Protein AF-A0A9X0TVA1-F1 (afdb_monomer)

Structure (mmCIF, N/CA/C/O backbone):
data_AF-A0A9X0TVA1-F1
#
_entry.id   AF-A0A9X0TVA1-F1
#
loop_
_atom_site.group_PDB
_atom_site.id
_atom_site.type_symbol
_atom_site.label_atom_id
_atom_site.label_alt_id
_atom_site.label_comp_id
_atom_site.label_asym_id
_atom_site.label_entity_id
_atom_site.label_seq_id
_atom_site.pdbx_PDB_ins_code
_atom_site.Cartn_x
_atom_site.Cartn_y
_atom_site.Cartn_z
_atom_site.occupancy
_atom_site.B_iso_or_equiv
_atom_site.auth_seq_id
_atom_site.auth_comp_id
_atom_site.auth_asym_id
_atom_site.auth_atom_id
_atom_site.pdbx_PDB_model_num
ATOM 1 N N . MET A 1 1 ? -39.070 -14.612 -12.371 1.00 33.59 1 MET A N 1
ATOM 2 C CA . MET A 1 1 ? -39.082 -14.011 -13.726 1.00 33.59 1 MET A CA 1
ATOM 3 C C . MET A 1 1 ? -37.822 -13.170 -13.908 1.00 33.59 1 MET A C 1
ATOM 5 O O . MET A 1 1 ? -37.887 -11.948 -13.901 1.00 33.59 1 MET A O 1
ATOM 9 N N . SER A 1 2 ? -36.665 -13.828 -14.014 1.00 36.25 2 SER A N 1
ATOM 10 C CA . SER A 1 2 ? -35.345 -13.178 -14.027 1.00 36.25 2 SER A CA 1
ATOM 11 C C . SER A 1 2 ? -34.535 -13.648 -15.232 1.00 36.25 2 SER A C 1
ATOM 13 O O . SER A 1 2 ? -33.510 -14.292 -15.083 1.00 36.25 2 SER A O 1
ATOM 15 N N . GLU A 1 3 ? -35.009 -13.329 -16.431 1.00 35.97 3 GLU A N 1
ATOM 16 C CA . GLU A 1 3 ? -34.339 -13.646 -17.698 1.00 35.97 3 GLU A CA 1
ATOM 17 C C . GLU A 1 3 ? -34.552 -12.476 -18.662 1.00 35.97 3 GLU A C 1
ATOM 19 O O . GLU A 1 3 ? -35.368 -12.556 -19.568 1.00 35.97 3 GLU A O 1
ATOM 24 N N . ASN A 1 4 ? -33.920 -11.319 -18.408 1.00 34.81 4 ASN A N 1
ATOM 25 C CA . ASN A 1 4 ? -33.790 -10.257 -19.428 1.00 34.81 4 ASN A CA 1
ATOM 26 C C . ASN A 1 4 ? -32.816 -9.112 -19.072 1.00 34.81 4 ASN A C 1
ATOM 28 O O . ASN A 1 4 ? -32.999 -7.973 -19.497 1.00 34.81 4 ASN A O 1
ATOM 32 N N . ARG A 1 5 ? -31.749 -9.373 -18.304 1.00 34.91 5 ARG A N 1
ATOM 33 C CA . ARG A 1 5 ? -30.694 -8.362 -18.046 1.00 34.91 5 ARG A CA 1
ATOM 34 C C . ARG A 1 5 ? -29.384 -8.591 -18.811 1.00 34.91 5 ARG A C 1
ATOM 36 O O . ARG A 1 5 ? -28.432 -7.851 -18.606 1.00 34.91 5 ARG A O 1
ATOM 43 N N . THR A 1 6 ? -29.329 -9.554 -19.730 1.00 47.19 6 THR A N 1
ATOM 44 C CA . THR A 1 6 ? -28.067 -10.111 -20.259 1.00 47.19 6 THR A CA 1
ATOM 45 C C . THR A 1 6 ? -27.696 -9.740 -21.702 1.00 47.19 6 THR A C 1
ATOM 47 O O . THR A 1 6 ? -26.892 -10.435 -22.310 1.00 47.19 6 THR A O 1
ATOM 50 N N . ARG A 1 7 ? -28.183 -8.634 -22.292 1.00 42.34 7 ARG A N 1
ATOM 51 C CA . ARG A 1 7 ? -27.748 -8.283 -23.672 1.00 42.34 7 ARG A CA 1
ATOM 52 C C . ARG A 1 7 ? -27.542 -6.809 -24.025 1.00 42.34 7 ARG A C 1
ATOM 54 O O . ARG A 1 7 ? -27.076 -6.533 -25.126 1.00 42.34 7 ARG A O 1
ATOM 61 N N . LYS A 1 8 ? -27.866 -5.854 -23.144 1.00 43.09 8 LYS A N 1
ATOM 62 C CA . LYS A 1 8 ? -28.015 -4.438 -23.548 1.00 43.09 8 LYS A CA 1
ATOM 63 C C . LYS A 1 8 ? -26.850 -3.486 -23.255 1.00 43.09 8 LYS A C 1
ATOM 65 O O . LYS A 1 8 ? -26.879 -2.374 -23.765 1.00 43.09 8 LYS A O 1
ATOM 70 N N . GLU A 1 9 ? -25.800 -3.903 -22.553 1.00 46.78 9 GLU A N 1
ATOM 71 C CA . GLU A 1 9 ? -24.628 -3.043 -22.301 1.00 46.78 9 GLU A CA 1
ATOM 72 C C . GLU A 1 9 ? -23.335 -3.663 -22.842 1.00 46.78 9 GLU A C 1
ATOM 74 O O . GLU A 1 9 ? -22.378 -3.932 -22.120 1.00 46.78 9 GLU A O 1
ATOM 79 N N . GLN A 1 10 ? -23.278 -3.896 -24.154 1.00 58.75 10 GLN A N 1
ATOM 80 C CA . GLN A 1 10 ? -21.977 -4.080 -24.796 1.00 58.75 10 GLN A CA 1
ATOM 81 C C . GLN A 1 10 ? -21.189 -2.770 -24.684 1.00 58.75 10 GLN A C 1
ATOM 83 O O . GLN A 1 10 ? -21.661 -1.721 -25.129 1.00 58.75 10 GLN A O 1
ATOM 88 N N . SER A 1 11 ? -19.990 -2.852 -24.095 1.00 72.38 11 SER A N 1
ATOM 89 C CA . SER A 1 11 ? -19.059 -1.731 -23.910 1.00 72.38 11 SER A CA 1
ATOM 90 C C . SER A 1 11 ? -18.991 -0.859 -25.166 1.00 72.38 11 SER A C 1
ATOM 92 O O . SER A 1 11 ? -18.710 -1.356 -26.262 1.00 72.38 11 SER A O 1
ATOM 94 N N . ARG A 1 12 ? -19.234 0.450 -25.017 1.00 81.69 12 ARG A N 1
ATOM 95 C CA . ARG A 1 12 ? -19.178 1.436 -26.107 1.00 81.69 12 ARG A CA 1
ATOM 96 C C . ARG A 1 12 ? -17.872 1.325 -26.897 1.00 81.69 12 ARG A C 1
ATOM 98 O O . ARG A 1 12 ? -17.878 1.399 -28.125 1.00 81.69 12 ARG A O 1
ATOM 105 N N . MET A 1 13 ? -16.771 1.041 -26.203 1.00 83.44 13 MET A N 1
ATOM 106 C CA . MET A 1 13 ? -15.473 0.775 -26.820 1.00 83.44 13 MET A CA 1
ATOM 107 C C . MET A 1 13 ? -15.415 -0.464 -27.694 1.00 83.44 13 MET A C 1
ATOM 109 O O . MET A 1 13 ? -14.770 -0.446 -28.741 1.00 83.44 13 MET A O 1
ATOM 113 N N . TRP A 1 14 ? -16.061 -1.547 -27.274 1.00 83.00 14 TRP A N 1
ATOM 114 C CA . TRP A 1 14 ? -16.112 -2.763 -28.075 1.00 83.00 14 TRP A CA 1
ATOM 115 C C . TRP A 1 14 ? -16.826 -2.490 -29.404 1.00 83.00 14 TRP A C 1
ATOM 117 O O . TRP A 1 14 ? -16.298 -2.809 -30.469 1.00 83.00 14 TRP A O 1
ATOM 127 N N . ARG A 1 15 ? -17.958 -1.776 -29.349 1.00 84.50 15 ARG A N 1
ATOM 128 C CA . ARG A 1 15 ? -18.719 -1.352 -30.534 1.00 84.50 15 ARG A CA 1
ATOM 129 C C . ARG A 1 15 ? -17.906 -0.432 -31.443 1.00 84.50 15 ARG A C 1
ATOM 131 O O . ARG A 1 15 ? -17.949 -0.581 -32.660 1.00 84.50 15 ARG A O 1
ATOM 138 N N . TRP A 1 16 ? -17.137 0.487 -30.863 1.00 88.56 16 TRP A N 1
ATOM 139 C CA . TRP A 1 16 ? -16.267 1.390 -31.615 1.00 88.56 16 TRP A CA 1
ATOM 140 C C . TRP A 1 16 ? -15.113 0.647 -32.309 1.00 88.56 16 TRP A C 1
ATOM 142 O O . TRP A 1 16 ? -14.872 0.861 -33.494 1.00 88.56 16 TRP A O 1
ATOM 152 N N . ARG A 1 17 ? -14.457 -0.307 -31.633 1.00 89.19 17 ARG A N 1
ATOM 153 C CA . ARG A 1 17 ? -13.417 -1.168 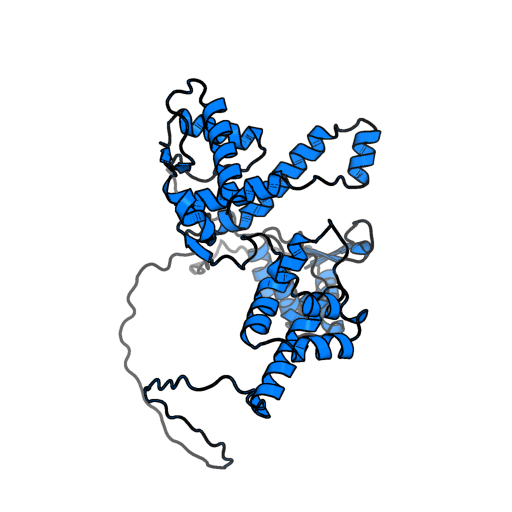-32.236 1.00 89.19 17 ARG A CA 1
ATOM 154 C C . ARG A 1 17 ? -13.962 -2.018 -33.381 1.00 89.19 17 ARG A C 1
ATOM 156 O O . ARG A 1 17 ? -13.294 -2.167 -34.405 1.00 89.19 17 ARG A O 1
ATOM 163 N N . TRP A 1 18 ? -15.164 -2.566 -33.208 1.00 87.88 18 TRP A N 1
ATOM 164 C CA . TRP A 1 18 ? -15.849 -3.317 -34.256 1.00 87.88 18 TRP A CA 1
ATOM 165 C C . TRP A 1 18 ? -16.167 -2.421 -35.461 1.00 87.88 18 TRP A C 1
ATOM 167 O O . TRP A 1 18 ? -15.878 -2.791 -36.597 1.00 87.88 18 TRP A O 1
ATOM 177 N N . ALA A 1 19 ? -16.671 -1.210 -35.213 1.00 87.44 19 ALA A N 1
ATOM 178 C CA . ALA A 1 19 ? -16.965 -0.222 -36.247 1.00 87.44 19 ALA A CA 1
ATOM 179 C C . ALA A 1 19 ? -15.710 0.191 -37.037 1.00 87.44 19 ALA A C 1
ATOM 181 O O . ALA A 1 19 ? -15.733 0.192 -38.264 1.00 87.44 19 ALA A O 1
ATOM 182 N N . ILE A 1 20 ? -14.583 0.439 -36.359 1.00 91.50 20 ILE A N 1
ATOM 183 C CA . ILE A 1 20 ? -13.297 0.707 -37.022 1.00 91.50 20 ILE A CA 1
ATOM 184 C C . ILE A 1 20 ? -12.900 -0.462 -37.922 1.00 91.50 20 ILE A C 1
ATOM 186 O O . ILE A 1 20 ? -12.459 -0.237 -39.047 1.00 91.50 20 ILE A O 1
ATOM 190 N N . GLY A 1 21 ? -13.058 -1.702 -37.449 1.00 86.62 21 GLY A N 1
ATOM 191 C CA . GLY A 1 21 ? -12.737 -2.906 -38.218 1.00 86.62 21 GLY A CA 1
ATOM 192 C C . GLY A 1 21 ? -13.496 -3.011 -39.543 1.00 86.62 21 GLY A C 1
ATOM 193 O O . GLY A 1 21 ? -12.925 -3.490 -40.517 1.00 86.62 21 GLY A O 1
ATOM 194 N N . ASN A 1 22 ? -14.727 -2.498 -39.586 1.00 85.25 22 ASN A N 1
ATOM 195 C CA . ASN A 1 22 ? -15.606 -2.509 -40.758 1.00 85.25 22 ASN A CA 1
ATOM 196 C C . ASN A 1 22 ? -15.627 -1.173 -41.524 1.00 85.25 22 ASN A C 1
ATOM 198 O O . ASN A 1 22 ? -16.433 -0.991 -42.431 1.00 85.25 22 ASN A O 1
ATOM 202 N N . SER A 1 23 ? -14.765 -0.223 -41.158 1.00 86.81 23 SER A N 1
ATOM 203 C CA . SER A 1 23 ? -14.698 1.089 -41.804 1.00 86.81 23 SER A CA 1
ATOM 204 C C . SER A 1 23 ? -13.876 1.076 -43.097 1.00 86.81 23 SER A C 1
ATOM 206 O O . SER A 1 23 ? -12.971 0.256 -43.288 1.00 86.81 23 SER A O 1
ATOM 208 N N . ASP A 1 24 ? -14.115 2.082 -43.935 1.00 86.94 24 ASP A N 1
ATOM 209 C CA . ASP A 1 24 ? -13.351 2.419 -45.144 1.00 86.94 24 ASP A CA 1
ATOM 210 C C . ASP A 1 24 ? -11.979 3.066 -44.842 1.00 86.94 24 ASP A C 1
ATOM 212 O O . ASP A 1 24 ? -11.290 3.569 -45.733 1.00 86.94 24 ASP A O 1
ATOM 216 N N . LEU A 1 25 ? -11.572 3.113 -43.569 1.00 91.19 25 LEU A N 1
ATOM 217 C CA . LEU A 1 25 ? -10.299 3.693 -43.167 1.00 91.19 25 LEU A CA 1
ATOM 218 C C . LEU A 1 25 ? -9.119 2.893 -43.745 1.00 91.19 25 LEU A C 1
ATOM 220 O O . LEU A 1 25 ? -9.166 1.660 -43.772 1.00 91.19 25 LEU A O 1
ATOM 224 N N . PRO A 1 26 ? -8.011 3.559 -44.127 1.00 93.38 26 PRO A N 1
ATOM 225 C CA . PRO A 1 26 ? -6.782 2.867 -44.495 1.00 93.38 26 PRO A CA 1
ATOM 226 C C . PRO A 1 26 ? -6.359 1.865 -43.417 1.00 93.38 26 PRO A C 1
ATOM 228 O O . PRO A 1 26 ? -6.521 2.128 -42.222 1.00 93.38 26 PRO A O 1
ATOM 231 N N . ALA A 1 27 ? -5.767 0.739 -43.824 1.00 92.44 27 ALA A N 1
ATOM 232 C CA . ALA A 1 27 ? -5.383 -0.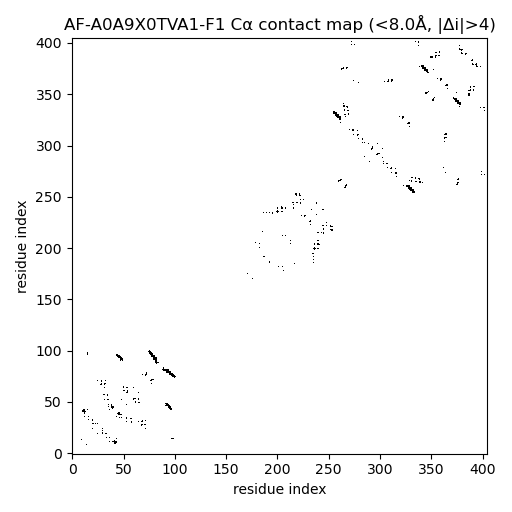337 -42.906 1.00 92.44 27 ALA A CA 1
ATOM 233 C C . ALA A 1 27 ? -4.530 0.172 -41.731 1.00 92.44 27 ALA A C 1
ATOM 235 O O . ALA A 1 27 ? -4.800 -0.156 -40.578 1.00 92.44 27 ALA A O 1
ATOM 236 N N . THR A 1 28 ? -3.571 1.054 -42.014 1.00 92.38 28 THR A N 1
ATOM 237 C CA . THR A 1 28 ? -2.724 1.687 -40.997 1.00 92.38 28 THR A CA 1
ATOM 238 C C . THR A 1 28 ? -3.508 2.622 -40.075 1.00 92.38 28 THR A C 1
ATOM 240 O O . THR A 1 28 ? -3.230 2.664 -38.883 1.00 92.38 28 THR A O 1
ATOM 243 N N . THR A 1 29 ? -4.535 3.324 -40.565 1.00 93.88 29 THR A N 1
ATOM 244 C CA . THR A 1 29 ? -5.408 4.136 -39.702 1.00 93.88 29 THR A CA 1
ATOM 245 C C . THR A 1 29 ? -6.203 3.255 -38.739 1.00 93.88 29 THR A C 1
ATOM 247 O O . THR A 1 29 ? -6.275 3.564 -37.552 1.00 93.88 29 THR A O 1
ATOM 250 N N . ARG A 1 30 ? -6.758 2.131 -39.215 1.00 95.44 30 ARG A N 1
ATOM 251 C CA . ARG A 1 30 ? -7.488 1.180 -38.356 1.00 95.44 30 ARG A CA 1
ATOM 252 C C . ARG A 1 30 ? -6.594 0.578 -37.275 1.00 95.44 30 ARG A C 1
ATOM 254 O O . ARG A 1 30 ? -7.024 0.452 -36.131 1.00 95.44 30 ARG A O 1
ATOM 261 N N . ASP A 1 31 ? -5.363 0.231 -37.635 1.00 94.94 31 ASP A N 1
ATOM 262 C CA . ASP A 1 31 ? -4.355 -0.287 -36.709 1.00 94.94 31 ASP A CA 1
ATOM 263 C C . ASP A 1 31 ? -3.989 0.744 -35.628 1.00 94.94 31 ASP A C 1
ATOM 265 O O . ASP A 1 31 ? -4.097 0.463 -34.435 1.00 94.94 31 ASP A O 1
ATOM 269 N N . VAL A 1 32 ? -3.699 1.990 -36.023 1.00 95.12 32 VAL A N 1
ATOM 270 C CA . VAL A 1 32 ? -3.409 3.085 -35.080 1.00 95.12 32 VAL A CA 1
ATOM 271 C C . VAL A 1 32 ? -4.574 3.336 -34.120 1.00 95.12 32 VAL A C 1
ATOM 273 O O . VAL A 1 32 ? -4.349 3.517 -32.924 1.00 95.12 32 VAL A O 1
ATOM 276 N N . LEU A 1 33 ? -5.821 3.305 -34.600 1.00 94.88 33 LEU A N 1
ATOM 277 C CA . LEU A 1 33 ? -6.995 3.452 -33.735 1.00 94.88 33 LEU A CA 1
ATOM 278 C C . LEU A 1 33 ? -7.195 2.249 -32.802 1.00 94.88 33 LEU A C 1
ATOM 280 O O . LEU A 1 33 ? -7.629 2.432 -31.664 1.00 94.88 33 LEU A O 1
ATOM 284 N N . ARG A 1 34 ? -6.839 1.032 -33.233 1.00 93.75 34 ARG A N 1
ATOM 285 C CA . ARG A 1 34 ? -6.857 -0.166 -32.381 1.00 93.75 34 ARG A CA 1
ATOM 286 C C . ARG A 1 34 ? -5.831 -0.055 -31.256 1.00 93.75 34 ARG A C 1
ATOM 288 O O . ARG A 1 34 ? -6.194 -0.289 -30.108 1.00 93.75 34 ARG A O 1
ATOM 295 N N . VAL A 1 35 ? -4.613 0.388 -31.550 1.00 94.19 35 VAL A N 1
ATOM 296 C CA . VAL A 1 35 ? -3.590 0.659 -30.526 1.00 94.19 35 VAL A CA 1
ATOM 297 C C . VAL A 1 35 ? -4.049 1.772 -29.579 1.00 94.19 35 VAL A C 1
ATOM 299 O O . VAL A 1 35 ? -3.990 1.618 -28.362 1.00 94.19 35 VAL A O 1
ATOM 302 N N . LEU A 1 36 ? -4.590 2.873 -30.113 1.00 92.69 36 LEU A N 1
ATOM 303 C CA . LEU A 1 36 ? -5.112 3.985 -29.311 1.00 92.69 36 LEU A CA 1
ATOM 304 C C . LEU A 1 36 ? -6.223 3.533 -28.350 1.00 92.69 36 LEU A C 1
ATOM 306 O O . LEU A 1 36 ? -6.300 3.992 -27.211 1.00 92.69 36 LEU A O 1
ATOM 310 N N . SER A 1 37 ? -7.055 2.591 -28.794 1.00 91.38 37 SER A N 1
ATOM 311 C CA . SER A 1 37 ? -8.166 2.049 -28.019 1.00 91.38 37 SER A CA 1
ATOM 312 C C . SER A 1 37 ? -7.739 1.314 -26.743 1.00 91.38 37 SER A C 1
ATOM 314 O O . SER A 1 37 ? -8.575 1.114 -25.866 1.00 91.38 37 SER A O 1
ATOM 316 N N . GLU A 1 38 ? -6.484 0.870 -26.626 1.00 88.81 38 GLU A N 1
ATOM 317 C CA . GLU A 1 38 ? -5.955 0.236 -25.406 1.00 88.81 38 GLU A CA 1
ATOM 318 C C . GLU A 1 38 ? -5.819 1.232 -24.250 1.00 88.81 38 GLU A C 1
ATOM 320 O O . GLU A 1 38 ? -5.882 0.847 -23.087 1.00 88.81 38 GLU A O 1
ATOM 325 N N . PHE A 1 39 ? -5.679 2.517 -24.575 1.00 87.25 39 PHE A N 1
ATOM 326 C CA . PHE A 1 39 ? -5.539 3.610 -23.616 1.00 87.25 39 PHE A CA 1
ATOM 327 C C . PHE A 1 39 ? -6.878 4.277 -23.270 1.00 87.25 39 PHE A C 1
ATOM 329 O O . PHE A 1 39 ? -6.899 5.290 -22.573 1.00 87.25 39 PHE A O 1
ATOM 336 N N . MET A 1 40 ? -7.991 3.771 -23.804 1.00 87.88 40 MET A N 1
ATOM 337 C CA . MET A 1 40 ? -9.333 4.313 -23.591 1.00 87.88 40 MET A CA 1
ATOM 338 C C . MET A 1 40 ? -10.070 3.548 -22.486 1.00 87.88 40 MET A C 1
ATOM 340 O O . MET A 1 40 ? -9.942 2.330 -22.357 1.00 87.88 40 MET A O 1
ATOM 344 N N . ASN A 1 41 ? -10.900 4.253 -21.711 1.00 81.81 41 ASN A N 1
ATOM 345 C CA . ASN A 1 41 ? -11.836 3.611 -20.782 1.00 81.81 41 ASN A CA 1
ATOM 346 C C . ASN A 1 41 ? -13.019 2.964 -21.536 1.00 81.81 41 ASN A C 1
ATOM 348 O O . ASN A 1 41 ? -13.140 3.124 -22.744 1.00 81.81 41 ASN A O 1
ATOM 352 N N . ARG A 1 42 ? -13.939 2.278 -20.838 1.00 78.62 42 ARG A N 1
ATOM 353 C CA . ARG A 1 42 ? -15.104 1.596 -21.456 1.00 78.62 42 ARG A CA 1
ATOM 354 C C . ARG A 1 42 ? -15.997 2.501 -22.326 1.00 78.62 42 ARG A C 1
ATOM 356 O O . ARG A 1 42 ? -16.629 2.000 -23.254 1.00 78.62 42 ARG A O 1
ATOM 363 N N . GLU A 1 43 ? -15.989 3.809 -22.072 1.00 76.50 43 GLU A N 1
ATOM 364 C CA . GLU A 1 43 ? -16.764 4.820 -22.803 1.00 76.50 43 GLU A CA 1
ATOM 365 C C . GLU A 1 43 ? -16.030 5.426 -24.009 1.00 76.50 43 GLU A C 1
ATOM 367 O O . GLU A 1 43 ? -16.618 6.187 -24.778 1.00 76.50 43 GLU A O 1
ATOM 372 N N . GLY A 1 44 ? -14.751 5.101 -24.207 1.00 75.00 44 GLY A N 1
ATOM 373 C CA . GLY A 1 44 ? -13.947 5.685 -25.280 1.00 75.00 44 GLY A CA 1
ATOM 374 C C . GLY A 1 44 ? -13.483 7.106 -25.020 1.00 75.00 44 GLY A C 1
ATOM 375 O O . GLY A 1 44 ? -13.229 7.859 -25.959 1.00 75.00 44 GLY A O 1
ATOM 376 N N . ASP A 1 45 ? -13.359 7.465 -23.746 1.00 74.31 45 ASP A N 1
ATOM 377 C CA . ASP A 1 45 ? -12.804 8.735 -23.290 1.00 74.31 45 ASP A CA 1
ATOM 378 C C . ASP A 1 45 ? -11.615 8.491 -22.332 1.00 74.31 45 ASP A C 1
ATOM 380 O O . ASP A 1 45 ? -11.164 7.357 -22.131 1.00 74.31 45 ASP A O 1
ATOM 384 N N . ARG A 1 46 ? -11.086 9.571 -21.744 1.00 71.00 46 ARG A N 1
ATOM 385 C CA . ARG A 1 46 ? -9.929 9.601 -20.834 1.00 71.00 46 ARG A CA 1
ATOM 386 C C . ARG A 1 46 ? -8.662 8.992 -21.447 1.00 71.00 46 ARG A C 1
ATOM 388 O O . ARG A 1 46 ? -7.876 8.359 -20.752 1.00 71.00 46 ARG A O 1
ATOM 395 N N . CYS A 1 47 ? -8.453 9.222 -22.739 1.00 83.31 47 CYS A N 1
ATOM 396 C CA . CYS A 1 47 ? -7.300 8.727 -23.480 1.00 83.31 47 CYS A CA 1
ATOM 397 C C . CYS A 1 47 ? -6.264 9.840 -23.672 1.00 83.31 47 CYS A C 1
ATOM 399 O O . CYS A 1 47 ? -6.506 10.802 -24.403 1.00 83.31 47 CYS A O 1
ATOM 401 N N . PHE A 1 48 ? -5.107 9.703 -23.019 1.00 85.75 48 PHE A N 1
ATOM 402 C CA . PHE A 1 48 ? -4.027 10.699 -23.046 1.00 85.75 48 PHE A CA 1
ATOM 403 C C . PHE A 1 48 ? -2.635 10.133 -23.404 1.00 85.75 48 PHE A C 1
ATOM 405 O O . PHE A 1 48 ? -1.645 10.603 -22.833 1.00 85.75 48 PHE A O 1
ATOM 412 N N . PRO A 1 49 ? -2.487 9.139 -24.302 1.00 87.12 49 PRO A N 1
ATOM 413 C CA . PRO A 1 49 ? -1.168 8.615 -24.619 1.00 87.12 49 PRO A CA 1
ATOM 414 C C . PRO A 1 49 ? -0.317 9.679 -25.335 1.00 87.12 49 PRO A C 1
ATOM 416 O O . PRO A 1 49 ? -0.784 10.319 -26.289 1.00 87.12 49 PRO A O 1
ATOM 419 N N . PRO A 1 50 ? 0.944 9.890 -24.921 1.00 87.31 50 PRO A N 1
ATOM 420 C CA . PRO A 1 50 ? 1.898 10.618 -25.738 1.00 87.31 50 PRO A CA 1
ATOM 421 C C . PRO A 1 50 ? 2.145 9.856 -27.050 1.00 87.31 50 PRO A C 1
ATOM 423 O O . PRO A 1 50 ? 2.022 8.637 -27.132 1.00 87.31 50 PRO A O 1
ATOM 426 N N . ILE A 1 51 ? 2.556 10.577 -28.098 1.00 89.56 51 ILE A N 1
ATOM 427 C CA . ILE A 1 51 ? 2.856 9.962 -29.406 1.00 89.56 51 ILE A CA 1
ATOM 428 C C . ILE A 1 51 ? 3.959 8.891 -29.291 1.00 89.56 51 ILE A C 1
ATOM 430 O O . ILE A 1 51 ? 3.979 7.966 -30.092 1.00 89.56 51 ILE A O 1
ATOM 434 N N . GLY A 1 52 ? 4.858 9.003 -28.304 1.00 88.00 52 GLY A N 1
ATOM 435 C CA . GLY A 1 52 ? 5.892 7.999 -28.027 1.00 88.00 52 GLY A CA 1
ATOM 436 C C . GLY A 1 52 ? 5.320 6.611 -27.729 1.00 88.00 52 GLY A C 1
ATOM 437 O O . GLY A 1 52 ? 5.739 5.651 -28.364 1.00 88.00 52 GLY A O 1
ATOM 438 N N . ASP A 1 53 ? 4.308 6.526 -26.868 1.00 89.19 53 ASP A N 1
ATOM 439 C CA . ASP A 1 53 ? 3.695 5.252 -26.468 1.00 89.19 53 ASP A CA 1
ATOM 440 C C . ASP A 1 53 ? 2.966 4.582 -27.642 1.00 89.19 53 ASP A C 1
ATOM 442 O O . ASP A 1 53 ? 2.986 3.361 -27.800 1.00 89.19 53 ASP A O 1
ATOM 446 N N . LEU A 1 54 ? 2.349 5.388 -28.516 1.00 90.94 54 LEU A N 1
ATOM 447 C CA . LEU A 1 54 ? 1.719 4.887 -29.740 1.00 90.94 54 LEU A CA 1
ATOM 448 C C . LEU A 1 54 ? 2.758 4.358 -30.733 1.00 90.94 54 LEU A C 1
ATOM 450 O O . LEU A 1 54 ? 2.517 3.343 -31.381 1.00 90.94 54 LEU A O 1
ATOM 454 N N . VAL A 1 55 ? 3.909 5.024 -30.853 1.00 93.69 55 VAL A N 1
ATOM 455 C CA . VAL A 1 55 ? 5.038 4.576 -31.685 1.00 93.69 55 VAL A CA 1
ATOM 456 C C . VAL A 1 55 ? 5.586 3.245 -31.179 1.00 93.69 55 VAL A C 1
ATOM 458 O O . VAL A 1 55 ? 5.753 2.323 -31.971 1.00 93.69 55 VAL A O 1
ATOM 461 N N . GLU A 1 56 ? 5.806 3.126 -29.870 1.00 92.06 56 GLU A N 1
ATOM 462 C CA . GLU A 1 56 ? 6.326 1.907 -29.245 1.00 92.06 56 GLU A CA 1
ATOM 463 C C . GLU A 1 56 ? 5.398 0.709 -29.471 1.00 92.06 56 GLU A C 1
ATOM 465 O O . GLU A 1 56 ? 5.851 -0.351 -29.894 1.00 92.06 56 GLU A O 1
ATOM 470 N N . LYS A 1 57 ? 4.087 0.885 -29.267 1.00 90.69 57 LYS A N 1
ATOM 471 C CA . LYS A 1 57 ? 3.115 -0.207 -29.422 1.00 90.69 57 LYS A CA 1
ATOM 472 C C . LYS A 1 57 ? 2.799 -0.574 -30.866 1.00 90.69 57 LYS A C 1
ATOM 474 O O . LYS A 1 57 ? 2.586 -1.744 -31.159 1.00 90.69 57 LYS A O 1
ATOM 479 N N . SER A 1 58 ? 2.721 0.407 -31.760 1.00 89.69 58 SER A N 1
ATOM 480 C CA . SER A 1 58 ? 2.383 0.154 -33.170 1.00 89.69 58 SER A CA 1
ATOM 481 C C . SER A 1 58 ? 3.591 -0.240 -34.024 1.00 89.69 58 SER A C 1
ATOM 483 O O . SER A 1 58 ? 3.421 -0.683 -35.160 1.00 89.69 58 SER A O 1
ATOM 485 N N . GLY A 1 59 ? 4.814 0.000 -33.536 1.00 90.75 59 GLY A N 1
ATOM 486 C CA . GLY A 1 59 ? 6.039 -0.118 -34.329 1.00 90.75 59 GLY A CA 1
ATOM 487 C C . GLY A 1 59 ? 6.133 0.890 -35.484 1.00 90.75 59 GLY A C 1
ATOM 488 O O . GLY A 1 59 ? 6.955 0.720 -36.383 1.00 90.75 59 GLY A O 1
ATOM 489 N N . ARG A 1 60 ? 5.282 1.927 -35.510 1.00 92.38 60 ARG A N 1
ATOM 490 C CA . ARG A 1 60 ? 5.257 2.964 -36.557 1.00 92.38 60 ARG A CA 1
ATOM 491 C C . ARG A 1 60 ? 6.029 4.194 -36.127 1.00 92.38 60 ARG A C 1
ATOM 493 O O . ARG A 1 60 ? 6.105 4.509 -34.949 1.00 92.38 60 ARG A O 1
ATOM 500 N N . ASP A 1 61 ? 6.549 4.955 -37.082 1.00 94.38 61 ASP A N 1
ATOM 501 C CA . ASP A 1 61 ? 7.243 6.199 -36.775 1.00 94.38 61 ASP A CA 1
ATOM 502 C C . ASP A 1 61 ? 6.276 7.340 -36.383 1.00 94.38 61 ASP A C 1
ATOM 504 O O . ASP A 1 61 ? 5.071 7.332 -36.659 1.00 94.38 61 ASP A O 1
ATOM 508 N N . ARG A 1 62 ? 6.830 8.388 -35.759 1.00 93.50 62 ARG A N 1
ATOM 509 C CA . ARG A 1 62 ? 6.060 9.541 -35.258 1.00 93.50 62 ARG A CA 1
ATOM 510 C C . ARG A 1 62 ? 5.296 10.292 -36.353 1.00 93.50 62 ARG A C 1
ATOM 512 O O . ARG A 1 62 ? 4.274 10.904 -36.044 1.00 93.50 62 ARG A O 1
ATOM 519 N N . LYS A 1 63 ? 5.800 10.343 -37.591 1.00 93.19 63 LYS A N 1
ATOM 520 C CA . LYS A 1 63 ? 5.137 11.035 -38.707 1.00 93.19 63 LYS A CA 1
ATOM 521 C C . LYS A 1 63 ? 3.911 10.237 -39.137 1.00 93.19 63 LYS A C 1
ATOM 523 O O . LYS A 1 63 ? 2.830 10.817 -39.203 1.00 93.19 63 LYS A O 1
ATOM 528 N N . THR A 1 64 ? 4.061 8.925 -39.308 1.00 92.06 64 THR A N 1
ATOM 529 C CA . THR A 1 64 ? 2.968 8.003 -39.649 1.00 92.06 64 THR A CA 1
ATOM 530 C C . THR A 1 64 ? 1.831 8.076 -38.628 1.00 92.06 64 THR A C 1
ATOM 532 O O . THR A 1 64 ? 0.687 8.319 -39.008 1.00 92.06 64 THR A O 1
ATOM 535 N N . ILE A 1 65 ? 2.132 8.005 -37.324 1.00 94.19 65 ILE A N 1
ATOM 536 C CA . ILE A 1 65 ? 1.106 8.131 -36.272 1.00 94.19 65 ILE A CA 1
ATOM 537 C C . ILE A 1 65 ? 0.328 9.446 -36.381 1.00 94.19 65 ILE A C 1
ATOM 539 O O . ILE A 1 65 ? -0.900 9.447 -36.331 1.00 94.19 65 ILE A O 1
ATOM 543 N N . ARG A 1 66 ? 1.014 10.581 -36.561 1.00 93.50 66 ARG A N 1
ATOM 544 C CA . ARG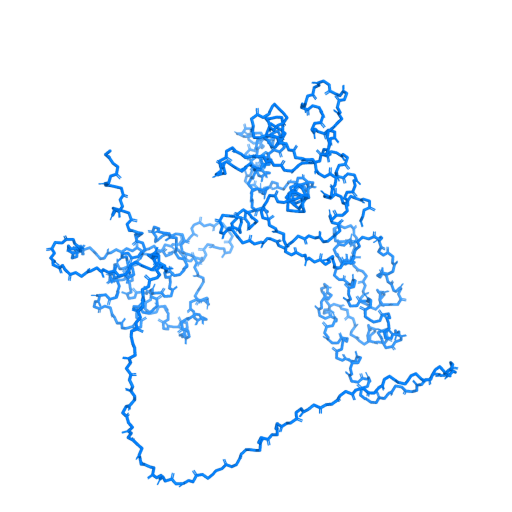 A 1 66 ? 0.342 11.889 -36.649 1.00 93.50 66 ARG A CA 1
ATOM 545 C C . ARG A 1 66 ? -0.541 12.017 -37.888 1.00 93.50 66 ARG A C 1
ATOM 547 O O . ARG A 1 66 ? -1.623 12.585 -37.776 1.00 93.50 66 ARG A O 1
ATOM 554 N N . ILE A 1 67 ? -0.091 11.501 -39.035 1.00 95.00 67 ILE A N 1
ATOM 555 C CA . ILE A 1 67 ? -0.868 11.503 -40.283 1.00 95.00 67 ILE A CA 1
ATOM 556 C C . ILE A 1 67 ? -2.162 10.709 -40.091 1.00 95.00 67 ILE A C 1
ATOM 558 O O . ILE A 1 67 ? -3.240 11.214 -40.390 1.00 95.00 67 ILE A O 1
ATOM 562 N N . HIS A 1 68 ? -2.072 9.500 -39.535 1.00 95.56 68 HIS A N 1
ATOM 563 C CA . HIS A 1 68 ? -3.240 8.633 -39.388 1.00 95.56 68 HIS A CA 1
ATOM 564 C C . HIS A 1 68 ? -4.200 9.078 -38.277 1.00 95.56 68 HIS A C 1
ATOM 566 O O . HIS A 1 68 ? -5.408 8.925 -38.441 1.00 95.56 68 HIS A O 1
ATOM 572 N N . LEU A 1 69 ? -3.711 9.696 -37.195 1.00 94.19 69 LEU A N 1
ATOM 573 C CA . LEU A 1 69 ? -4.585 10.327 -36.197 1.00 94.19 69 LEU A CA 1
ATOM 574 C C . LEU A 1 69 ? -5.355 11.518 -36.784 1.00 94.19 69 LEU A C 1
ATOM 576 O O . LEU A 1 69 ? -6.545 11.648 -36.519 1.00 94.19 69 LEU A O 1
ATOM 580 N N . ARG A 1 70 ? -4.704 12.351 -37.610 1.00 93.50 70 ARG A N 1
ATOM 581 C CA . ARG A 1 70 ? -5.376 13.453 -38.313 1.00 93.50 70 ARG A CA 1
ATOM 582 C C . ARG A 1 70 ? -6.413 12.925 -39.309 1.00 93.50 70 ARG A C 1
ATOM 584 O O . ARG A 1 70 ? -7.538 13.397 -39.297 1.00 93.50 70 ARG A O 1
ATOM 591 N N . ALA A 1 71 ? -6.074 11.908 -40.100 1.00 90.62 71 ALA A N 1
ATOM 592 C CA . ALA A 1 71 ? -7.014 11.302 -41.045 1.00 90.62 71 ALA A CA 1
ATOM 593 C C . ALA A 1 71 ? -8.240 10.678 -40.347 1.00 90.62 71 ALA A C 1
ATOM 595 O O . ALA A 1 71 ? -9.349 10.724 -40.874 1.00 90.62 71 ALA A O 1
ATOM 596 N N . ALA A 1 72 ? -8.055 10.092 -39.159 1.00 92.44 72 ALA A N 1
ATOM 597 C CA . ALA A 1 72 ? -9.162 9.586 -38.349 1.00 92.44 72 ALA A CA 1
ATOM 598 C C . ALA A 1 72 ? -10.048 10.712 -37.792 1.00 92.44 72 ALA A C 1
ATOM 600 O O . ALA A 1 72 ? -11.264 10.544 -37.716 1.00 92.44 72 ALA A O 1
ATOM 601 N N . GLU A 1 73 ? -9.450 11.844 -37.416 1.00 93.88 73 GLU A N 1
ATOM 602 C CA . GLU A 1 73 ? -10.173 13.030 -36.954 1.00 93.88 73 GLU A CA 1
ATOM 603 C C . GLU A 1 73 ? -10.965 13.705 -38.079 1.00 93.88 73 GLU A C 1
ATOM 605 O O . GLU A 1 73 ? -12.155 13.955 -37.916 1.00 93.88 73 GLU A O 1
ATOM 610 N N . GLU A 1 74 ? -10.352 13.907 -39.247 1.00 90.50 74 GLU A N 1
ATOM 611 C CA . GLU A 1 74 ? -11.007 14.465 -40.441 1.00 90.50 74 GLU A CA 1
ATOM 612 C C . GLU A 1 74 ? -12.203 13.619 -40.892 1.00 90.50 74 GLU A C 1
ATOM 614 O O . GLU A 1 74 ? -13.221 14.153 -41.322 1.00 90.50 74 GLU A O 1
ATOM 619 N N . LYS A 1 75 ? -12.108 12.292 -40.746 1.00 88.31 75 LYS A N 1
ATOM 620 C CA . LYS A 1 75 ? -13.207 11.364 -41.035 1.00 88.31 75 LYS A CA 1
ATOM 621 C C . LYS A 1 75 ? -14.201 11.198 -39.876 1.00 88.31 75 LYS A C 1
ATOM 623 O O . LYS A 1 75 ? -15.101 10.378 -39.992 1.00 88.31 75 LYS A O 1
ATOM 628 N N . GLY A 1 76 ? -14.049 11.911 -38.758 1.00 89.62 76 GLY A N 1
ATOM 629 C CA . GLY A 1 76 ? -15.004 11.908 -37.639 1.00 89.62 76 GLY A CA 1
ATOM 630 C C . GLY A 1 76 ? -14.945 10.689 -36.706 1.00 89.62 76 GLY A C 1
ATOM 631 O O . GLY A 1 76 ? -15.770 10.555 -35.804 1.00 89.62 76 GLY A O 1
ATOM 632 N N . TRP A 1 77 ? -13.959 9.805 -36.864 1.00 90.00 77 TRP A N 1
ATOM 633 C CA . TRP A 1 77 ? -13.769 8.640 -35.985 1.00 90.00 77 TRP A CA 1
ATOM 634 C C . TRP A 1 77 ? -13.140 9.002 -34.638 1.00 90.00 77 TRP A C 1
ATOM 636 O O . TRP A 1 77 ? -13.211 8.241 -33.669 1.00 90.00 77 TRP A O 1
ATOM 646 N N . LEU A 1 78 ? -12.505 10.167 -34.574 1.00 91.81 78 LEU A N 1
ATOM 647 C CA . LEU A 1 78 ? -11.751 10.632 -33.425 1.00 91.81 78 LEU A CA 1
ATOM 648 C C . LEU A 1 78 ? -11.950 12.135 -33.249 1.00 91.81 78 LEU A C 1
ATOM 650 O O . LEU A 1 78 ? -12.033 12.867 -34.225 1.00 91.81 78 LEU A O 1
ATOM 654 N N . ARG A 1 79 ? -11.977 12.610 -32.007 1.00 90.25 79 ARG A N 1
ATOM 655 C CA . ARG A 1 79 ? -11.830 14.035 -31.697 1.00 90.25 79 ARG A CA 1
ATOM 656 C C . ARG A 1 79 ? -10.565 14.239 -30.879 1.00 90.25 79 ARG A C 1
ATOM 658 O O . ARG A 1 79 ? -10.370 13.537 -29.883 1.00 90.25 79 ARG A O 1
ATOM 665 N N . VAL A 1 80 ? -9.728 15.191 -31.283 1.00 88.25 80 VAL A N 1
ATOM 666 C CA . VAL A 1 80 ? -8.522 15.573 -30.551 1.00 88.25 80 VAL A CA 1
ATOM 667 C C . VAL A 1 80 ? -8.778 16.883 -29.814 1.00 88.25 80 VAL A C 1
ATOM 669 O O . VAL A 1 80 ? -9.001 17.931 -30.409 1.00 88.25 80 VAL A O 1
ATOM 672 N N . GLU A 1 81 ? -8.725 16.835 -28.490 1.00 83.50 81 GLU A N 1
ATOM 673 C CA . GLU A 1 81 ? -8.878 18.001 -27.621 1.00 83.50 81 GLU A CA 1
ATOM 674 C C . GLU A 1 81 ? -7.525 18.346 -26.986 1.00 83.50 81 GLU A C 1
ATOM 676 O O . GLU A 1 81 ? -6.693 17.472 -26.725 1.00 83.50 81 GLU A O 1
ATOM 681 N N . ASN A 1 82 ? -7.284 19.626 -26.706 1.00 77.19 82 ASN A N 1
ATOM 682 C CA . ASN A 1 82 ? -6.152 20.009 -25.867 1.00 77.19 82 ASN A CA 1
ATOM 683 C C . ASN A 1 82 ? -6.525 19.731 -24.408 1.00 77.19 82 ASN A C 1
ATOM 685 O O . ASN A 1 82 ? -7.561 20.199 -23.932 1.00 77.19 82 ASN A O 1
ATOM 689 N N . ALA A 1 83 ? -5.700 18.971 -23.685 1.00 62.28 83 ALA A N 1
ATOM 690 C CA . ALA A 1 83 ? -5.923 18.750 -22.264 1.00 62.28 83 ALA A CA 1
ATOM 691 C C . ALA A 1 83 ? -5.656 20.070 -21.521 1.00 62.28 83 ALA A C 1
ATOM 693 O O . ALA A 1 83 ? -4.509 20.476 -21.348 1.00 62.28 83 ALA A O 1
ATOM 694 N N . GLY A 1 84 ? -6.718 20.770 -21.112 1.00 53.59 84 GLY A N 1
ATOM 695 C CA . GLY A 1 84 ? -6.668 22.061 -20.412 1.00 53.59 84 GLY A CA 1
ATOM 696 C C . GLY A 1 84 ? -6.139 21.978 -18.974 1.00 53.59 84 GLY A C 1
ATOM 697 O O . GLY A 1 84 ? -6.787 22.451 -18.046 1.00 53.59 84 GLY A O 1
ATOM 698 N N . MET A 1 85 ? -4.983 21.346 -18.761 1.00 53.88 85 MET A N 1
ATOM 699 C CA . MET A 1 85 ? -4.357 21.151 -17.449 1.00 53.88 85 MET A CA 1
ATOM 700 C C . MET A 1 85 ? -3.130 22.066 -17.279 1.00 53.88 85 MET A C 1
ATOM 702 O O . MET A 1 85 ? -2.374 22.298 -18.221 1.00 53.88 85 MET A O 1
ATOM 706 N N . LYS A 1 86 ? -2.925 22.593 -16.060 1.00 48.88 86 LYS A N 1
ATOM 707 C CA . LYS A 1 86 ? -1.831 23.527 -15.712 1.00 48.88 86 LYS A CA 1
ATOM 708 C C . LYS A 1 86 ? -0.432 22.876 -15.812 1.00 48.88 86 LYS A C 1
ATOM 710 O O . LYS A 1 86 ? -0.274 21.678 -15.580 1.00 48.88 86 LYS A O 1
ATOM 715 N N . GLY A 1 87 ? 0.601 23.688 -16.077 1.00 58.75 87 GLY A N 1
ATOM 716 C CA . GLY A 1 87 ? 2.015 23.269 -16.183 1.00 58.75 87 GLY A CA 1
ATOM 717 C C . GLY A 1 87 ? 2.398 22.736 -17.573 1.00 58.75 87 GLY A C 1
ATOM 718 O O . GLY A 1 87 ? 1.613 22.868 -18.502 1.00 58.75 87 GLY A O 1
ATOM 719 N N . GLN A 1 88 ? 3.570 22.097 -17.746 1.00 49.47 88 GLN A N 1
ATOM 720 C CA . GLN A 1 88 ? 4.046 21.570 -19.054 1.00 49.47 88 GLN A CA 1
ATOM 721 C C . GLN A 1 88 ? 3.079 20.578 -19.750 1.00 49.47 88 GLN A C 1
ATOM 723 O O . GLN A 1 88 ? 3.266 20.241 -20.919 1.00 49.47 88 GLN A O 1
ATOM 728 N N . LYS A 1 89 ? 2.027 20.134 -19.049 1.00 50.34 89 LYS A N 1
ATOM 729 C CA . LYS A 1 89 ? 0.975 19.234 -19.533 1.00 50.34 89 LYS A CA 1
ATOM 730 C C . LYS A 1 89 ? -0.087 19.907 -20.415 1.00 50.34 89 LYS A C 1
ATOM 732 O O . LYS A 1 89 ? -0.858 19.186 -21.036 1.00 50.34 89 LYS A O 1
ATOM 737 N N . TRP A 1 90 ? -0.077 21.238 -20.572 1.00 51.22 90 TRP A N 1
ATOM 738 C CA . TRP A 1 90 ? -0.961 21.949 -21.519 1.00 51.22 90 TRP A CA 1
ATOM 739 C C . TRP A 1 90 ? -0.795 21.483 -22.978 1.00 51.22 90 TRP A C 1
ATOM 741 O O . TRP A 1 90 ? -1.686 21.663 -23.802 1.00 51.22 90 TRP A O 1
ATOM 751 N N . ARG A 1 91 ? 0.355 20.872 -23.307 1.00 57.19 91 ARG A N 1
ATOM 752 C CA . ARG A 1 91 ? 0.678 20.341 -24.644 1.00 57.19 91 ARG A CA 1
ATOM 753 C C . ARG A 1 91 ? 0.149 18.923 -24.882 1.00 57.19 91 ARG A C 1
ATOM 755 O O . ARG A 1 91 ? 0.340 18.391 -25.977 1.00 57.19 91 ARG A O 1
ATOM 762 N N . GLN A 1 92 ? -0.435 18.278 -23.871 1.00 69.69 92 GLN A N 1
ATOM 763 C CA . GLN A 1 92 ? -0.905 16.901 -23.982 1.00 69.69 92 GLN A CA 1
ATOM 764 C C . GLN A 1 92 ? -2.252 16.864 -24.707 1.00 69.69 92 GLN A C 1
ATOM 766 O O . GLN A 1 92 ? -3.176 17.616 -24.397 1.00 69.69 92 GLN A O 1
ATOM 771 N N . LYS A 1 93 ? -2.350 15.982 -25.699 1.00 82.94 93 LYS A N 1
ATOM 772 C CA . LYS A 1 93 ? -3.575 15.770 -26.468 1.00 82.94 93 LYS A CA 1
ATOM 773 C C . LYS A 1 93 ? -4.459 14.754 -25.757 1.00 82.94 93 LYS A C 1
ATOM 775 O O . LYS A 1 93 ? -3.968 13.730 -25.282 1.00 82.94 93 LYS A O 1
ATOM 780 N N . LYS A 1 94 ? -5.751 15.051 -25.704 1.00 87.00 94 LYS A N 1
ATOM 781 C CA . LYS A 1 94 ? -6.814 14.149 -25.282 1.00 87.00 94 LYS A CA 1
ATOM 782 C C . LYS A 1 94 ? -7.495 13.601 -26.528 1.00 87.00 94 LYS A C 1
ATOM 784 O O . LYS A 1 94 ? -7.850 14.367 -27.418 1.00 87.00 94 LYS A O 1
ATOM 789 N N . TYR A 1 95 ? -7.693 12.294 -26.575 1.00 89.62 95 TYR A N 1
ATOM 790 C CA . TYR A 1 95 ? -8.370 11.626 -27.677 1.00 89.62 95 TYR A CA 1
ATOM 791 C C . TYR A 1 95 ? -9.723 11.099 -27.210 1.00 89.62 95 TYR A C 1
ATOM 793 O O . TYR A 1 95 ? -9.818 10.461 -26.163 1.00 89.62 95 TYR A O 1
ATOM 801 N N . VAL A 1 96 ? -10.769 11.363 -27.987 1.00 89.06 96 VAL A N 1
ATOM 802 C CA . VAL A 1 96 ? -12.130 10.915 -27.680 1.00 89.06 96 VAL A CA 1
ATOM 803 C C . VAL A 1 96 ? -12.680 10.142 -28.868 1.00 89.06 96 VAL A C 1
ATOM 805 O O . VAL A 1 96 ? -12.728 10.665 -29.983 1.00 89.06 96 VAL A O 1
ATOM 808 N N . ALA A 1 97 ? -13.109 8.903 -28.630 1.00 90.12 97 ALA A N 1
ATOM 809 C CA . ALA A 1 97 ? -13.747 8.068 -29.637 1.00 90.12 97 ALA A CA 1
ATOM 810 C C . ALA A 1 97 ? -15.073 8.692 -30.101 1.00 90.12 97 ALA A C 1
ATOM 812 O O . ALA A 1 97 ? -15.937 9.081 -29.296 1.00 90.12 97 ALA A O 1
ATOM 813 N N . ARG A 1 98 ? -15.237 8.782 -31.420 1.00 90.06 98 ARG A N 1
ATOM 814 C CA . ARG A 1 98 ? -16.439 9.291 -32.084 1.00 90.06 98 ARG A CA 1
ATOM 815 C C . ARG A 1 98 ? -16.827 8.385 -33.246 1.00 90.06 98 ARG A C 1
ATOM 817 O O . ARG A 1 98 ? -16.057 7.522 -33.664 1.00 90.06 98 ARG A O 1
ATOM 824 N N . TRP A 1 99 ? -18.051 8.571 -33.713 1.00 88.75 99 TRP A N 1
ATOM 825 C CA . TRP A 1 99 ? -18.497 8.040 -34.989 1.00 88.75 99 TRP A CA 1
ATOM 826 C C . TRP A 1 99 ? -18.660 9.207 -35.960 1.00 88.75 99 TRP A C 1
ATOM 828 O O . TRP A 1 99 ? -19.040 10.289 -35.504 1.00 88.75 99 TRP A O 1
ATOM 838 N N . PRO A 1 100 ? -18.394 8.991 -37.257 1.00 88.31 100 PRO A N 1
ATOM 839 C CA . PRO A 1 100 ? -18.676 9.985 -38.283 1.00 88.31 100 PRO A CA 1
ATOM 840 C C . PRO A 1 100 ? -20.151 10.406 -38.262 1.00 88.31 100 PRO A C 1
ATOM 842 O O . PRO A 1 100 ? -21.030 9.595 -37.953 1.00 88.31 100 PRO A O 1
ATOM 845 N N . ASP A 1 101 ? -20.432 11.657 -38.620 1.00 75.50 101 ASP A N 1
ATOM 846 C CA . ASP A 1 101 ? -21.807 12.138 -38.746 1.00 75.50 101 ASP A CA 1
ATOM 847 C C . ASP A 1 101 ? -22.553 11.322 -39.817 1.00 75.50 101 ASP A C 1
ATOM 849 O O . ASP A 1 101 ? -22.032 11.065 -40.901 1.00 75.50 101 ASP A O 1
ATOM 853 N N . GLY A 1 102 ? -23.761 10.854 -39.491 1.00 64.31 102 GLY A N 1
ATOM 854 C CA . GLY A 1 102 ? -24.532 9.955 -40.358 1.00 64.31 102 GLY A CA 1
ATOM 855 C C . GLY A 1 102 ? -24.137 8.473 -40.279 1.00 64.31 102 GLY A C 1
ATOM 856 O O . GLY A 1 102 ? -24.713 7.660 -40.999 1.00 64.31 102 GLY A O 1
ATOM 857 N N . TYR A 1 103 ? -23.209 8.084 -39.396 1.00 72.31 103 TYR A N 1
ATOM 858 C CA . TYR A 1 103 ? -22.900 6.674 -39.153 1.00 72.31 103 TYR A CA 1
ATOM 859 C C . TYR A 1 103 ? -24.094 5.957 -38.503 1.00 72.31 103 TYR A C 1
ATOM 861 O O . TYR A 1 103 ? -24.321 6.036 -37.293 1.00 72.31 103 TYR A O 1
ATOM 869 N N . SER A 1 104 ? -24.857 5.219 -39.308 1.00 58.41 104 SER A N 1
ATOM 870 C CA . SER A 1 104 ? -25.841 4.264 -38.814 1.00 58.41 104 SER A CA 1
ATOM 871 C C . SER A 1 104 ? -25.112 3.019 -38.328 1.00 58.41 104 SER A C 1
ATOM 873 O O . SER A 1 104 ? -24.386 2.379 -39.090 1.00 58.41 104 SER A O 1
ATOM 875 N N . HIS A 1 105 ? -25.319 2.641 -37.067 1.00 57.81 105 HIS A N 1
ATOM 876 C CA . HIS A 1 105 ? -24.950 1.301 -36.633 1.00 57.81 105 HIS A CA 1
ATOM 877 C C . HIS A 1 105 ? -25.673 0.309 -37.553 1.00 57.81 105 HIS A C 1
ATOM 879 O O . HIS A 1 105 ? -26.904 0.360 -37.581 1.00 57.81 105 HIS A O 1
ATOM 885 N N . PRO A 1 106 ? -24.978 -0.580 -38.288 1.00 51.69 106 PRO A N 1
ATOM 886 C CA . PRO A 1 106 ? -25.680 -1.711 -38.872 1.00 51.69 106 PRO A CA 1
ATOM 887 C C . PRO A 1 106 ? -26.399 -2.408 -37.715 1.00 51.69 106 PRO A C 1
ATOM 889 O O . PRO A 1 106 ? -25.799 -2.593 -36.648 1.00 51.69 106 PRO A O 1
ATOM 892 N N . GLU A 1 107 ? -27.697 -2.672 -37.873 1.00 47.47 107 GLU A N 1
ATOM 893 C CA . GLU A 1 107 ? -28.532 -3.338 -36.875 1.00 47.47 107 GLU A CA 1
ATOM 894 C C . GLU A 1 107 ? -27.931 -4.707 -36.546 1.00 47.47 107 GLU A C 1
ATOM 896 O O . GLU A 1 107 ? -28.268 -5.732 -37.128 1.00 47.47 107 GLU A O 1
ATOM 901 N N . LEU A 1 108 ? -27.030 -4.739 -35.567 1.00 46.22 108 LEU A N 1
ATOM 902 C CA . LEU A 1 108 ? -26.356 -5.943 -35.081 1.00 46.22 108 LEU A CA 1
ATOM 903 C C . LEU A 1 108 ? -27.301 -6.881 -34.303 1.00 46.22 108 LEU A C 1
ATOM 905 O O . LEU A 1 108 ? -26.841 -7.727 -33.540 1.00 46.22 108 LEU A O 1
ATOM 909 N N . LEU A 1 109 ? -28.620 -6.728 -34.457 1.00 44.66 109 LEU A N 1
ATOM 910 C CA . LEU A 1 109 ? -29.629 -7.512 -33.747 1.00 44.66 109 LEU A CA 1
ATOM 911 C C . LEU A 1 109 ? -30.781 -8.029 -34.620 1.00 44.66 109 LEU A C 1
ATOM 913 O O . LEU A 1 109 ? -31.638 -8.723 -34.081 1.00 44.66 109 LEU A O 1
ATOM 917 N N . GLN A 1 110 ? -30.807 -7.781 -35.934 1.00 39.69 110 GLN A N 1
ATOM 918 C CA . GLN A 1 110 ? -31.972 -8.150 -36.747 1.00 39.69 110 GLN A CA 1
ATOM 919 C C . GLN A 1 110 ? -31.613 -8.837 -38.070 1.00 39.69 110 GLN A C 1
ATOM 921 O O . GLN A 1 110 ? -32.164 -8.488 -39.100 1.00 39.69 110 GLN A O 1
ATOM 926 N N . GLN A 1 111 ? -30.724 -9.836 -38.060 1.00 31.31 111 GLN A N 1
ATOM 927 C CA . GLN A 1 111 ? -30.743 -10.903 -39.073 1.00 31.31 111 GLN A CA 1
ATOM 928 C C . GLN A 1 111 ? -29.859 -12.089 -38.653 1.00 31.31 111 GLN A C 1
ATOM 930 O O . GLN A 1 111 ? -28.641 -11.990 -38.610 1.00 31.31 111 GLN A O 1
ATOM 935 N N . GLY A 1 112 ? -30.522 -13.200 -38.320 1.00 32.53 112 GLY A N 1
ATOM 936 C CA . GLY A 1 112 ? -30.065 -14.574 -38.552 1.00 32.53 112 GLY A CA 1
ATOM 937 C C . GLY A 1 112 ? -28.736 -15.040 -37.947 1.00 32.53 112 GLY A C 1
ATOM 938 O O . GLY A 1 112 ? -27.683 -14.879 -38.545 1.00 32.53 112 GLY A O 1
ATOM 939 N N . GLY A 1 113 ? -28.824 -15.788 -36.842 1.00 32.38 113 GLY A N 1
ATOM 940 C CA . GLY A 1 113 ? -28.097 -17.060 -36.715 1.00 32.38 113 GLY A CA 1
ATOM 941 C C . GLY A 1 113 ? -26.568 -17.027 -36.769 1.00 32.38 113 GLY A C 1
ATOM 942 O O . GLY A 1 113 ? -25.970 -17.760 -37.544 1.00 32.38 113 GLY A O 1
ATOM 943 N N . GLY A 1 114 ? -25.928 -16.247 -35.903 1.00 29.78 114 GLY A N 1
ATOM 944 C CA . GLY A 1 114 ? -24.510 -16.409 -35.591 1.00 29.78 114 GLY A CA 1
ATOM 945 C C . GLY A 1 114 ? -24.260 -15.989 -34.153 1.00 29.78 114 GLY A C 1
ATOM 946 O O . GLY A 1 114 ? -24.241 -14.798 -33.847 1.00 29.78 114 GLY A O 1
ATOM 947 N N . VAL A 1 115 ? -24.128 -16.956 -33.244 1.00 34.97 115 VAL A N 1
ATOM 948 C CA . VAL A 1 115 ? -23.672 -16.683 -31.877 1.00 34.97 115 VAL A CA 1
ATOM 949 C C . VAL A 1 115 ? -22.238 -16.166 -31.988 1.00 34.97 115 VAL A C 1
ATOM 951 O O . VAL A 1 115 ? -21.319 -16.916 -32.297 1.00 34.97 115 VAL A O 1
ATOM 954 N N . MET A 1 116 ? -22.056 -14.860 -31.799 1.00 41.09 116 MET A N 1
ATOM 955 C CA . MET A 1 116 ? -20.731 -14.262 -31.665 1.00 41.09 116 MET A CA 1
ATOM 956 C C . MET A 1 116 ? -20.133 -14.744 -30.339 1.00 41.09 116 MET A C 1
ATOM 958 O O . MET A 1 116 ? -20.768 -14.503 -29.310 1.00 41.09 116 MET A O 1
ATOM 962 N N . PRO A 1 117 ? -18.943 -15.374 -30.318 1.00 34.03 117 PRO A N 1
ATOM 963 C CA . PRO A 1 117 ? -18.301 -15.719 -29.063 1.00 34.03 117 PRO A CA 1
ATOM 964 C C . PRO A 1 117 ? -17.965 -14.421 -28.333 1.00 34.03 117 PRO A C 1
ATOM 966 O O . PRO A 1 117 ? -17.160 -13.607 -28.800 1.00 34.03 117 PRO A O 1
ATOM 969 N N . SER A 1 118 ? -18.612 -14.205 -27.192 1.00 40.00 118 SER A N 1
ATOM 970 C CA . SER A 1 118 ? -18.131 -13.234 -26.226 1.00 40.00 118 SER A CA 1
ATOM 971 C C . SER A 1 118 ? -16.767 -13.731 -25.739 1.00 40.00 118 SER A C 1
ATOM 973 O O . SER A 1 118 ? -16.658 -14.894 -25.355 1.00 40.00 118 SER A O 1
ATOM 975 N N . PRO A 1 119 ? -15.723 -12.889 -25.658 1.00 39.56 119 PRO A N 1
ATOM 976 C CA . PRO A 1 119 ? -14.458 -13.264 -25.015 1.00 39.56 119 PRO A CA 1
ATOM 977 C C . PRO A 1 119 ? -14.594 -13.585 -23.511 1.00 39.56 119 PRO A C 1
ATOM 979 O O . PRO A 1 119 ? -13.584 -13.772 -22.838 1.00 39.56 119 PRO A O 1
ATOM 982 N N . TYR A 1 120 ? -15.821 -13.570 -22.980 1.00 40.09 120 TYR A N 1
ATOM 983 C CA . TYR A 1 120 ? -16.169 -13.771 -21.580 1.00 40.09 120 TYR A CA 1
ATOM 984 C C . TYR A 1 120 ? -17.170 -14.916 -21.356 1.00 40.09 120 TYR A C 1
ATOM 986 O O . TYR A 1 120 ? -17.662 -15.040 -20.237 1.00 40.09 120 TYR A O 1
ATOM 994 N N . ASP A 1 121 ? -17.471 -15.728 -22.375 1.00 33.91 121 ASP A N 1
ATOM 995 C CA . ASP A 1 121 ? -18.276 -16.937 -22.176 1.00 33.91 121 ASP A CA 1
ATOM 996 C C . ASP A 1 121 ? -17.389 -18.112 -21.731 1.00 33.91 121 ASP A C 1
ATOM 998 O O . ASP A 1 121 ? -16.250 -18.281 -22.170 1.00 33.91 121 ASP A O 1
ATOM 1002 N N . ASP A 1 122 ? -17.938 -18.865 -20.787 1.00 33.69 122 ASP A N 1
ATOM 1003 C CA . ASP A 1 122 ? -17.327 -19.858 -19.911 1.00 33.69 122 ASP A CA 1
ATOM 1004 C C . ASP A 1 122 ? -16.543 -20.958 -20.650 1.00 33.69 122 ASP A C 1
ATOM 1006 O O . ASP A 1 122 ? -17.062 -21.632 -21.542 1.00 33.69 122 ASP A O 1
ATOM 1010 N N . ALA A 1 123 ? -15.304 -21.208 -20.220 1.00 34.19 123 ALA A N 1
ATOM 1011 C CA . ALA A 1 123 ? -14.576 -22.426 -20.559 1.00 34.19 123 ALA A CA 1
ATOM 1012 C C . ALA A 1 123 ? -15.111 -23.577 -19.691 1.00 34.19 123 ALA A C 1
ATOM 1014 O O . ALA A 1 123 ? -14.494 -23.975 -18.704 1.00 34.19 123 ALA A O 1
ATOM 1015 N N . GLY A 1 124 ? -16.282 -24.091 -20.066 1.00 28.34 124 GLY A N 1
ATOM 1016 C CA . GLY A 1 124 ? -16.897 -25.289 -19.508 1.00 28.34 124 GLY A CA 1
ATOM 1017 C C . GLY A 1 124 ? -17.090 -26.350 -20.588 1.00 28.34 124 GLY A C 1
ATOM 1018 O O . GLY A 1 124 ? -17.983 -26.231 -21.414 1.00 28.34 124 GLY A O 1
ATOM 1019 N N . THR A 1 125 ? -16.234 -27.376 -20.543 1.00 33.53 125 THR A N 1
ATOM 1020 C CA . THR A 1 125 ? -16.482 -28.777 -20.947 1.00 33.53 125 THR A CA 1
ATOM 1021 C C . THR A 1 125 ? -17.262 -29.052 -22.242 1.00 33.53 125 THR A C 1
ATOM 1023 O O . THR A 1 125 ? -18.487 -28.984 -22.271 1.00 33.53 125 THR A O 1
ATOM 1026 N N . GLY A 1 126 ? -16.553 -29.545 -23.260 1.00 26.48 126 GLY A N 1
ATOM 1027 C CA . GLY A 1 126 ? -17.135 -30.261 -24.397 1.00 26.48 126 GLY A CA 1
ATOM 1028 C C . GLY A 1 126 ? -16.048 -30.957 -25.213 1.00 26.48 126 GLY A C 1
ATOM 1029 O O . GLY A 1 126 ? -15.141 -30.299 -25.715 1.00 26.48 126 GLY A O 1
ATOM 1030 N N . GLU A 1 127 ? -16.118 -32.286 -25.274 1.00 33.59 127 GLU A N 1
ATOM 1031 C CA . GLU A 1 127 ? -15.251 -33.184 -26.040 1.00 33.59 127 GLU A CA 1
ATOM 1032 C C . GLU A 1 127 ? -15.101 -32.753 -27.503 1.00 33.59 127 GLU A C 1
ATOM 1034 O O . GLU A 1 127 ? -16.068 -32.337 -28.143 1.00 33.59 127 GLU A O 1
ATOM 1039 N N . VAL A 1 128 ? -13.905 -32.938 -28.067 1.00 30.66 128 VAL A N 1
ATOM 1040 C CA . VAL A 1 128 ? -13.725 -32.945 -29.520 1.00 30.66 128 VAL A CA 1
ATOM 1041 C C . VAL A 1 128 ? -12.952 -34.199 -29.891 1.00 30.66 128 VAL A C 1
ATOM 1043 O O . VAL A 1 128 ? -11.845 -34.437 -29.406 1.00 30.66 128 VAL A O 1
ATOM 1046 N N . GLY A 1 129 ? -13.626 -35.010 -30.703 1.00 29.62 129 GLY A N 1
ATOM 1047 C CA . GLY A 1 129 ? -13.239 -36.341 -31.128 1.00 29.62 129 GLY A CA 1
ATOM 1048 C C . GLY A 1 129 ? -11.969 -36.400 -31.971 1.00 29.62 129 GLY A C 1
ATOM 1049 O O . GLY A 1 129 ? -11.545 -35.436 -32.611 1.00 29.62 129 GLY A O 1
ATOM 1050 N N . GLU A 1 130 ? -11.408 -37.605 -31.962 1.00 29.77 130 GLU A N 1
ATOM 1051 C CA . GLU A 1 130 ? -10.364 -38.095 -32.850 1.00 29.77 130 GLU A CA 1
ATOM 1052 C C . GLU A 1 130 ? -10.605 -37.729 -34.318 1.00 29.77 130 GLU A C 1
ATOM 1054 O O . GLU A 1 130 ? -11.622 -38.094 -34.906 1.00 29.77 130 GLU A O 1
ATOM 1059 N N . LEU A 1 131 ? -9.586 -37.145 -34.951 1.00 30.42 131 LEU A N 1
ATOM 1060 C CA . LEU A 1 131 ? -9.333 -37.329 -36.375 1.00 30.42 131 LEU A CA 1
ATOM 1061 C C . LEU A 1 131 ? -7.844 -37.632 -36.579 1.00 30.42 131 LEU A C 1
ATOM 1063 O O . LEU A 1 131 ? -6.961 -36.888 -36.152 1.00 30.42 131 LEU A O 1
ATOM 1067 N N . ARG A 1 132 ? -7.598 -38.792 -37.195 1.00 30.67 132 ARG A N 1
ATOM 1068 C CA . ARG A 1 132 ? -6.292 -39.346 -37.572 1.00 30.67 132 ARG A CA 1
ATOM 1069 C C . ARG A 1 132 ? -5.671 -38.605 -38.773 1.00 30.67 132 ARG A C 1
ATOM 1071 O O . ARG A 1 132 ? -6.374 -37.878 -39.471 1.00 30.67 132 ARG A O 1
ATOM 1078 N N . PRO A 1 133 ? -4.354 -38.785 -39.002 1.00 36.16 133 PRO A N 1
ATOM 1079 C CA . PRO A 1 133 ? -3.546 -37.937 -39.867 1.00 36.16 133 PRO A CA 1
ATOM 1080 C C . PRO A 1 133 ? -3.504 -38.465 -41.304 1.00 36.16 133 PRO A C 1
ATOM 1082 O O . PRO A 1 133 ? -3.326 -39.663 -41.512 1.00 36.16 133 PRO A O 1
ATOM 1085 N N . GLU A 1 134 ? -3.572 -37.568 -42.284 1.00 33.38 134 GLU A N 1
ATOM 1086 C CA . GLU A 1 134 ? -3.164 -37.864 -43.660 1.00 33.38 134 GLU A CA 1
ATOM 1087 C C . GLU A 1 134 ? -1.804 -37.221 -43.926 1.00 33.38 134 GLU A C 1
ATOM 1089 O O . GLU A 1 134 ? -1.577 -36.026 -43.714 1.00 33.38 134 GLU A O 1
ATOM 1094 N N . ALA A 1 135 ? -0.879 -38.089 -44.312 1.00 28.72 135 ALA A N 1
ATOM 1095 C CA . ALA A 1 135 ? 0.508 -37.807 -44.594 1.00 28.72 135 ALA A CA 1
ATOM 1096 C C . ALA A 1 135 ? 0.671 -37.277 -46.024 1.00 28.72 135 ALA A C 1
ATOM 1098 O O . ALA A 1 135 ? -0.059 -37.645 -46.936 1.00 28.72 135 ALA A O 1
ATOM 1099 N N . GLY A 1 136 ? 1.703 -36.466 -46.239 1.00 26.34 136 GLY A N 1
ATOM 1100 C CA . GLY A 1 136 ? 2.100 -36.024 -47.572 1.00 26.34 136 GLY A CA 1
ATOM 1101 C C . GLY A 1 136 ? 3.476 -35.380 -47.549 1.00 26.34 136 GLY A C 1
ATOM 1102 O O . GLY A 1 136 ? 3.604 -34.172 -47.710 1.00 26.34 136 GLY A O 1
ATOM 1103 N N . GLY A 1 137 ? 4.508 -36.181 -47.280 1.00 24.19 137 GLY A N 1
ATOM 1104 C CA . GLY A 1 137 ? 5.900 -35.773 -47.436 1.00 24.19 137 GLY A CA 1
ATOM 1105 C C . GLY A 1 137 ? 6.448 -36.148 -48.814 1.00 24.19 137 GLY A C 1
ATOM 1106 O O . GLY A 1 137 ? 6.229 -37.263 -49.271 1.00 24.19 137 GLY A O 1
ATOM 1107 N N . ALA A 1 138 ? 7.226 -35.248 -49.416 1.00 25.81 138 ALA A N 1
ATOM 1108 C CA . ALA A 1 138 ? 8.411 -35.573 -50.215 1.00 25.81 138 ALA A CA 1
ATOM 1109 C C . ALA A 1 138 ? 9.311 -34.323 -50.325 1.00 25.81 138 ALA A C 1
ATOM 1111 O O . ALA A 1 138 ? 8.886 -33.268 -50.786 1.00 25.81 138 ALA A O 1
ATOM 1112 N N . ALA A 1 139 ? 10.545 -34.454 -49.836 1.00 27.34 139 ALA A N 1
ATOM 1113 C CA . ALA A 1 139 ? 11.634 -33.466 -49.837 1.00 27.34 139 ALA A CA 1
ATOM 1114 C C . ALA A 1 139 ? 12.514 -33.628 -51.111 1.00 27.34 139 ALA A C 1
ATOM 1116 O O . ALA A 1 139 ? 12.110 -34.379 -51.996 1.00 27.34 139 ALA A O 1
ATOM 1117 N N . PRO A 1 140 ? 13.783 -33.155 -51.192 1.00 39.25 140 PRO A N 1
ATOM 1118 C CA . PRO A 1 140 ? 14.461 -31.963 -50.646 1.00 39.25 140 PRO A CA 1
ATOM 1119 C C . PRO A 1 140 ? 15.254 -31.178 -51.735 1.00 39.25 140 PRO A C 1
ATOM 1121 O O . PRO A 1 140 ? 15.574 -31.712 -52.790 1.00 39.25 140 PRO A O 1
ATOM 1124 N N . HIS A 1 141 ? 15.740 -29.966 -51.431 1.00 28.41 141 HIS A N 1
ATOM 1125 C CA . HIS A 1 141 ? 16.990 -29.460 -52.030 1.00 28.41 141 HIS A CA 1
ATOM 1126 C C . HIS A 1 141 ? 17.887 -28.800 -50.972 1.00 28.41 141 HIS A C 1
ATOM 1128 O O . HIS A 1 141 ? 17.435 -28.017 -50.140 1.00 28.41 141 HIS A O 1
ATOM 1134 N N . LYS A 1 142 ? 19.164 -29.204 -50.993 1.00 28.20 142 LYS A N 1
ATOM 1135 C CA . LYS A 1 142 ? 20.260 -28.820 -50.090 1.00 28.20 142 LYS A CA 1
ATOM 1136 C C . LYS A 1 142 ? 20.898 -27.484 -50.485 1.00 28.20 142 LYS A C 1
ATOM 1138 O O . LYS A 1 142 ? 20.968 -27.198 -51.673 1.00 28.20 142 LYS A O 1
ATOM 1143 N N . LEU A 1 143 ? 21.446 -26.788 -49.480 1.00 28.69 143 LEU A N 1
ATOM 1144 C CA . LEU A 1 143 ? 22.659 -25.932 -49.411 1.00 28.69 143 LEU A CA 1
ATOM 1145 C C . LEU A 1 143 ? 22.435 -25.047 -48.162 1.00 28.69 143 LEU A C 1
ATOM 1147 O O . LEU A 1 143 ? 21.503 -24.260 -48.140 1.00 28.69 143 LEU A O 1
ATOM 1151 N N . GLY A 1 144 ? 23.092 -25.194 -47.011 1.00 25.11 144 GLY A N 1
ATOM 1152 C CA . GLY A 1 144 ? 24.510 -25.414 -46.758 1.00 25.11 144 GLY A CA 1
ATOM 1153 C C . GLY A 1 144 ? 25.054 -24.178 -46.028 1.00 25.11 144 GLY A C 1
ATOM 1154 O O . GLY A 1 144 ? 25.516 -23.262 -46.690 1.00 25.11 144 GLY A O 1
ATOM 1155 N N . ALA A 1 145 ? 24.947 -24.126 -44.693 1.00 27.67 145 ALA A N 1
ATOM 1156 C CA . ALA A 1 145 ? 25.793 -23.307 -43.809 1.00 27.67 145 ALA A CA 1
ATOM 1157 C C . ALA A 1 145 ? 25.546 -23.688 -42.337 1.00 27.67 145 ALA A C 1
ATOM 1159 O O . ALA A 1 145 ? 24.425 -23.638 -41.833 1.00 27.67 145 ALA A O 1
ATOM 1160 N N . GLU A 1 146 ? 26.620 -24.104 -41.680 1.00 29.53 146 GLU A N 1
ATOM 1161 C CA . GLU A 1 146 ? 26.683 -24.764 -40.380 1.00 29.53 146 GLU A CA 1
ATOM 1162 C C . GLU A 1 146 ? 26.524 -23.787 -39.200 1.00 29.53 146 GLU A C 1
ATOM 1164 O O . GLU A 1 146 ? 27.072 -22.684 -39.196 1.00 29.53 146 GLU A O 1
ATOM 1169 N N . ARG A 1 147 ? 25.826 -24.217 -38.142 1.00 26.42 147 ARG A N 1
ATOM 1170 C CA . ARG A 1 147 ? 25.983 -23.683 -36.780 1.00 26.42 147 ARG A CA 1
ATOM 1171 C C . ARG A 1 147 ? 26.077 -24.867 -35.815 1.00 26.42 147 ARG A C 1
ATOM 1173 O O . ARG A 1 147 ? 25.164 -25.694 -35.835 1.00 26.42 147 ARG A O 1
ATOM 1180 N N . PRO A 1 148 ? 27.118 -24.978 -34.971 1.00 33.97 148 PRO A N 1
ATOM 1181 C CA . PRO A 1 148 ? 27.190 -26.074 -34.020 1.00 33.97 148 PRO A CA 1
ATOM 1182 C C . PRO A 1 148 ? 26.201 -25.853 -32.874 1.00 33.97 148 PRO A C 1
ATOM 1184 O O . PRO A 1 148 ? 26.256 -24.844 -32.166 1.00 33.97 148 PRO A O 1
ATOM 1187 N N . LEU A 1 149 ? 25.320 -26.835 -32.685 1.00 28.06 149 LEU A N 1
ATOM 1188 C CA . LEU A 1 149 ? 24.730 -27.141 -31.389 1.00 28.06 149 LEU A CA 1
ATOM 1189 C C . LEU A 1 149 ? 25.815 -27.723 -30.481 1.00 28.06 149 LEU A C 1
ATOM 1191 O O . LEU A 1 149 ? 26.552 -28.610 -30.902 1.00 28.06 149 LEU A O 1
ATOM 1195 N N . TYR A 1 150 ? 25.798 -27.342 -29.209 1.00 26.69 150 TYR A N 1
ATOM 1196 C CA . TYR A 1 150 ? 26.182 -28.266 -28.150 1.00 26.69 150 TYR A CA 1
ATOM 1197 C C . TYR A 1 150 ? 25.057 -28.310 -27.123 1.00 26.69 150 TYR A C 1
ATOM 1199 O O . TYR A 1 150 ? 24.731 -27.311 -26.485 1.00 26.69 150 TYR A O 1
ATOM 1207 N N . ASN A 1 151 ? 24.450 -29.487 -27.014 1.00 28.19 151 ASN A N 1
ATOM 1208 C CA . ASN A 1 151 ? 23.610 -29.896 -25.905 1.00 28.19 151 ASN A CA 1
ATOM 1209 C C . ASN A 1 151 ? 24.267 -31.121 -25.274 1.00 28.19 151 ASN A C 1
ATOM 1211 O O . ASN A 1 151 ? 24.509 -32.082 -26.002 1.00 28.19 151 ASN A O 1
ATOM 1215 N N . ASN A 1 152 ? 24.487 -31.090 -23.958 1.00 28.02 152 ASN A N 1
ATOM 1216 C CA . ASN A 1 152 ? 24.481 -32.261 -23.075 1.00 28.02 152 ASN A CA 1
ATOM 1217 C C . ASN A 1 152 ? 24.808 -31.878 -21.613 1.00 28.02 152 ASN A C 1
ATOM 1219 O O . ASN A 1 152 ? 25.961 -31.800 -21.202 1.00 28.02 152 ASN A O 1
ATOM 1223 N N . SER A 1 153 ? 23.760 -31.688 -20.803 1.00 32.91 153 SER A N 1
ATOM 1224 C CA . SER A 1 153 ? 23.746 -32.003 -19.354 1.00 32.91 153 SER A CA 1
ATOM 1225 C C . SER A 1 153 ? 23.973 -33.513 -19.106 1.00 32.91 153 SER A C 1
ATOM 1227 O O . SER A 1 153 ? 23.914 -34.264 -20.081 1.00 32.91 153 SER A O 1
ATOM 1229 N N . PRO A 1 154 ? 24.034 -34.037 -17.854 1.00 49.59 154 PRO A N 1
ATOM 1230 C CA . PRO A 1 154 ? 24.328 -33.468 -16.517 1.00 49.59 154 PRO A CA 1
ATOM 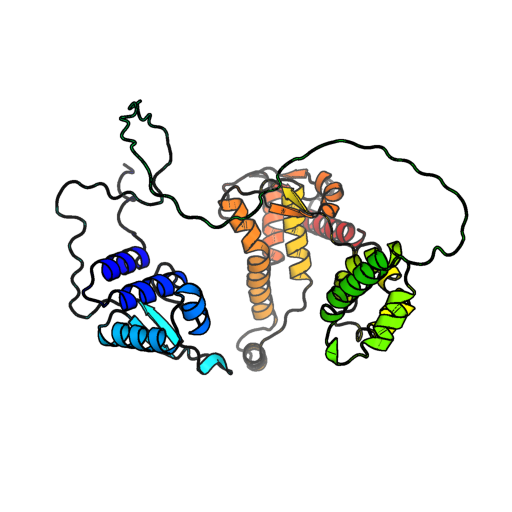1231 C C . PRO A 1 154 ? 25.445 -34.267 -15.778 1.00 49.59 154 PRO A C 1
ATOM 1233 O O . PRO A 1 154 ? 25.874 -35.292 -16.287 1.00 49.59 154 PRO A O 1
ATOM 1236 N N . LEU A 1 155 ? 25.888 -33.858 -14.571 1.00 27.22 155 LEU A N 1
ATOM 1237 C CA . LEU A 1 155 ? 26.224 -34.764 -13.441 1.00 27.22 155 LEU A CA 1
ATOM 1238 C C . LEU A 1 155 ? 26.695 -34.004 -12.177 1.00 27.22 155 LEU A C 1
ATOM 1240 O O . LEU A 1 155 ? 27.491 -33.072 -12.212 1.00 27.22 155 LEU A O 1
ATOM 1244 N N . THR A 1 156 ? 26.130 -34.461 -11.068 1.00 27.83 156 THR A N 1
ATOM 1245 C CA . THR A 1 156 ? 26.337 -34.229 -9.628 1.00 27.83 156 THR A CA 1
ATOM 1246 C C . THR A 1 156 ? 27.787 -34.136 -9.098 1.00 27.83 156 THR A C 1
ATOM 1248 O O . THR A 1 156 ? 28.595 -35.001 -9.404 1.00 27.83 156 THR A O 1
ATOM 1251 N N . SER A 1 157 ? 28.028 -33.123 -8.238 1.00 33.91 157 SER A N 1
ATOM 1252 C CA . SER A 1 157 ? 28.745 -33.052 -6.927 1.00 33.91 157 SER A CA 1
ATOM 1253 C C . SER A 1 157 ? 29.931 -34.004 -6.606 1.00 33.91 157 SER A C 1
ATOM 1255 O O . SER A 1 157 ? 29.826 -35.198 -6.861 1.00 33.91 157 SER A O 1
ATOM 1257 N N . PRO A 1 158 ? 31.005 -33.543 -5.908 1.00 32.19 158 PRO A N 1
ATOM 1258 C CA . PRO A 1 158 ? 30.888 -33.237 -4.475 1.00 32.19 158 PRO A CA 1
ATOM 1259 C C . PRO A 1 158 ? 31.618 -31.986 -3.957 1.00 32.19 158 PRO A C 1
ATOM 1261 O O . PRO A 1 158 ? 32.635 -31.522 -4.468 1.00 32.19 158 PRO A O 1
ATOM 1264 N N . ILE A 1 159 ? 31.053 -31.496 -2.853 1.00 38.53 159 ILE A N 1
ATOM 1265 C CA . ILE A 1 159 ? 31.660 -30.648 -1.830 1.00 38.53 159 ILE A CA 1
ATOM 1266 C C . ILE A 1 159 ? 33.036 -31.209 -1.456 1.00 38.53 159 ILE A C 1
ATOM 1268 O O . ILE A 1 159 ? 33.135 -32.355 -1.030 1.00 38.53 159 ILE A O 1
ATOM 1272 N N . ASN A 1 160 ? 34.077 -30.382 -1.542 1.00 30.11 160 ASN A N 1
ATOM 1273 C CA . ASN A 1 160 ? 35.265 -30.563 -0.720 1.00 30.11 160 ASN A CA 1
ATOM 1274 C C . ASN A 1 160 ? 35.738 -29.199 -0.224 1.00 30.11 160 ASN A C 1
ATOM 1276 O O . ASN A 1 160 ? 36.315 -28.398 -0.960 1.00 30.11 160 ASN A O 1
ATOM 1280 N N . SER A 1 161 ? 35.448 -28.955 1.051 1.00 32.66 161 SER A N 1
ATOM 1281 C CA . SER A 1 161 ? 36.234 -28.046 1.872 1.00 32.66 161 SER A CA 1
ATOM 1282 C C . SER A 1 161 ? 37.644 -28.635 1.989 1.00 32.66 161 SER A C 1
ATOM 1284 O O . SER A 1 161 ? 37.799 -29.852 2.118 1.00 32.66 161 SER A O 1
ATOM 1286 N N . PRO A 1 162 ? 38.677 -27.791 1.994 1.00 38.97 162 PRO A N 1
ATOM 1287 C CA . PRO A 1 162 ? 39.465 -27.805 3.208 1.00 38.97 162 PRO A CA 1
ATOM 1288 C C . PRO A 1 162 ? 39.589 -26.393 3.765 1.00 38.97 162 PRO A C 1
ATOM 1290 O O . PRO A 1 162 ? 40.075 -25.471 3.110 1.00 38.97 162 PRO A O 1
ATOM 1293 N N . GLU A 1 163 ? 39.203 -26.263 5.029 1.00 41.88 163 GLU A N 1
ATOM 1294 C CA . GLU A 1 163 ? 39.785 -25.273 5.917 1.00 41.88 163 GLU A CA 1
ATOM 1295 C C . GLU A 1 163 ? 41.307 -25.451 5.893 1.00 41.88 163 GLU A C 1
ATOM 1297 O O . GLU A 1 163 ? 41.825 -26.516 6.235 1.00 41.88 163 GLU A O 1
ATOM 1302 N N . ARG A 1 164 ? 42.031 -24.417 5.459 1.00 33.47 164 ARG A N 1
ATOM 1303 C CA . ARG A 1 164 ? 43.425 -24.196 5.850 1.00 33.47 164 ARG A CA 1
ATOM 1304 C C . ARG A 1 164 ? 43.854 -22.766 5.523 1.00 33.47 164 ARG A C 1
ATOM 1306 O O . ARG A 1 164 ? 44.001 -22.410 4.362 1.00 33.47 164 ARG A O 1
ATOM 1313 N N . GLY A 1 165 ? 44.113 -22.001 6.581 1.00 32.41 165 GLY A N 1
ATOM 1314 C CA . GLY A 1 165 ? 45.107 -20.928 6.590 1.00 32.41 165 GLY A CA 1
ATOM 1315 C C . GLY A 1 165 ? 44.659 -19.581 6.034 1.00 32.41 165 GLY A C 1
ATOM 1316 O O . GLY A 1 165 ? 44.598 -19.372 4.827 1.00 32.41 165 GLY A O 1
ATOM 1317 N N . ALA A 1 166 ? 44.447 -18.633 6.945 1.00 44.22 166 ALA A N 1
ATOM 1318 C CA . ALA A 1 166 ? 44.433 -17.208 6.661 1.00 44.22 166 ALA A CA 1
ATOM 1319 C C . ALA A 1 166 ? 45.776 -16.780 6.037 1.00 44.22 166 ALA A C 1
ATOM 1321 O O . ALA A 1 166 ? 46.788 -16.652 6.719 1.00 44.22 166 ALA A O 1
ATOM 1322 N N . GLY A 1 167 ? 45.763 -16.578 4.726 1.00 38.91 167 GLY A N 1
ATOM 1323 C CA . GLY A 1 167 ? 46.804 -15.922 3.948 1.00 38.91 167 GLY A CA 1
ATOM 1324 C C . GLY A 1 167 ? 46.126 -15.321 2.727 1.00 38.91 167 GLY A C 1
ATOM 1325 O O . GLY A 1 167 ? 45.318 -15.988 2.083 1.00 38.91 167 GLY A O 1
ATOM 1326 N N . GLU A 1 168 ? 46.366 -14.040 2.472 1.00 49.72 168 GLU A N 1
ATOM 1327 C CA . GLU A 1 168 ? 45.683 -13.228 1.465 1.00 49.72 168 GLU A CA 1
ATOM 1328 C C . GLU A 1 168 ? 45.827 -13.860 0.066 1.00 49.72 168 GLU A C 1
ATOM 1330 O O . GLU A 1 168 ? 46.825 -13.694 -0.635 1.00 49.72 168 GLU A O 1
ATOM 1335 N N . ARG A 1 169 ? 44.841 -14.674 -0.332 1.00 59.69 169 ARG A N 1
ATOM 1336 C CA . ARG A 1 169 ? 44.823 -15.322 -1.643 1.00 59.69 169 ARG A CA 1
ATOM 1337 C C . ARG A 1 169 ? 44.695 -14.235 -2.702 1.00 59.69 169 ARG A C 1
ATOM 1339 O O . ARG A 1 169 ? 43.697 -13.517 -2.738 1.00 59.69 169 ARG A O 1
ATOM 1346 N N . ALA A 1 170 ? 45.684 -14.141 -3.587 1.00 69.94 170 ALA A N 1
ATOM 1347 C CA . ALA A 1 170 ? 45.630 -13.222 -4.715 1.00 69.94 170 ALA A CA 1
ATOM 1348 C C . ALA A 1 170 ? 44.370 -13.489 -5.560 1.00 69.94 170 ALA A C 1
ATOM 1350 O O . ALA A 1 170 ? 44.146 -14.610 -6.024 1.00 69.94 170 ALA A O 1
ATOM 1351 N N . LEU A 1 171 ? 43.549 -12.449 -5.751 1.00 77.19 171 LEU A N 1
ATOM 1352 C CA . LEU A 1 171 ? 42.323 -12.520 -6.547 1.00 77.19 171 LEU A CA 1
ATOM 1353 C C . LEU A 1 171 ? 42.642 -12.923 -7.988 1.00 77.19 171 LEU A C 1
ATOM 1355 O O . LEU A 1 171 ? 43.449 -12.278 -8.666 1.00 77.19 171 LEU A O 1
ATOM 1359 N N . THR A 1 172 ? 41.949 -13.945 -8.483 1.00 84.94 172 THR A N 1
ATOM 1360 C CA . THR A 1 172 ? 42.051 -14.389 -9.874 1.00 84.94 172 THR A CA 1
ATOM 1361 C C . THR A 1 172 ? 41.557 -13.297 -10.840 1.00 84.94 172 THR A C 1
ATOM 1363 O O . THR A 1 172 ? 40.695 -12.479 -10.489 1.00 84.94 172 THR A O 1
ATOM 1366 N N . PRO A 1 173 ? 42.028 -13.278 -12.103 1.00 81.06 173 PRO A N 1
ATOM 1367 C CA . PRO A 1 173 ? 41.531 -12.338 -13.113 1.00 81.06 173 PRO A CA 1
ATOM 1368 C C . PRO A 1 173 ? 40.007 -12.402 -13.314 1.00 81.06 173 PRO A C 1
ATOM 1370 O O . PRO A 1 173 ? 39.361 -11.387 -13.583 1.00 81.06 173 PRO A O 1
ATOM 1373 N N . THR A 1 174 ? 39.417 -13.588 -13.154 1.00 83.12 174 THR A N 1
ATOM 1374 C CA . THR A 1 174 ? 37.970 -13.826 -13.218 1.00 83.12 174 THR A CA 1
ATOM 1375 C C . THR A 1 174 ? 37.217 -13.182 -12.055 1.00 83.12 174 THR A C 1
ATOM 1377 O O . THR A 1 174 ? 36.189 -12.542 -12.280 1.00 83.12 174 THR A O 1
ATOM 1380 N N . GLU A 1 175 ? 37.743 -13.272 -10.830 1.00 83.12 175 GLU A N 1
ATOM 1381 C CA . GLU A 1 175 ? 37.156 -12.620 -9.652 1.00 83.12 175 GLU A CA 1
ATOM 1382 C C . GLU A 1 175 ? 37.233 -11.099 -9.770 1.00 83.12 175 GLU A C 1
ATOM 1384 O O . GLU A 1 175 ? 36.241 -10.414 -9.532 1.00 83.12 175 GLU A O 1
ATOM 1389 N N . ARG A 1 176 ? 38.359 -10.561 -10.253 1.00 85.50 176 ARG A N 1
ATOM 1390 C CA . ARG A 1 176 ? 38.520 -9.116 -10.472 1.00 85.50 176 ARG A CA 1
ATOM 1391 C C . ARG A 1 176 ? 37.504 -8.565 -11.476 1.00 85.50 176 ARG A C 1
ATOM 1393 O O . ARG A 1 176 ? 36.908 -7.516 -11.236 1.00 85.50 176 ARG A O 1
ATOM 1400 N N . LYS A 1 177 ? 37.252 -9.289 -12.575 1.00 88.69 177 LYS A N 1
ATOM 1401 C CA . LYS A 1 177 ? 36.206 -8.932 -13.552 1.00 88.69 177 LYS A CA 1
ATOM 1402 C C . LYS A 1 177 ? 34.806 -8.972 -12.934 1.00 88.69 177 LYS A C 1
ATOM 1404 O O . LYS A 1 177 ? 34.011 -8.070 -13.199 1.00 88.69 177 LYS A O 1
ATOM 1409 N N . ARG A 1 178 ? 34.505 -9.983 -12.108 1.00 90.06 178 ARG A N 1
ATOM 1410 C CA . ARG A 1 178 ? 33.222 -10.100 -11.390 1.00 90.06 178 ARG A CA 1
ATOM 1411 C C . ARG A 1 178 ? 33.007 -8.916 -10.446 1.00 90.06 178 ARG A C 1
ATOM 1413 O O . ARG A 1 178 ? 31.997 -8.232 -10.575 1.00 90.06 178 ARG A O 1
ATOM 1420 N N . ILE A 1 179 ? 33.985 -8.631 -9.586 1.00 89.88 179 ILE A N 1
ATOM 1421 C CA . ILE A 1 179 ? 33.952 -7.522 -8.618 1.00 89.88 179 ILE A CA 1
ATOM 1422 C C . ILE A 1 179 ? 33.771 -6.180 -9.336 1.00 89.88 179 ILE A C 1
ATOM 1424 O O . ILE A 1 179 ? 32.969 -5.351 -8.908 1.00 89.88 179 ILE A O 1
ATOM 1428 N N . ASN A 1 180 ? 34.464 -5.977 -10.463 1.00 91.69 180 ASN A N 1
ATOM 1429 C CA . ASN A 1 180 ? 34.304 -4.769 -11.266 1.00 91.69 180 ASN A CA 1
ATOM 1430 C C . ASN A 1 180 ? 32.885 -4.648 -11.841 1.00 91.69 180 ASN A C 1
ATOM 1432 O O . ASN A 1 180 ? 32.281 -3.585 -11.781 1.00 91.69 180 ASN A O 1
ATOM 1436 N N . ARG A 1 181 ? 32.319 -5.743 -12.359 1.00 90.44 181 ARG A N 1
ATOM 1437 C CA . ARG A 1 181 ? 30.949 -5.750 -12.892 1.00 90.44 181 ARG A CA 1
ATOM 1438 C C . ARG A 1 181 ? 29.904 -5.462 -11.815 1.00 90.44 181 ARG A C 1
ATOM 1440 O O . ARG A 1 181 ? 28.908 -4.806 -12.104 1.00 90.44 181 ARG A O 1
ATOM 1447 N N . GLU A 1 182 ? 30.102 -5.970 -10.603 1.00 90.75 182 GLU A N 1
ATOM 1448 C CA . GLU A 1 182 ? 29.223 -5.685 -9.465 1.00 90.75 182 GLU A CA 1
ATOM 1449 C C . GLU A 1 182 ? 29.256 -4.198 -9.096 1.00 90.75 182 GLU A C 1
ATOM 1451 O O . GLU A 1 182 ? 28.196 -3.594 -8.948 1.00 90.75 182 GLU A O 1
ATOM 1456 N N . PHE A 1 183 ? 30.444 -3.585 -9.057 1.00 94.44 183 PHE A N 1
ATOM 1457 C CA . PHE A 1 183 ? 30.588 -2.146 -8.823 1.00 94.44 183 PHE A CA 1
ATOM 1458 C C . PHE A 1 183 ? 29.876 -1.303 -9.887 1.00 94.44 183 PHE A C 1
ATOM 1460 O O . PHE A 1 183 ? 29.086 -0.425 -9.544 1.00 94.44 183 PHE A O 1
ATOM 1467 N N . GLU A 1 184 ? 30.111 -1.594 -11.171 1.00 92.50 184 GLU A N 1
ATOM 1468 C CA . GLU A 1 184 ? 29.504 -0.849 -12.285 1.00 92.50 184 GLU A CA 1
ATOM 1469 C C . GLU A 1 184 ? 27.974 -0.982 -12.315 1.00 92.50 184 GLU A C 1
ATOM 1471 O O . GLU A 1 184 ? 27.279 -0.117 -12.837 1.00 92.50 184 GLU A O 1
ATOM 1476 N N . ARG A 1 185 ? 27.421 -2.048 -11.725 1.00 91.00 185 ARG A N 1
ATOM 1477 C CA . ARG A 1 185 ? 25.971 -2.201 -11.537 1.00 91.00 185 ARG A CA 1
ATOM 1478 C C . ARG A 1 185 ? 25.451 -1.457 -10.317 1.00 91.00 185 ARG A C 1
ATOM 1480 O O . ARG A 1 185 ? 24.331 -0.962 -10.344 1.00 91.00 185 ARG A O 1
ATOM 1487 N N . TRP A 1 186 ? 26.235 -1.414 -9.246 1.00 93.94 186 TRP A N 1
ATOM 1488 C CA . TRP A 1 186 ? 25.834 -0.823 -7.977 1.00 93.94 186 TRP A CA 1
ATOM 1489 C C . TRP A 1 186 ? 25.923 0.708 -7.993 1.00 93.94 186 TRP A C 1
ATOM 1491 O O . TRP A 1 186 ? 24.967 1.367 -7.593 1.00 93.94 186 TRP A O 1
ATOM 1501 N N . LYS A 1 187 ? 27.011 1.300 -8.505 1.00 90.25 187 LYS A N 1
ATOM 1502 C CA . LYS A 1 187 ? 27.240 2.760 -8.486 1.00 90.25 187 LYS A CA 1
ATOM 1503 C C . LYS A 1 187 ? 26.092 3.572 -9.120 1.00 90.25 187 LYS A C 1
ATOM 1505 O O . LYS A 1 187 ? 25.705 4.564 -8.503 1.00 90.25 187 LYS A O 1
ATOM 1510 N N . PRO A 1 188 ? 25.490 3.169 -10.259 1.00 91.31 188 PRO A N 1
ATOM 1511 C CA . PRO A 1 188 ? 24.355 3.888 -10.850 1.00 91.31 188 PRO A CA 1
ATOM 1512 C C . PRO A 1 188 ? 23.076 3.884 -10.005 1.00 91.31 188 PRO A C 1
ATOM 1514 O O . PRO A 1 188 ? 22.210 4.728 -10.211 1.00 91.31 188 PRO A O 1
ATOM 1517 N N . THR A 1 189 ? 22.942 2.961 -9.045 1.00 85.94 189 THR A N 1
ATOM 1518 C CA . THR A 1 189 ? 21.796 2.940 -8.118 1.00 85.94 189 THR A CA 1
ATOM 1519 C C . THR A 1 189 ? 21.869 4.043 -7.060 1.00 85.94 189 THR A C 1
ATOM 1521 O O . THR A 1 189 ? 20.884 4.301 -6.370 1.00 85.94 189 THR A O 1
ATOM 1524 N N . TRP A 1 190 ? 23.020 4.713 -6.934 1.00 89.25 190 TRP A N 1
ATOM 1525 C CA . TRP A 1 190 ? 23.212 5.788 -5.972 1.00 89.25 190 TRP A CA 1
ATOM 1526 C C . TRP A 1 190 ? 22.578 7.103 -6.465 1.00 89.25 190 TRP A C 1
ATOM 1528 O O . TRP A 1 190 ? 22.773 7.483 -7.627 1.00 89.25 190 TRP A O 1
ATOM 1538 N N . PRO A 1 191 ? 21.857 7.855 -5.612 1.00 86.19 191 PRO A N 1
ATOM 1539 C CA . PRO A 1 191 ? 21.283 9.140 -5.996 1.00 86.19 191 PRO A CA 1
ATOM 1540 C C . PRO A 1 191 ? 22.372 10.114 -6.436 1.00 86.19 191 PRO A C 1
ATOM 1542 O O . PRO A 1 191 ? 23.375 10.273 -5.741 1.00 86.19 191 PRO A O 1
ATOM 1545 N N . ARG A 1 192 ? 22.167 10.775 -7.582 1.00 85.12 192 ARG A N 1
ATOM 1546 C CA . ARG A 1 192 ? 23.145 11.706 -8.173 1.00 85.12 192 ARG A CA 1
ATOM 1547 C C . ARG A 1 192 ? 24.552 11.106 -8.278 1.00 85.12 192 ARG A C 1
ATOM 1549 O O . ARG A 1 192 ? 25.542 11.772 -8.004 1.00 85.12 192 ARG A O 1
ATOM 1556 N N . HIS A 1 193 ? 24.652 9.824 -8.637 1.00 82.69 193 HIS A N 1
ATOM 1557 C CA . HIS A 1 193 ? 25.933 9.120 -8.714 1.00 82.69 193 HIS A CA 1
ATOM 1558 C C . HIS A 1 193 ? 26.973 9.821 -9.604 1.00 82.69 193 HIS A C 1
ATOM 1560 O O . HIS A 1 193 ? 28.163 9.619 -9.371 1.00 82.69 193 HIS A O 1
ATOM 1566 N N . GLU A 1 194 ? 26.542 10.608 -10.592 1.00 86.94 194 GLU A N 1
ATOM 1567 C CA . GLU A 1 194 ? 27.385 11.411 -11.489 1.00 86.94 194 GLU A CA 1
ATOM 1568 C C . GLU A 1 194 ? 28.182 12.497 -10.747 1.00 86.94 194 GLU A C 1
ATOM 1570 O O . GLU A 1 194 ? 29.324 12.761 -11.109 1.00 86.94 194 GLU A O 1
ATOM 1575 N N . ASP A 1 195 ? 27.641 13.044 -9.653 1.00 87.12 195 ASP A N 1
ATOM 1576 C CA . ASP A 1 195 ? 28.279 14.104 -8.855 1.00 87.12 195 ASP A CA 1
ATOM 1577 C C . ASP A 1 195 ? 29.485 13.590 -8.041 1.00 87.12 195 ASP A C 1
ATOM 1579 O O . ASP A 1 195 ? 30.216 14.372 -7.431 1.00 87.12 195 ASP A O 1
ATOM 1583 N N . TYR A 1 196 ? 29.687 12.268 -7.976 1.00 87.62 196 TYR A N 1
ATOM 1584 C CA . TYR A 1 196 ? 30.668 11.632 -7.099 1.00 87.62 196 TYR A CA 1
ATOM 1585 C C . TYR A 1 196 ? 31.746 10.872 -7.873 1.00 87.62 196 TYR A C 1
ATOM 1587 O O . TYR A 1 196 ? 31.439 10.044 -8.741 1.00 87.62 196 TYR A O 1
ATOM 1595 N N . SER A 1 197 ? 33.002 11.057 -7.447 1.00 91.25 197 SER A N 1
ATOM 1596 C CA . SER A 1 197 ? 34.179 10.402 -8.023 1.00 91.25 197 SER A CA 1
ATOM 1597 C C . SER A 1 197 ? 34.003 8.885 -8.119 1.00 91.25 197 SER A C 1
ATOM 1599 O O . SER A 1 197 ? 33.773 8.179 -7.130 1.00 91.25 197 SER A O 1
ATOM 1601 N N . ARG A 1 198 ? 34.096 8.380 -9.352 1.00 92.00 198 ARG A N 1
ATOM 1602 C CA . ARG A 1 198 ? 34.007 6.952 -9.657 1.00 92.00 198 ARG A CA 1
ATOM 1603 C C . ARG A 1 198 ? 35.215 6.208 -9.099 1.00 92.00 198 ARG A C 1
ATOM 1605 O O . ARG A 1 198 ? 35.033 5.161 -8.485 1.00 92.00 198 ARG A O 1
ATOM 1612 N N . ASP A 1 199 ? 36.413 6.754 -9.274 1.00 90.69 199 ASP A N 1
ATOM 1613 C CA . ASP A 1 199 ? 37.654 6.080 -8.886 1.00 90.69 199 ASP A CA 1
ATOM 1614 C C . ASP A 1 199 ? 37.846 6.041 -7.368 1.00 90.69 199 ASP A C 1
ATOM 1616 O O . ASP A 1 199 ? 38.290 5.027 -6.834 1.00 90.69 199 ASP A O 1
ATOM 1620 N N . GLU A 1 200 ? 37.402 7.078 -6.653 1.00 92.19 200 GLU A N 1
ATOM 1621 C CA . GLU A 1 200 ? 37.410 7.089 -5.185 1.00 92.19 200 GLU A CA 1
ATOM 1622 C C . GLU A 1 200 ? 36.475 6.010 -4.615 1.00 92.19 200 GLU A C 1
ATOM 1624 O O . GLU A 1 200 ? 36.863 5.219 -3.756 1.00 92.19 200 GLU A O 1
ATOM 1629 N N . ALA A 1 201 ? 35.250 5.910 -5.145 1.00 92.19 201 ALA A N 1
ATOM 1630 C CA . ALA A 1 201 ? 34.310 4.869 -4.741 1.00 92.19 201 ALA A CA 1
ATOM 1631 C C . ALA A 1 201 ? 34.807 3.465 -5.121 1.00 92.19 201 ALA A C 1
ATOM 1633 O O . ALA A 1 201 ? 34.604 2.514 -4.368 1.00 92.19 201 ALA A O 1
ATOM 1634 N N . LYS A 1 202 ? 35.477 3.330 -6.273 1.00 94.00 202 LYS A N 1
ATOM 1635 C CA . LYS A 1 202 ? 36.043 2.059 -6.734 1.00 94.00 202 LYS A CA 1
ATOM 1636 C C . LYS A 1 202 ? 37.182 1.580 -5.837 1.00 94.00 202 LYS A C 1
ATOM 1638 O O . LYS A 1 202 ? 37.231 0.396 -5.514 1.00 94.00 202 LYS A O 1
ATOM 1643 N N . ALA A 1 203 ? 38.051 2.489 -5.401 1.00 93.44 203 ALA A N 1
ATOM 1644 C CA . ALA A 1 203 ? 39.132 2.172 -4.477 1.00 93.44 203 ALA A CA 1
ATOM 1645 C C . ALA A 1 203 ? 38.597 1.635 -3.140 1.00 93.44 203 ALA A C 1
ATOM 1647 O O . ALA A 1 203 ? 39.131 0.661 -2.616 1.00 93.44 203 ALA A O 1
ATOM 1648 N N . GLU A 1 204 ? 37.520 2.219 -2.605 1.00 94.81 204 GLU A N 1
ATOM 1649 C CA . GLU A 1 204 ? 36.873 1.714 -1.385 1.00 94.81 204 GLU A CA 1
ATOM 1650 C C . GLU A 1 204 ? 36.116 0.396 -1.619 1.00 94.81 204 GLU A C 1
ATOM 1652 O O . GLU A 1 204 ? 36.127 -0.485 -0.763 1.00 94.81 204 GLU A O 1
ATOM 1657 N N . TRP A 1 205 ? 35.512 0.210 -2.795 1.00 94.12 205 TRP A N 1
ATOM 1658 C CA . TRP A 1 205 ? 34.837 -1.036 -3.174 1.00 94.12 205 TRP A CA 1
ATOM 1659 C C . TRP A 1 205 ? 35.785 -2.239 -3.245 1.00 94.12 205 TRP A C 1
ATOM 1661 O O . TRP A 1 205 ? 35.444 -3.342 -2.804 1.00 94.12 205 TRP A O 1
ATOM 1671 N N . ASP A 1 206 ? 36.982 -2.034 -3.796 1.00 92.25 206 ASP A N 1
ATOM 1672 C CA . ASP A 1 206 ? 37.979 -3.093 -3.962 1.00 92.25 206 ASP A CA 1
ATOM 1673 C C . ASP A 1 206 ? 38.559 -3.569 -2.625 1.00 92.25 206 ASP A C 1
ATOM 1675 O O . ASP A 1 206 ? 38.944 -4.732 -2.513 1.00 92.25 206 ASP A O 1
ATOM 1679 N N . LYS A 1 207 ? 38.537 -2.715 -1.593 1.00 92.50 207 LYS A N 1
ATOM 1680 C CA . LYS A 1 207 ? 38.942 -3.063 -0.221 1.00 92.50 207 LYS A CA 1
ATOM 1681 C C . LYS A 1 207 ? 37.924 -3.941 0.513 1.00 92.50 207 LYS A C 1
ATOM 1683 O O . LYS A 1 207 ? 38.253 -4.519 1.546 1.00 92.50 207 LYS A O 1
ATOM 1688 N N . LEU A 1 208 ? 36.676 -4.023 0.043 1.00 91.12 208 LEU A N 1
ATOM 1689 C CA . LEU A 1 208 ? 35.646 -4.815 0.719 1.00 91.12 208 LEU A CA 1
ATOM 1690 C C . LEU A 1 208 ? 35.890 -6.321 0.555 1.00 91.12 208 LEU A C 1
ATOM 1692 O O . LEU A 1 208 ? 36.434 -6.784 -0.446 1.00 91.12 208 LEU A O 1
ATOM 1696 N N . ALA A 1 209 ? 35.436 -7.114 1.523 1.00 89.50 209 ALA A N 1
ATOM 1697 C CA . ALA A 1 209 ? 35.359 -8.563 1.371 1.00 89.50 209 ALA A CA 1
ATOM 1698 C C . ALA A 1 209 ? 34.140 -8.960 0.514 1.00 89.50 209 ALA A C 1
ATOM 1700 O O . ALA A 1 209 ? 33.165 -8.214 0.417 1.00 89.50 209 ALA A O 1
ATOM 1701 N N . ASP A 1 210 ? 34.137 -10.171 -0.053 1.00 84.31 210 ASP A N 1
ATOM 1702 C CA . ASP A 1 210 ? 33.007 -10.680 -0.853 1.00 84.31 210 ASP A CA 1
ATOM 1703 C C . ASP A 1 210 ? 31.686 -10.753 -0.063 1.00 84.31 210 ASP A C 1
ATOM 1705 O O . ASP A 1 210 ? 30.606 -10.590 -0.630 1.00 84.31 210 ASP A O 1
ATOM 1709 N N . ALA A 1 211 ? 31.742 -11.017 1.245 1.00 77.44 211 ALA A N 1
ATOM 1710 C CA . ALA A 1 211 ? 30.559 -10.982 2.109 1.00 77.44 211 ALA A CA 1
ATOM 1711 C C . ALA A 1 211 ? 30.032 -9.546 2.285 1.00 77.44 211 ALA A C 1
ATOM 1713 O O . ALA A 1 211 ? 28.857 -9.287 2.039 1.00 77.44 211 ALA A O 1
ATOM 1714 N N . ASP A 1 212 ? 30.923 -8.599 2.594 1.00 88.00 212 ASP A N 1
ATOM 1715 C CA . ASP A 1 212 ? 30.570 -7.186 2.759 1.00 88.00 212 ASP A CA 1
ATOM 1716 C C . ASP A 1 212 ? 30.032 -6.566 1.458 1.00 88.00 212 ASP A C 1
ATOM 1718 O O . ASP A 1 212 ? 29.099 -5.769 1.512 1.00 88.00 212 ASP A O 1
ATOM 1722 N N . ARG A 1 213 ? 30.561 -6.948 0.284 1.00 91.00 213 ARG A N 1
ATOM 1723 C CA . ARG A 1 213 ? 30.026 -6.516 -1.022 1.00 91.00 213 ARG A CA 1
ATOM 1724 C C . ARG A 1 213 ? 28.585 -6.973 -1.231 1.00 91.00 213 ARG A C 1
ATOM 1726 O O . ARG A 1 213 ? 27.746 -6.179 -1.653 1.00 91.00 213 ARG A O 1
ATOM 1733 N N . ARG A 1 214 ? 28.277 -8.235 -0.909 1.00 83.69 214 ARG A N 1
ATOM 1734 C CA . ARG A 1 214 ? 26.913 -8.783 -1.015 1.00 83.69 214 ARG A CA 1
ATOM 1735 C C . ARG A 1 214 ? 25.941 -8.042 -0.101 1.00 83.69 214 ARG A C 1
ATOM 1737 O O . ARG A 1 214 ? 24.864 -7.653 -0.553 1.00 83.69 214 ARG A O 1
ATOM 1744 N N . ASP A 1 215 ? 26.336 -7.802 1.146 1.00 82.00 215 ASP A N 1
ATOM 1745 C CA . ASP A 1 215 ? 25.516 -7.050 2.096 1.00 82.00 215 ASP A CA 1
ATOM 1746 C C . ASP A 1 215 ? 25.337 -5.592 1.684 1.00 82.00 215 ASP A C 1
ATOM 1748 O O . ASP A 1 215 ? 24.214 -5.094 1.712 1.00 82.00 215 ASP A O 1
ATOM 1752 N N . CYS A 1 216 ? 26.403 -4.938 1.219 1.00 90.62 216 CYS A N 1
ATOM 1753 C CA . CYS A 1 216 ? 26.350 -3.587 0.671 1.00 90.62 216 CYS A CA 1
ATOM 1754 C C . CYS A 1 216 ? 25.301 -3.487 -0.441 1.00 90.62 216 CYS A C 1
ATOM 1756 O O . CYS A 1 216 ? 24.389 -2.667 -0.348 1.00 90.62 216 CYS A O 1
ATOM 1758 N N . ILE A 1 217 ? 25.372 -4.348 -1.464 1.00 87.69 217 ILE A N 1
ATOM 1759 C CA . ILE A 1 217 ? 24.409 -4.342 -2.580 1.00 87.69 217 ILE A CA 1
ATOM 1760 C C . ILE A 1 217 ? 22.982 -4.548 -2.067 1.00 87.69 217 ILE A C 1
ATOM 1762 O O . ILE A 1 217 ? 22.074 -3.813 -2.451 1.00 87.69 217 ILE A O 1
ATOM 1766 N N . ARG A 1 218 ? 22.783 -5.531 -1.183 1.00 83.50 218 ARG A N 1
ATOM 1767 C CA . ARG A 1 218 ? 21.466 -5.896 -0.649 1.00 83.50 218 ARG A CA 1
ATOM 1768 C C . ARG A 1 218 ? 20.837 -4.785 0.195 1.00 83.50 218 ARG A C 1
ATOM 1770 O O . ARG A 1 218 ? 19.626 -4.592 0.130 1.00 83.50 218 ARG A O 1
ATOM 1777 N N . LEU A 1 219 ? 21.637 -4.085 0.998 1.00 83.81 219 LEU A N 1
ATOM 1778 C CA . LEU A 1 219 ? 21.168 -3.125 2.000 1.00 83.81 219 LEU A CA 1
ATOM 1779 C C . LEU A 1 219 ? 21.210 -1.666 1.531 1.00 83.81 219 LEU A C 1
ATOM 1781 O O . LEU A 1 219 ? 20.547 -0.828 2.139 1.00 83.81 219 LEU A O 1
ATOM 1785 N N . THR A 1 220 ? 21.920 -1.352 0.441 1.00 88.12 220 THR A N 1
ATOM 1786 C CA . THR A 1 220 ? 21.967 0.006 -0.138 1.00 88.12 220 THR A CA 1
ATOM 1787 C C . THR A 1 220 ? 20.572 0.613 -0.352 1.00 88.12 220 THR A C 1
ATOM 1789 O O . THR A 1 220 ? 20.353 1.729 0.121 1.00 88.12 220 THR A O 1
ATOM 1792 N N . PRO A 1 221 ? 19.587 -0.080 -0.962 1.00 82.06 221 PRO A N 1
ATOM 1793 C CA . PRO A 1 221 ? 18.258 0.502 -1.172 1.00 82.06 221 PRO A CA 1
ATOM 1794 C C . PRO A 1 221 ? 17.528 0.833 0.132 1.00 82.06 221 PRO A C 1
ATOM 1796 O O . PRO A 1 221 ? 16.797 1.817 0.217 1.00 82.06 221 PRO A O 1
ATOM 1799 N N . SER A 1 222 ? 17.703 0.014 1.165 1.00 77.75 222 SER A N 1
ATOM 1800 C CA . SER A 1 222 ? 17.059 0.247 2.456 1.00 77.75 222 SER A CA 1
ATOM 1801 C C . SER A 1 222 ? 17.743 1.345 3.253 1.00 77.75 222 SER A C 1
ATOM 1803 O O . SER A 1 222 ? 17.056 2.155 3.860 1.00 77.75 222 SER A O 1
ATOM 1805 N N . TYR A 1 223 ? 19.071 1.433 3.178 1.00 83.62 223 TYR A N 1
ATOM 1806 C CA . TYR A 1 223 ? 19.818 2.557 3.730 1.00 83.62 223 TYR A CA 1
ATOM 1807 C C . TYR A 1 223 ? 19.371 3.882 3.117 1.00 83.62 223 TYR A C 1
ATOM 1809 O O . TYR A 1 223 ? 19.041 4.803 3.855 1.00 83.62 223 TYR A O 1
ATOM 1817 N N . LEU A 1 224 ? 19.288 3.963 1.784 1.00 85.94 224 LEU A N 1
ATOM 1818 C CA . LEU A 1 224 ? 18.861 5.181 1.092 1.00 85.94 224 LEU A CA 1
ATOM 1819 C C . LEU A 1 224 ? 17.438 5.603 1.482 1.00 85.94 224 LEU A C 1
ATOM 1821 O O . LEU A 1 224 ? 17.217 6.786 1.718 1.00 85.94 224 LEU A O 1
ATOM 1825 N N . ARG A 1 225 ? 16.509 4.647 1.627 1.00 80.38 225 ARG A N 1
ATOM 1826 C CA . ARG A 1 225 ? 15.152 4.910 2.141 1.00 80.38 225 ARG A CA 1
ATOM 1827 C C . ARG A 1 225 ? 15.154 5.375 3.596 1.00 80.38 225 ARG A C 1
ATOM 1829 O O . ARG A 1 225 ? 14.419 6.288 3.944 1.00 80.38 225 ARG A O 1
ATOM 1836 N N . TRP A 1 226 ? 15.983 4.770 4.445 1.00 77.38 226 TRP A N 1
ATOM 1837 C CA . TRP A 1 226 ? 16.064 5.111 5.867 1.00 77.38 226 TRP A CA 1
ATOM 1838 C C . TRP A 1 226 ? 16.536 6.553 6.107 1.00 77.38 226 TRP A C 1
ATOM 1840 O O . TRP A 1 226 ? 16.049 7.215 7.025 1.00 77.38 226 TRP A O 1
ATOM 1850 N N . ILE A 1 227 ? 17.449 7.058 5.274 1.00 81.88 227 ILE A N 1
ATOM 1851 C CA . ILE A 1 227 ? 17.964 8.432 5.382 1.00 81.88 227 ILE A CA 1
ATOM 1852 C C . ILE A 1 227 ? 17.159 9.465 4.580 1.00 81.88 227 ILE A C 1
ATOM 1854 O O . ILE A 1 227 ? 17.380 10.668 4.748 1.00 81.88 227 ILE A O 1
ATOM 1858 N N . GLU A 1 228 ? 16.251 9.023 3.705 1.00 79.38 228 GLU A N 1
ATOM 1859 C CA . GLU A 1 228 ? 15.494 9.894 2.807 1.00 79.38 228 GLU A CA 1
ATOM 1860 C C . GLU A 1 228 ? 14.702 10.944 3.602 1.00 79.38 228 GLU A C 1
ATOM 1862 O O . GLU A 1 228 ? 13.962 10.635 4.534 1.00 79.38 228 GLU A O 1
ATOM 1867 N N . GLY A 1 229 ? 14.909 12.223 3.275 1.00 69.06 229 GLY A N 1
ATOM 1868 C CA . GLY A 1 229 ? 14.260 13.348 3.957 1.00 69.06 229 GLY A CA 1
ATOM 1869 C C . GLY A 1 229 ? 14.790 13.677 5.361 1.00 69.06 229 GLY A C 1
ATOM 1870 O O . GLY A 1 229 ? 14.428 14.726 5.885 1.00 69.06 229 GLY A O 1
ATOM 1871 N N . ARG A 1 230 ? 15.664 12.847 5.953 1.00 73.38 230 ARG A N 1
ATOM 1872 C CA . ARG A 1 230 ? 16.285 13.106 7.267 1.00 73.38 230 ARG A CA 1
ATOM 1873 C C . ARG A 1 230 ? 17.624 13.814 7.125 1.00 73.38 230 ARG A C 1
ATOM 1875 O O . ARG A 1 230 ? 17.868 14.829 7.769 1.00 73.38 230 ARG A O 1
ATOM 1882 N N . VAL A 1 231 ? 18.495 13.267 6.277 1.00 77.75 231 VAL A N 1
ATOM 1883 C CA . VAL A 1 231 ? 19.866 13.750 6.080 1.00 77.75 231 VAL A CA 1
ATOM 1884 C C . VAL A 1 231 ? 20.310 13.560 4.632 1.00 77.75 231 VAL A C 1
ATOM 1886 O O . VAL A 1 231 ? 19.788 12.718 3.901 1.00 77.75 231 VAL A O 1
ATOM 1889 N N . LYS A 1 232 ? 21.300 14.347 4.197 1.00 81.69 232 LYS A N 1
ATOM 1890 C CA . LYS A 1 232 ? 21.907 14.172 2.872 1.00 81.69 232 LYS A CA 1
ATOM 1891 C C . LYS A 1 232 ? 22.648 12.823 2.820 1.00 81.69 232 LYS A C 1
ATOM 1893 O O . LYS A 1 232 ? 23.419 12.545 3.741 1.00 81.69 232 LYS A O 1
ATOM 1898 N N . PRO A 1 233 ? 22.486 12.018 1.751 1.00 81.69 233 PRO A N 1
ATOM 1899 C CA . PRO A 1 233 ? 23.251 10.788 1.587 1.00 81.69 233 PRO A CA 1
ATOM 1900 C C . PRO A 1 233 ? 24.752 11.063 1.572 1.00 81.69 233 PRO A C 1
ATOM 1902 O O . PRO A 1 233 ? 25.220 12.030 0.961 1.00 81.69 233 PRO A O 1
ATOM 1905 N N . TYR A 1 234 ? 25.510 10.179 2.226 1.00 87.44 234 TYR A N 1
ATOM 1906 C CA . TYR A 1 234 ? 26.960 10.141 2.080 1.00 87.44 234 TYR A CA 1
ATOM 1907 C C . TYR A 1 234 ? 27.357 9.988 0.607 1.00 87.44 234 TYR A C 1
ATOM 1909 O O . TYR A 1 234 ? 26.588 9.491 -0.220 1.00 87.44 234 TYR A O 1
ATOM 1917 N N . SER A 1 235 ? 28.586 10.392 0.273 1.00 91.81 235 SER A N 1
ATOM 1918 C CA . SER A 1 235 ? 29.159 9.980 -1.006 1.00 91.81 235 SER A CA 1
ATOM 1919 C C . SER A 1 235 ? 29.299 8.449 -1.034 1.00 91.81 235 SER A C 1
ATOM 1921 O O . SER A 1 235 ? 29.519 7.843 0.022 1.00 91.81 235 SER A O 1
ATOM 1923 N N . PRO A 1 236 ? 29.226 7.806 -2.215 1.00 92.19 236 PRO A N 1
ATOM 1924 C CA . PRO A 1 236 ? 29.427 6.364 -2.351 1.00 92.19 236 PRO A CA 1
ATOM 1925 C C . PRO A 1 236 ? 30.727 5.875 -1.695 1.00 92.19 236 PRO A C 1
ATOM 1927 O O . PRO A 1 236 ? 30.725 4.855 -1.015 1.00 92.19 236 PRO A O 1
ATOM 1930 N N . ALA A 1 237 ? 31.824 6.628 -1.825 1.00 93.56 237 ALA A N 1
ATOM 1931 C CA . ALA A 1 237 ? 33.099 6.296 -1.187 1.00 93.56 237 ALA A CA 1
ATOM 1932 C C . ALA A 1 237 ? 33.011 6.325 0.349 1.00 93.56 237 ALA A C 1
ATOM 1934 O O . ALA A 1 237 ? 33.437 5.381 1.011 1.00 93.56 237 ALA A O 1
ATOM 1935 N N . ILE A 1 238 ? 32.401 7.367 0.934 1.00 92.19 238 ILE A N 1
ATOM 1936 C CA . ILE A 1 238 ? 32.227 7.474 2.392 1.00 92.19 238 ILE A CA 1
ATOM 1937 C C . ILE A 1 238 ? 31.308 6.365 2.914 1.00 92.19 238 ILE A C 1
ATOM 1939 O O . ILE A 1 238 ? 31.593 5.787 3.963 1.00 92.19 238 ILE A O 1
ATOM 1943 N N . TYR A 1 239 ? 30.240 6.051 2.181 1.00 93.06 239 TYR A N 1
ATOM 1944 C CA . TYR A 1 239 ? 29.323 4.963 2.504 1.00 93.06 239 TYR A CA 1
ATOM 1945 C C . TYR A 1 239 ? 30.034 3.603 2.571 1.00 93.06 239 TYR A C 1
ATOM 1947 O O . TYR A 1 239 ? 29.881 2.884 3.560 1.00 93.06 239 TYR A O 1
ATOM 1955 N N . LEU A 1 240 ? 30.849 3.286 1.556 1.00 95.25 240 LEU A N 1
ATOM 1956 C CA . LEU A 1 240 ? 31.644 2.054 1.485 1.00 95.25 240 LEU A CA 1
ATOM 1957 C C . LEU A 1 240 ? 32.694 1.992 2.593 1.00 95.25 240 LEU A C 1
ATOM 1959 O O . LEU A 1 240 ? 32.760 1.001 3.320 1.00 95.25 240 LEU A O 1
ATOM 1963 N N . ARG A 1 241 ? 33.452 3.078 2.777 1.00 94.44 241 ARG A N 1
ATOM 1964 C CA . ARG A 1 241 ? 34.513 3.177 3.786 1.00 94.44 241 ARG A CA 1
ATOM 1965 C C . ARG A 1 241 ? 33.990 2.965 5.204 1.00 94.44 241 ARG A C 1
ATOM 1967 O O . ARG A 1 241 ? 34.615 2.265 5.993 1.00 94.44 241 ARG A O 1
ATOM 1974 N N . LYS A 1 242 ? 32.842 3.566 5.535 1.00 92.69 242 LYS A N 1
ATOM 1975 C CA . LYS A 1 242 ? 32.211 3.427 6.857 1.00 92.69 242 LYS A CA 1
ATOM 1976 C C . LYS A 1 242 ? 31.413 2.135 7.022 1.00 92.69 242 LYS A C 1
ATOM 1978 O O . LYS A 1 242 ? 31.012 1.821 8.134 1.00 92.69 242 LYS A O 1
ATOM 1983 N N . LYS A 1 243 ? 31.150 1.403 5.936 1.00 91.94 243 LYS A N 1
ATOM 1984 C CA . LYS A 1 243 ? 30.196 0.286 5.912 1.00 91.94 243 LYS A CA 1
ATOM 1985 C C . LYS A 1 243 ? 28.839 0.681 6.506 1.00 91.94 243 LYS A C 1
ATOM 1987 O O . LYS A 1 243 ? 28.267 -0.062 7.298 1.00 91.94 243 LYS A O 1
ATOM 1992 N N . ALA A 1 244 ? 28.314 1.848 6.120 1.00 87.06 244 ALA A N 1
ATOM 1993 C CA . ALA A 1 244 ? 27.155 2.465 6.779 1.00 87.06 244 ALA A CA 1
ATOM 1994 C C . ALA A 1 244 ? 25.858 1.628 6.701 1.00 87.06 244 ALA A C 1
ATOM 1996 O O . ALA A 1 244 ? 24.931 1.853 7.469 1.00 87.06 244 ALA A O 1
ATOM 1997 N N . TRP A 1 245 ? 25.788 0.609 5.834 1.00 85.88 245 TRP A N 1
ATOM 1998 C CA . TRP A 1 245 ? 24.704 -0.385 5.873 1.00 85.88 245 TRP A CA 1
ATOM 1999 C C . TRP A 1 245 ? 24.661 -1.211 7.161 1.00 85.88 245 TRP A C 1
ATOM 2001 O O . TRP A 1 245 ? 23.628 -1.800 7.454 1.00 85.88 245 TRP A O 1
ATOM 2011 N N . LYS A 1 246 ? 25.757 -1.285 7.921 1.00 87.50 246 LYS A N 1
ATOM 2012 C CA . LYS A 1 246 ? 25.799 -1.977 9.216 1.00 87.50 246 LYS A CA 1
ATOM 2013 C C . LYS A 1 246 ? 25.181 -1.155 10.347 1.00 87.50 246 LYS A C 1
ATOM 2015 O O . LYS A 1 246 ? 24.857 -1.719 11.381 1.00 87.50 246 LYS A O 1
ATOM 2020 N N . GLU A 1 247 ? 24.998 0.148 10.138 1.00 82.25 247 GLU A N 1
ATOM 2021 C CA . GLU A 1 247 ? 24.316 1.055 11.071 1.00 82.25 247 GLU A CA 1
ATOM 2022 C C . GLU A 1 247 ? 22.789 1.035 10.880 1.00 82.25 247 GLU A C 1
ATOM 2024 O O . GLU A 1 247 ? 22.063 1.725 11.593 1.00 82.25 247 GLU A O 1
ATOM 2029 N N . LEU A 1 248 ? 22.288 0.259 9.910 1.00 71.56 248 LEU A N 1
ATOM 2030 C CA . LEU A 1 248 ? 20.856 0.085 9.707 1.00 71.56 248 LEU A CA 1
ATOM 2031 C C . LEU A 1 248 ? 20.222 -0.564 10.946 1.00 71.56 248 LEU A C 1
ATOM 2033 O O . LEU A 1 248 ? 20.713 -1.605 11.393 1.00 71.56 248 LEU A O 1
ATOM 2037 N N . PRO A 1 249 ? 19.099 -0.026 11.457 1.00 65.94 249 PRO A N 1
ATOM 2038 C CA . PRO A 1 249 ? 18.340 -0.713 12.489 1.00 65.94 249 PRO A CA 1
ATOM 2039 C C . PRO A 1 249 ? 17.897 -2.098 11.978 1.00 65.94 249 PRO A C 1
ATOM 2041 O O . PRO A 1 249 ? 17.655 -2.257 10.768 1.00 65.94 249 PRO A O 1
ATOM 2044 N N . PRO A 1 250 ? 17.808 -3.107 12.865 1.00 53.12 250 PRO A N 1
ATOM 2045 C CA . PRO A 1 250 ? 17.409 -4.467 12.517 1.00 53.12 250 PRO A CA 1
ATOM 2046 C C . PRO A 1 250 ? 15.927 -4.501 12.104 1.00 53.12 250 PRO A C 1
ATOM 2048 O O . PRO A 1 250 ? 15.076 -4.812 12.913 1.00 53.12 250 PRO A O 1
ATOM 2051 N N . ALA A 1 251 ? 15.656 -4.098 10.860 1.00 53.28 251 ALA A N 1
ATOM 2052 C CA . ALA A 1 251 ? 14.364 -4.140 10.152 1.00 53.28 251 ALA A CA 1
ATOM 2053 C C . ALA A 1 251 ? 14.512 -3.859 8.631 1.00 53.28 251 ALA A C 1
ATOM 2055 O O . ALA A 1 251 ? 13.575 -3.967 7.846 1.00 53.28 251 ALA A O 1
ATOM 2056 N N . SER A 1 252 ? 15.705 -3.470 8.157 1.00 52.09 252 SER A N 1
ATOM 2057 C CA . SER A 1 252 ? 15.900 -2.867 6.824 1.00 52.09 252 SER A CA 1
ATOM 2058 C C . SER A 1 252 ? 16.406 -3.824 5.723 1.00 52.09 252 SER A C 1
ATOM 2060 O O . SER A 1 252 ? 17.044 -3.398 4.763 1.00 52.09 252 SER A O 1
ATOM 2062 N N . GLY A 1 253 ? 16.147 -5.130 5.797 1.00 52.56 253 GLY A N 1
ATOM 2063 C CA . GLY A 1 253 ? 16.392 -6.051 4.669 1.00 52.56 253 GLY A CA 1
ATOM 2064 C C . GLY A 1 253 ? 15.248 -6.038 3.639 1.00 52.56 253 GLY A C 1
ATOM 2065 O O . GLY A 1 253 ? 14.142 -5.620 3.974 1.00 52.56 253 GLY A O 1
ATOM 2066 N N . PRO A 1 254 ? 15.444 -6.497 2.383 1.00 52.88 254 PRO A N 1
ATOM 2067 C CA . PRO A 1 254 ? 14.307 -6.849 1.537 1.00 52.88 254 PRO A CA 1
ATOM 2068 C C . PRO A 1 254 ? 13.548 -7.991 2.218 1.00 52.88 254 PRO A C 1
ATOM 2070 O O . PRO A 1 254 ? 14.054 -9.111 2.289 1.00 52.88 254 PRO A O 1
ATOM 2073 N N . VAL A 1 255 ? 12.366 -7.701 2.760 1.00 63.06 255 VAL A N 1
ATOM 2074 C CA . VAL A 1 255 ? 11.556 -8.733 3.405 1.00 63.06 255 VAL A CA 1
ATOM 2075 C C . VAL A 1 255 ? 11.056 -9.694 2.333 1.00 63.06 255 VAL A C 1
ATOM 2077 O O . VAL A 1 255 ? 10.528 -9.268 1.299 1.00 63.06 255 VAL A O 1
ATOM 2080 N N . ALA A 1 256 ? 11.264 -10.992 2.560 1.00 76.00 256 ALA A N 1
ATOM 2081 C CA . ALA A 1 256 ? 10.726 -12.026 1.695 1.00 76.00 256 ALA A CA 1
ATOM 2082 C C . ALA A 1 256 ? 9.199 -11.879 1.599 1.00 76.00 256 ALA A C 1
ATOM 2084 O O . ALA A 1 256 ? 8.537 -11.444 2.540 1.00 76.00 256 ALA A O 1
ATOM 2085 N N . LYS A 1 257 ? 8.633 -12.194 0.430 1.00 88.12 257 LYS A N 1
ATOM 2086 C CA . LYS A 1 257 ? 7.186 -12.127 0.213 1.00 88.12 257 LYS A CA 1
ATOM 2087 C C . LYS A 1 257 ? 6.638 -13.484 -0.189 1.00 88.12 257 LYS A C 1
ATOM 2089 O O . LYS A 1 257 ? 7.166 -14.101 -1.114 1.00 88.12 257 LYS A O 1
ATOM 2094 N N . VAL A 1 258 ? 5.543 -13.895 0.439 1.00 89.12 258 VAL A N 1
ATOM 2095 C CA . VAL A 1 258 ? 4.853 -15.164 0.181 1.00 89.12 258 VAL A CA 1
ATOM 2096 C C . VAL A 1 258 ? 3.425 -14.922 -0.318 1.00 89.12 258 VAL A C 1
ATOM 2098 O O . VAL A 1 258 ? 2.807 -13.915 0.037 1.00 89.12 258 VAL A O 1
ATOM 2101 N N . PRO A 1 259 ? 2.882 -15.787 -1.191 1.00 94.00 259 PRO A N 1
ATOM 2102 C CA . PRO A 1 259 ? 1.496 -15.674 -1.633 1.00 94.00 259 PRO A CA 1
ATOM 2103 C C . PRO A 1 259 ? 0.524 -16.041 -0.499 1.00 94.00 259 PRO A C 1
ATOM 2105 O O . PRO A 1 259 ? 0.618 -17.124 0.070 1.00 94.00 259 PRO A O 1
ATOM 2108 N N . ALA A 1 260 ? -0.452 -15.177 -0.220 1.00 95.62 260 ALA A N 1
ATOM 2109 C CA . ALA A 1 260 ? -1.514 -15.414 0.757 1.00 95.62 260 ALA A CA 1
ATOM 2110 C C . ALA A 1 260 ? -2.901 -15.334 0.104 1.00 95.62 260 ALA A C 1
ATOM 2112 O O . ALA A 1 260 ? -3.156 -14.477 -0.749 1.00 95.62 260 ALA A O 1
ATOM 2113 N N . LYS A 1 261 ? -3.813 -16.220 0.523 1.00 94.31 261 LYS A N 1
ATOM 2114 C CA . LYS A 1 261 ? -5.223 -16.197 0.096 1.00 94.31 261 LYS A CA 1
ATOM 2115 C C . LYS A 1 261 ? -5.923 -14.948 0.640 1.00 94.31 261 LYS A C 1
ATOM 2117 O O . LYS A 1 261 ? -5.624 -14.515 1.754 1.00 94.31 261 LYS A O 1
ATOM 2122 N N . SER A 1 262 ? -6.870 -14.398 -0.117 1.00 93.44 262 SER A N 1
ATOM 2123 C CA . SER A 1 262 ? -7.672 -13.245 0.313 1.00 93.44 262 SER A CA 1
ATOM 2124 C C . SER A 1 262 ? -8.342 -13.505 1.663 1.00 93.44 262 SER A C 1
ATOM 2126 O O . SER A 1 262 ? -8.830 -14.610 1.899 1.00 93.44 262 SER A O 1
ATOM 2128 N N . PHE A 1 263 ? -8.341 -12.502 2.544 1.00 92.50 263 PHE A N 1
ATOM 2129 C CA . PHE A 1 263 ? -8.920 -12.559 3.898 1.00 92.50 263 PHE A CA 1
ATOM 2130 C C . PHE A 1 263 ? -8.311 -13.604 4.856 1.00 92.50 263 PHE A C 1
ATOM 2132 O O . PHE A 1 263 ? -8.835 -13.819 5.948 1.00 92.50 263 PHE A O 1
ATOM 2139 N N . SER A 1 264 ? -7.190 -14.242 4.494 1.00 94.19 264 SER A N 1
ATOM 2140 C CA . SER A 1 264 ? -6.385 -15.033 5.438 1.00 94.19 264 SER A CA 1
ATOM 2141 C C . SER A 1 264 ? -5.693 -14.134 6.471 1.00 94.19 264 SER A C 1
ATOM 2143 O O . SER A 1 264 ? -5.577 -12.930 6.253 1.00 94.19 264 SER A O 1
ATOM 2145 N N . ASN A 1 265 ? -5.184 -14.710 7.565 1.00 96.50 265 ASN A N 1
ATOM 2146 C CA . ASN A 1 265 ? -4.489 -13.961 8.620 1.00 96.50 265 ASN A CA 1
ATOM 2147 C C . ASN A 1 265 ? -3.389 -13.043 8.066 1.00 96.50 265 ASN A C 1
ATOM 2149 O O . ASN A 1 265 ? -3.414 -11.836 8.290 1.00 96.50 265 ASN A O 1
ATOM 2153 N N . LEU A 1 266 ? -2.464 -13.601 7.281 1.00 96.12 266 LEU A N 1
ATOM 2154 C CA . LEU A 1 266 ? -1.348 -12.851 6.704 1.00 96.12 266 LEU A CA 1
ATOM 2155 C C . LEU A 1 266 ? -1.815 -11.773 5.710 1.00 96.12 266 LEU A C 1
ATOM 2157 O O . LEU A 1 266 ? -1.241 -10.684 5.641 1.00 96.12 266 LEU A O 1
ATOM 2161 N N . TRP A 1 267 ? -2.884 -12.059 4.962 1.00 96.62 267 TRP A N 1
ATOM 2162 C CA . TRP A 1 267 ? -3.500 -11.092 4.056 1.00 96.62 267 TRP A CA 1
ATOM 2163 C C . TRP A 1 267 ? -4.124 -9.929 4.836 1.00 96.62 267 TRP A C 1
ATOM 2165 O O . TRP A 1 267 ? -3.874 -8.776 4.506 1.00 96.62 267 TRP A O 1
ATOM 2175 N N . MET A 1 268 ? -4.868 -10.206 5.910 1.00 96.81 268 MET A N 1
ATOM 2176 C CA . MET A 1 268 ? -5.468 -9.172 6.762 1.00 96.81 268 MET A CA 1
ATOM 2177 C C . MET A 1 268 ? -4.417 -8.351 7.517 1.00 96.81 268 MET A C 1
ATOM 2179 O O . MET A 1 268 ? -4.556 -7.136 7.620 1.00 96.81 268 MET A O 1
ATOM 2183 N N . ALA A 1 269 ? -3.333 -8.973 7.984 1.00 97.06 269 ALA A N 1
ATOM 2184 C CA . ALA A 1 269 ? -2.218 -8.249 8.591 1.00 97.06 269 ALA A CA 1
ATOM 2185 C C . ALA A 1 269 ? -1.543 -7.303 7.585 1.00 97.06 269 ALA A C 1
ATOM 2187 O O . ALA A 1 269 ? -1.275 -6.150 7.906 1.00 97.06 269 ALA A O 1
ATOM 2188 N N . THR A 1 270 ? -1.337 -7.759 6.344 1.00 96.12 270 THR A N 1
ATOM 2189 C CA . THR A 1 270 ? -0.781 -6.920 5.267 1.00 96.12 270 THR A CA 1
ATOM 2190 C C . THR A 1 270 ? -1.722 -5.770 4.910 1.00 96.12 270 THR A C 1
ATOM 2192 O O . THR A 1 270 ? -1.272 -4.651 4.703 1.00 96.12 270 THR A O 1
ATOM 2195 N N . TRP A 1 271 ? -3.034 -6.020 4.875 1.00 96.44 271 TRP A N 1
ATOM 2196 C CA . TRP A 1 271 ? -4.043 -4.983 4.656 1.00 96.44 271 TRP A CA 1
ATOM 2197 C C . TRP A 1 271 ? -3.944 -3.862 5.699 1.00 96.44 271 TRP A C 1
ATOM 2199 O O . TRP A 1 271 ? -3.864 -2.690 5.336 1.00 96.44 271 TRP A O 1
ATOM 2209 N N . LEU A 1 272 ? -3.904 -4.220 6.986 1.00 96.94 272 LEU A N 1
ATOM 2210 C CA . LEU A 1 272 ? -3.810 -3.250 8.079 1.00 96.94 272 LEU A CA 1
ATOM 2211 C C . LEU A 1 272 ? -2.464 -2.515 8.088 1.00 96.94 272 LEU A C 1
ATOM 2213 O O . LEU A 1 272 ? -2.439 -1.308 8.300 1.00 96.94 272 LEU A O 1
ATOM 2217 N N . GLU A 1 273 ? -1.357 -3.206 7.808 1.00 95.31 273 GLU A N 1
ATOM 2218 C CA . GLU A 1 273 ? -0.026 -2.590 7.710 1.00 95.31 273 GLU A CA 1
ATOM 2219 C C . GLU A 1 273 ? 0.044 -1.550 6.585 1.00 95.31 273 GLU A C 1
ATOM 2221 O O . GLU A 1 273 ? 0.524 -0.436 6.803 1.00 95.31 273 GLU A O 1
ATOM 2226 N N . MET A 1 274 ? -0.502 -1.862 5.407 1.00 94.06 274 MET A N 1
ATOM 2227 C CA . MET A 1 274 ? -0.542 -0.927 4.281 1.00 94.06 274 MET A CA 1
ATOM 2228 C C . MET A 1 274 ? -1.360 0.327 4.616 1.00 94.06 274 MET A C 1
ATOM 2230 O O . MET A 1 274 ? -0.979 1.435 4.231 1.00 94.06 274 MET A O 1
ATOM 2234 N N . LEU A 1 275 ? -2.467 0.165 5.344 1.00 95.50 275 LEU A N 1
ATOM 2235 C CA . LEU A 1 275 ? -3.320 1.274 5.768 1.00 95.50 275 LEU A CA 1
ATOM 2236 C C . LEU A 1 275 ? -2.672 2.135 6.856 1.00 95.50 275 LEU A C 1
ATOM 2238 O O . LEU A 1 275 ? -2.689 3.357 6.733 1.00 95.50 275 LEU A O 1
ATOM 2242 N N . LEU A 1 276 ? -2.044 1.522 7.863 1.00 93.81 276 LEU A N 1
ATOM 2243 C CA . LEU A 1 276 ? -1.284 2.231 8.898 1.00 93.81 276 LEU A CA 1
ATOM 2244 C C . LEU A 1 276 ? -0.137 3.041 8.290 1.00 93.81 276 LEU A C 1
ATOM 2246 O O . LEU A 1 276 ? -0.006 4.240 8.542 1.00 93.81 276 LEU A O 1
ATOM 2250 N N . THR A 1 277 ? 0.641 2.416 7.405 1.00 88.75 277 THR A N 1
ATOM 2251 C CA . THR A 1 277 ? 1.743 3.081 6.704 1.00 88.75 277 THR A CA 1
ATOM 2252 C C . THR A 1 277 ? 1.251 4.267 5.876 1.00 88.75 277 THR A C 1
ATOM 2254 O O . THR A 1 277 ? 1.911 5.309 5.854 1.00 88.75 277 THR A O 1
ATOM 2257 N N . ALA A 1 278 ? 0.094 4.135 5.218 1.00 86.62 278 ALA A N 1
ATOM 2258 C CA . ALA A 1 278 ? -0.516 5.212 4.445 1.00 86.62 278 ALA A CA 1
ATOM 2259 C C . ALA A 1 278 ? -1.019 6.360 5.336 1.00 86.62 278 ALA A C 1
ATOM 2261 O O . ALA A 1 278 ? -0.795 7.524 5.006 1.00 86.62 278 ALA A O 1
ATOM 2262 N N . SER A 1 279 ? -1.647 6.050 6.474 1.00 86.88 279 SER A N 1
ATOM 2263 C CA . SER A 1 279 ? -2.163 7.046 7.420 1.00 86.88 279 SER A CA 1
ATOM 2264 C C . SER A 1 279 ? -1.080 7.866 8.110 1.00 86.88 279 SER A C 1
ATOM 2266 O O . SER A 1 279 ? -1.314 9.031 8.420 1.00 86.88 279 SER A O 1
ATOM 2268 N N . ASN A 1 280 ? 0.113 7.302 8.288 1.00 82.75 280 ASN A N 1
ATOM 2269 C CA . ASN A 1 280 ? 1.244 8.002 8.897 1.00 82.75 280 ASN A CA 1
ATOM 2270 C C . ASN A 1 280 ? 1.992 8.932 7.921 1.00 82.75 280 ASN A C 1
ATOM 2272 O O . ASN A 1 280 ? 2.945 9.608 8.316 1.00 82.75 280 ASN A O 1
ATOM 2276 N N . GLN A 1 281 ? 1.591 8.998 6.645 1.00 76.44 281 GLN A N 1
ATOM 2277 C CA . GLN A 1 281 ? 2.217 9.907 5.683 1.00 76.44 281 GLN A CA 1
ATOM 2278 C C . GLN A 1 281 ? 1.725 11.353 5.861 1.00 76.44 281 GLN A C 1
ATOM 2280 O O . GLN A 1 281 ? 0.521 11.595 5.968 1.00 76.44 281 GLN A O 1
ATOM 2285 N N . PRO A 1 282 ? 2.624 12.355 5.812 1.00 76.56 282 PRO A N 1
ATOM 2286 C CA . PRO A 1 282 ? 2.225 13.751 5.923 1.00 76.56 282 PRO A CA 1
ATOM 2287 C C . PRO A 1 282 ? 1.389 14.178 4.712 1.00 76.56 282 PRO A C 1
ATOM 2289 O O . PRO A 1 282 ? 1.848 14.136 3.564 1.00 76.56 282 PRO A O 1
ATOM 2292 N N . ILE A 1 283 ? 0.172 14.656 4.971 1.00 80.06 283 ILE A N 1
ATOM 2293 C CA . ILE A 1 283 ? -0.737 15.142 3.931 1.00 80.06 283 ILE A CA 1
ATOM 2294 C C . ILE A 1 283 ? -0.219 16.476 3.391 1.00 80.06 283 ILE A C 1
ATOM 2296 O O . ILE A 1 283 ? -0.049 17.454 4.119 1.00 80.06 283 ILE A O 1
ATOM 2300 N N . ARG A 1 284 ? 0.023 16.532 2.078 1.00 80.69 284 ARG A N 1
ATOM 2301 C CA . ARG A 1 284 ? 0.482 17.746 1.395 1.00 80.69 284 ARG A CA 1
ATOM 2302 C C . ARG A 1 284 ? -0.665 18.400 0.638 1.00 80.69 284 ARG A C 1
ATOM 2304 O O . ARG A 1 284 ? -1.219 17.812 -0.293 1.00 80.69 284 ARG A O 1
ATOM 2311 N N . LEU A 1 285 ? -0.971 19.644 1.000 1.00 79.50 285 LEU A N 1
ATOM 2312 C CA . LEU A 1 285 ? -1.910 20.470 0.248 1.00 79.50 285 LEU A CA 1
ATOM 2313 C C . LEU A 1 285 ? -1.280 21.002 -1.040 1.00 79.50 285 LEU A C 1
ATOM 2315 O O . LEU A 1 285 ? -0.188 21.581 -1.036 1.00 79.50 285 LEU A O 1
ATOM 2319 N N . ALA A 1 286 ? -2.009 20.846 -2.138 1.00 83.62 286 ALA A N 1
ATOM 2320 C CA . ALA A 1 286 ? -1.726 21.475 -3.411 1.00 83.62 286 ALA A CA 1
ATOM 2321 C C . ALA A 1 286 ? -1.951 22.998 -3.321 1.00 83.62 286 ALA A C 1
ATOM 2323 O O . ALA A 1 286 ? -2.755 23.464 -2.513 1.00 83.62 286 ALA A O 1
ATOM 2324 N N . PRO A 1 287 ? -1.305 23.803 -4.185 1.00 85.38 287 PRO A N 1
ATOM 2325 C CA . PRO A 1 287 ? -1.433 25.262 -4.140 1.00 85.38 287 PRO A CA 1
ATOM 2326 C C . PRO A 1 287 ? -2.876 25.779 -4.216 1.00 85.38 287 PRO A C 1
ATOM 2328 O O . PRO A 1 287 ? -3.209 26.757 -3.561 1.00 85.38 287 PRO A O 1
ATOM 2331 N N . ILE A 1 288 ? -3.747 25.114 -4.982 1.00 85.12 288 ILE A N 1
ATOM 2332 C CA . ILE A 1 288 ? -5.158 25.510 -5.092 1.00 85.12 288 ILE A CA 1
ATOM 2333 C C . ILE A 1 288 ? -5.957 25.215 -3.818 1.00 85.12 288 ILE A C 1
ATOM 2335 O O . ILE A 1 288 ? -6.835 25.984 -3.457 1.00 85.12 288 ILE A O 1
ATOM 2339 N N . GLU A 1 289 ? -5.623 24.134 -3.118 1.00 87.19 289 GLU A N 1
ATOM 2340 C CA . GLU A 1 289 ? -6.274 23.749 -1.865 1.00 87.19 289 GLU A CA 1
ATOM 2341 C C . GLU A 1 289 ? -5.873 24.697 -0.741 1.00 87.19 289 GLU A C 1
ATOM 2343 O O . GLU A 1 289 ? -6.717 25.061 0.064 1.00 87.19 289 GLU A O 1
ATOM 2348 N N . LYS A 1 290 ? -4.618 25.168 -0.737 1.00 86.69 290 LYS A N 1
ATOM 2349 C CA . LYS A 1 290 ? -4.192 26.246 0.163 1.00 86.69 290 LYS A CA 1
ATOM 2350 C C . LYS A 1 290 ? -5.033 27.501 -0.048 1.00 86.69 290 LYS A C 1
ATOM 2352 O O . LYS A 1 290 ? -5.606 27.990 0.905 1.00 86.69 290 LYS A O 1
ATOM 2357 N N . ILE A 1 291 ? -5.227 27.928 -1.299 1.00 85.69 291 ILE A N 1
ATOM 2358 C CA . ILE A 1 291 ? -6.093 29.076 -1.617 1.00 85.69 291 ILE A CA 1
ATOM 2359 C C . ILE A 1 291 ? -7.542 28.836 -1.155 1.00 85.69 291 ILE A C 1
ATOM 2361 O O . ILE A 1 291 ? -8.177 29.755 -0.646 1.00 85.69 291 ILE A O 1
ATOM 2365 N N . MET A 1 292 ? -8.083 27.621 -1.304 1.00 86.94 292 MET A N 1
ATOM 2366 C CA . MET A 1 292 ? -9.432 27.279 -0.816 1.00 86.94 292 MET A CA 1
ATOM 2367 C C . MET A 1 292 ? -9.541 27.342 0.714 1.00 86.94 292 MET A C 1
ATOM 2369 O O . MET A 1 292 ? -10.571 27.775 1.225 1.00 86.94 292 MET A O 1
ATOM 2373 N N . VAL A 1 293 ? -8.488 26.936 1.429 1.00 90.62 293 VAL A N 1
ATOM 2374 C CA . VAL A 1 293 ? -8.403 27.047 2.893 1.00 90.62 293 VAL A CA 1
ATOM 2375 C C . VAL A 1 293 ? -8.259 28.506 3.315 1.00 90.62 293 VAL A C 1
ATOM 2377 O O . VAL A 1 293 ? -9.024 28.973 4.153 1.00 90.62 293 VAL A O 1
ATOM 2380 N N . ASP A 1 294 ? -7.349 29.246 2.683 1.00 86.81 294 ASP A N 1
ATOM 2381 C CA . ASP A 1 294 ? -7.068 30.653 2.984 1.00 86.81 294 ASP A CA 1
ATOM 2382 C C . ASP A 1 294 ? -8.283 31.554 2.695 1.00 86.81 294 ASP A C 1
ATOM 2384 O O . ASP A 1 294 ? -8.509 32.545 3.384 1.00 86.81 294 ASP A O 1
ATOM 2388 N N . SER A 1 295 ? -9.098 31.198 1.696 1.00 87.00 295 SER A N 1
ATOM 2389 C CA . SER A 1 295 ? -10.357 31.885 1.366 1.00 87.00 295 SER A CA 1
ATOM 2390 C C . SER A 1 295 ? -11.569 31.404 2.173 1.00 87.00 295 SER A C 1
ATOM 2392 O O . SER A 1 295 ? -12.672 31.904 1.959 1.00 87.00 295 SER A O 1
ATOM 2394 N N . GLY A 1 296 ? -11.396 30.433 3.078 1.00 85.94 296 GLY A N 1
ATOM 2395 C CA . GLY A 1 296 ? -12.464 29.892 3.924 1.00 85.94 296 GLY A CA 1
ATOM 2396 C C . GLY A 1 296 ? -13.516 29.054 3.187 1.00 85.94 296 GLY A C 1
ATOM 2397 O O . GLY A 1 296 ? -14.536 28.707 3.775 1.00 85.94 296 GLY A O 1
ATOM 2398 N N . GLN A 1 297 ? -13.293 28.709 1.914 1.00 84.50 297 GLN A N 1
ATOM 2399 C CA . GLN A 1 297 ? -14.226 27.897 1.122 1.00 84.50 297 GLN A CA 1
ATOM 2400 C C . GLN A 1 297 ? -14.279 26.439 1.584 1.00 84.50 297 GLN A C 1
ATOM 2402 O O . GLN A 1 297 ? -15.312 25.787 1.444 1.00 84.50 297 GLN A O 1
ATOM 2407 N N . LYS A 1 298 ? -13.160 25.914 2.091 1.00 86.12 298 LYS A N 1
ATOM 2408 C CA . LYS A 1 298 ? -13.048 24.565 2.657 1.00 86.12 298 LYS A CA 1
ATOM 2409 C C . LYS A 1 298 ? -12.127 24.576 3.862 1.00 86.12 298 LYS A C 1
ATOM 2411 O O . LYS A 1 298 ? -11.133 25.295 3.868 1.00 86.12 298 LYS A O 1
ATOM 2416 N N . SER A 1 299 ? -12.408 23.735 4.852 1.00 89.00 299 SER A N 1
ATOM 2417 C CA . SER A 1 299 ? -11.483 23.559 5.970 1.00 89.00 299 SER A CA 1
ATOM 2418 C C . SER A 1 299 ? -10.281 22.702 5.557 1.00 89.00 299 SER A C 1
ATOM 2420 O O . SER A 1 299 ? -10.372 21.816 4.700 1.00 89.00 299 SER A O 1
ATOM 2422 N N . PHE A 1 300 ? -9.136 22.949 6.199 1.00 85.75 300 PHE A N 1
ATOM 2423 C CA . PHE A 1 300 ? -7.944 22.106 6.058 1.00 85.75 300 PHE A CA 1
ATOM 2424 C C . PHE A 1 300 ? -8.254 20.636 6.377 1.00 85.75 300 PHE A C 1
ATOM 2426 O O . PHE A 1 300 ? -7.776 19.729 5.693 1.00 85.75 300 PHE A O 1
ATOM 2433 N N . GLU A 1 301 ? -9.075 20.413 7.402 1.00 87.88 301 GLU A N 1
ATOM 2434 C CA . GLU A 1 301 ? -9.488 19.093 7.867 1.00 87.88 301 GLU A CA 1
ATOM 2435 C C . GLU A 1 301 ? -10.293 18.340 6.803 1.00 87.88 301 GLU A C 1
ATOM 2437 O O . GLU A 1 301 ? -9.975 17.193 6.503 1.00 87.88 301 GLU A O 1
ATOM 2442 N N . GLU A 1 302 ? -11.264 18.990 6.153 1.00 88.25 302 GLU A N 1
ATOM 2443 C CA . GLU A 1 302 ? -12.083 18.362 5.111 1.00 88.25 302 GLU A CA 1
ATOM 2444 C C . GLU A 1 302 ? -11.227 17.918 3.915 1.00 88.25 302 GLU A C 1
ATOM 2446 O O . GLU A 1 302 ? -11.361 16.794 3.423 1.00 88.25 302 GLU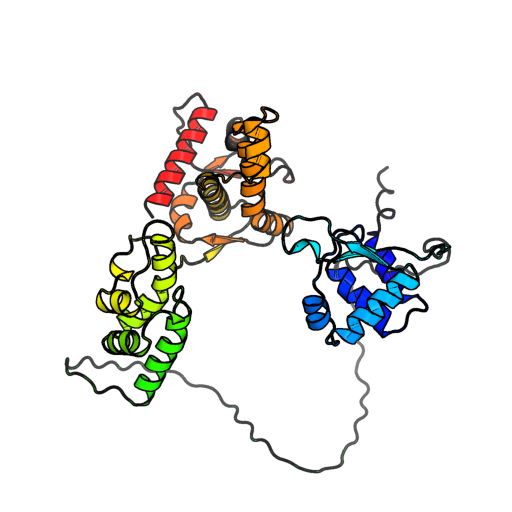 A O 1
ATOM 2451 N N . ILE A 1 303 ? -10.314 18.782 3.458 1.00 86.62 303 ILE A N 1
ATOM 2452 C CA . ILE A 1 303 ? -9.415 18.456 2.343 1.00 86.62 303 ILE A CA 1
ATOM 2453 C C . ILE A 1 303 ? -8.471 17.317 2.735 1.00 86.62 303 ILE A C 1
ATOM 2455 O O . ILE A 1 303 ? -8.261 16.394 1.946 1.00 86.62 303 ILE A O 1
ATOM 2459 N N . SER A 1 304 ? -7.920 17.364 3.947 1.00 85.94 304 SER A N 1
ATOM 2460 C CA . SER A 1 304 ? -7.009 16.337 4.448 1.00 85.94 304 SER A CA 1
ATOM 2461 C C . SER A 1 304 ? -7.704 14.984 4.573 1.00 85.94 304 SER A C 1
ATOM 2463 O O . SER A 1 304 ? -7.179 13.980 4.096 1.00 85.94 304 SER A O 1
ATOM 2465 N N . ARG A 1 305 ? -8.928 14.967 5.109 1.00 88.50 305 ARG A N 1
ATOM 2466 C CA . ARG A 1 305 ? -9.760 13.768 5.226 1.00 88.50 305 ARG A CA 1
ATOM 2467 C C . ARG A 1 305 ? -10.036 13.139 3.863 1.00 88.50 305 ARG A C 1
ATOM 2469 O O . ARG A 1 305 ? -9.785 11.954 3.679 1.00 88.50 305 ARG A O 1
ATOM 2476 N N . ASN A 1 306 ? -10.478 13.933 2.886 1.00 88.25 306 ASN A N 1
ATOM 2477 C CA . ASN A 1 306 ? -10.768 13.433 1.538 1.00 88.25 306 ASN A CA 1
ATOM 2478 C C . ASN A 1 306 ? -9.514 12.872 0.853 1.00 88.25 306 ASN A C 1
ATOM 2480 O O . ASN A 1 306 ? -9.558 11.794 0.267 1.00 88.25 306 ASN A O 1
ATOM 2484 N N . LYS A 1 307 ? -8.373 13.560 0.983 1.00 87.94 307 LYS A N 1
ATOM 2485 C CA . LYS A 1 307 ? -7.094 13.058 0.462 1.00 87.94 307 LYS A CA 1
ATOM 2486 C C . LYS A 1 307 ? -6.682 11.744 1.102 1.00 87.94 307 LYS A C 1
ATOM 2488 O O . LYS A 1 307 ? -6.153 10.888 0.402 1.00 87.94 307 LYS A O 1
ATOM 2493 N N . LEU A 1 308 ? -6.877 11.604 2.411 1.00 89.00 308 LEU A N 1
ATOM 2494 C CA . LEU A 1 308 ? -6.533 10.379 3.119 1.00 89.00 308 LEU A CA 1
ATOM 2495 C C . LEU A 1 308 ? -7.397 9.211 2.633 1.00 89.00 308 LEU A C 1
ATOM 2497 O O . LEU A 1 308 ? -6.847 8.155 2.338 1.00 89.00 308 LEU A O 1
ATOM 2501 N N . ILE A 1 309 ? -8.706 9.426 2.452 1.00 89.69 309 ILE A N 1
ATOM 2502 C CA . ILE A 1 309 ? -9.621 8.429 1.870 1.00 89.69 309 ILE A CA 1
ATOM 2503 C C . ILE A 1 309 ? -9.120 7.979 0.492 1.00 89.69 309 ILE A C 1
ATOM 2505 O O . ILE A 1 309 ? -8.933 6.781 0.263 1.00 89.69 309 ILE A O 1
ATOM 2509 N N . ASP A 1 310 ? -8.859 8.930 -0.410 1.00 86.88 310 ASP A N 1
ATOM 2510 C CA . ASP A 1 310 ? -8.394 8.635 -1.769 1.00 86.88 310 ASP A CA 1
ATOM 2511 C C . ASP A 1 310 ? -7.039 7.913 -1.758 1.00 86.88 310 ASP A C 1
ATOM 2513 O O . ASP A 1 310 ? -6.820 6.955 -2.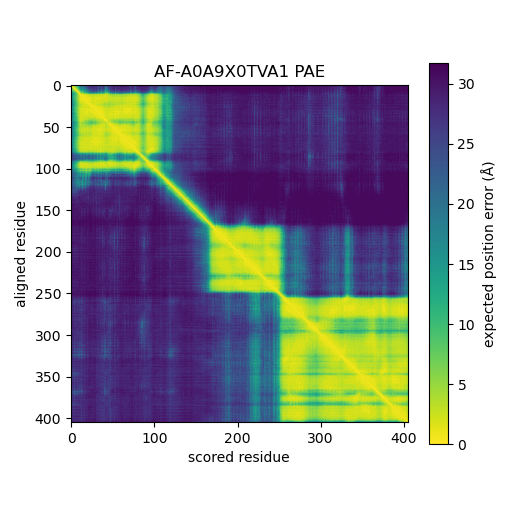505 1.00 86.88 310 ASP A O 1
ATOM 2517 N N . TYR A 1 311 ? -6.124 8.345 -0.889 1.00 88.38 311 TYR A N 1
ATOM 2518 C CA . TYR A 1 311 ? -4.789 7.772 -0.795 1.00 88.38 311 TYR A CA 1
ATOM 2519 C C . TYR A 1 311 ? -4.812 6.352 -0.223 1.00 88.38 311 TYR A C 1
ATOM 2521 O O . TYR A 1 311 ? -4.287 5.442 -0.868 1.00 88.38 311 TYR A O 1
ATOM 2529 N N . CYS A 1 312 ? -5.472 6.128 0.917 1.00 88.81 312 CYS A N 1
ATOM 2530 C CA . CYS A 1 312 ? -5.641 4.800 1.506 1.00 88.81 312 CYS A CA 1
ATOM 2531 C C . CYS A 1 312 ? -6.317 3.838 0.521 1.00 88.81 312 CYS A C 1
ATOM 2533 O O . CYS A 1 312 ? -5.852 2.710 0.362 1.00 88.81 312 CYS A O 1
ATOM 2535 N N . ALA A 1 313 ? -7.353 4.288 -0.199 1.00 89.62 313 ALA A N 1
ATOM 2536 C CA . ALA A 1 313 ? -7.991 3.497 -1.249 1.00 89.62 313 ALA A CA 1
ATOM 2537 C C . ALA A 1 313 ? -7.016 3.137 -2.383 1.00 89.62 313 ALA A C 1
ATOM 2539 O O . ALA A 1 313 ? -6.982 1.983 -2.809 1.00 89.62 313 ALA A O 1
ATOM 2540 N N . SER A 1 314 ? -6.190 4.088 -2.836 1.00 88.81 314 SER A N 1
ATOM 2541 C CA . SER A 1 314 ? -5.212 3.858 -3.909 1.00 88.81 314 SER A CA 1
ATOM 2542 C C . SER A 1 314 ? -4.122 2.851 -3.526 1.00 88.81 314 SER A C 1
ATOM 2544 O O . SER A 1 314 ? -3.730 2.019 -4.343 1.00 88.81 314 SER A O 1
ATOM 2546 N N . VAL A 1 315 ? -3.658 2.878 -2.271 1.00 88.94 315 VAL A N 1
ATOM 2547 C CA . VAL A 1 315 ? -2.582 2.002 -1.784 1.00 88.94 315 VAL A CA 1
ATOM 2548 C C . VAL A 1 315 ? -3.028 0.540 -1.786 1.00 88.94 315 VAL A C 1
ATOM 2550 O O . VAL A 1 315 ? -2.258 -0.341 -2.169 1.00 88.94 315 VAL A O 1
ATOM 2553 N N . VAL A 1 316 ? -4.283 0.275 -1.420 1.00 92.75 316 VAL A N 1
ATOM 2554 C CA . VAL A 1 316 ? -4.828 -1.088 -1.334 1.00 92.75 316 VAL A CA 1
ATOM 2555 C C . VAL A 1 316 ? -5.601 -1.529 -2.583 1.00 92.75 316 VAL A C 1
ATOM 2557 O O . VAL A 1 316 ? -6.048 -2.676 -2.654 1.00 92.75 316 VAL A O 1
ATOM 2560 N N . GLU A 1 317 ? -5.745 -0.666 -3.595 1.00 91.56 317 GLU A N 1
ATOM 2561 C CA . GLU A 1 317 ? -6.518 -0.952 -4.812 1.00 91.56 317 GLU A CA 1
ATOM 2562 C C . GLU A 1 317 ? -6.034 -2.228 -5.510 1.00 91.56 317 GLU A C 1
ATOM 2564 O O . GLU A 1 317 ? -6.840 -3.096 -5.853 1.00 91.56 317 GLU A O 1
ATOM 2569 N N . GLY A 1 318 ? -4.716 -2.390 -5.660 1.00 91.38 318 GLY A N 1
ATOM 2570 C CA . GLY A 1 318 ? -4.131 -3.586 -6.270 1.00 91.38 318 GLY A CA 1
ATOM 2571 C C . GLY A 1 318 ? -4.464 -4.868 -5.500 1.00 91.38 318 GLY A C 1
ATOM 2572 O O . GLY A 1 318 ? -4.768 -5.899 -6.104 1.00 91.38 318 GLY A O 1
ATOM 2573 N N . MET A 1 319 ? -4.475 -4.792 -4.169 1.00 94.19 319 MET A N 1
ATOM 2574 C CA . MET A 1 319 ? -4.791 -5.916 -3.288 1.00 94.19 319 MET A CA 1
ATOM 2575 C C . MET A 1 319 ? -6.273 -6.302 -3.371 1.00 94.19 319 MET A C 1
ATOM 2577 O O . MET A 1 319 ? -6.602 -7.489 -3.449 1.00 94.19 319 MET A O 1
ATOM 2581 N N . LEU A 1 320 ? -7.172 -5.314 -3.446 1.00 91.69 320 LEU A N 1
ATOM 2582 C CA . LEU A 1 320 ? -8.602 -5.537 -3.688 1.00 91.69 320 LEU A CA 1
ATOM 2583 C C . LEU A 1 320 ? -8.869 -6.097 -5.086 1.00 91.69 320 LEU A C 1
ATOM 2585 O O . LEU A 1 320 ? -9.714 -6.979 -5.249 1.00 91.69 320 LEU A O 1
ATOM 2589 N N . PHE A 1 321 ? -8.157 -5.601 -6.097 1.00 90.69 321 PHE A N 1
ATOM 2590 C CA . PHE A 1 321 ? -8.267 -6.086 -7.468 1.00 90.69 321 PHE A CA 1
ATOM 2591 C C . PHE A 1 321 ? -7.891 -7.570 -7.567 1.00 90.69 321 PHE A C 1
ATOM 2593 O O . PHE A 1 321 ? -8.649 -8.349 -8.147 1.00 90.69 321 PHE A O 1
ATOM 2600 N N . ALA A 1 322 ? -6.786 -7.980 -6.934 1.00 90.88 322 ALA A N 1
ATOM 2601 C CA . ALA A 1 322 ? -6.394 -9.387 -6.840 1.00 90.88 322 ALA A CA 1
ATOM 2602 C C . ALA A 1 322 ? -7.455 -10.229 -6.106 1.00 90.88 322 ALA A C 1
ATOM 2604 O O . ALA A 1 322 ? -7.864 -11.280 -6.600 1.00 90.88 322 ALA A O 1
ATOM 2605 N N . ALA A 1 323 ? -7.985 -9.732 -4.981 1.00 91.19 323 ALA A N 1
ATOM 2606 C CA . ALA A 1 323 ? -9.016 -10.434 -4.216 1.00 91.19 323 ALA A CA 1
ATOM 2607 C C . ALA A 1 323 ? -10.306 -10.678 -5.021 1.00 91.19 323 ALA A C 1
ATOM 2609 O O . ALA A 1 323 ? -10.863 -11.775 -4.976 1.00 91.19 323 ALA A O 1
ATOM 2610 N N . ARG A 1 324 ? -10.751 -9.703 -5.826 1.00 89.62 324 ARG A N 1
ATOM 2611 C CA . ARG A 1 324 ? -11.919 -9.857 -6.718 1.00 89.62 324 ARG A CA 1
ATOM 2612 C C . ARG A 1 324 ? -11.721 -10.940 -7.777 1.00 89.62 324 ARG A C 1
ATOM 2614 O O . ARG A 1 324 ? -12.682 -11.597 -8.164 1.00 89.62 324 ARG A O 1
ATOM 2621 N N . ARG A 1 325 ? -10.480 -11.139 -8.226 1.00 89.81 325 ARG A N 1
ATOM 2622 C CA . ARG A 1 325 ? -10.095 -12.187 -9.185 1.00 89.81 325 ARG A CA 1
ATOM 2623 C C . ARG A 1 325 ? -9.777 -13.526 -8.521 1.00 89.81 325 ARG A C 1
ATOM 2625 O O . ARG A 1 325 ? -9.439 -14.472 -9.222 1.00 89.81 325 ARG A O 1
ATOM 2632 N N . ARG A 1 326 ? -9.896 -13.613 -7.189 1.00 87.25 326 ARG A N 1
ATOM 2633 C CA . ARG A 1 326 ? -9.490 -14.774 -6.379 1.00 87.25 326 ARG A CA 1
ATOM 2634 C C . ARG A 1 326 ? -8.005 -15.124 -6.552 1.00 87.25 326 ARG A C 1
ATOM 2636 O O . ARG A 1 326 ? -7.614 -16.280 -6.416 1.00 87.25 326 ARG A O 1
ATOM 2643 N N . GLU A 1 327 ? -7.180 -14.121 -6.837 1.00 91.75 327 GLU A N 1
ATOM 2644 C CA . GLU A 1 327 ? -5.732 -14.262 -6.979 1.00 91.75 327 GLU A CA 1
ATOM 2645 C C . GLU A 1 327 ? -5.042 -14.024 -5.623 1.00 91.75 327 GLU A C 1
ATOM 2647 O O . GLU A 1 327 ? -5.436 -13.121 -4.875 1.00 91.75 327 GLU A O 1
ATOM 2652 N N . PRO A 1 328 ? -4.011 -14.816 -5.269 1.00 91.38 328 PRO A N 1
ATOM 2653 C CA . PRO A 1 328 ? -3.270 -14.606 -4.034 1.00 91.38 328 PRO A CA 1
ATOM 2654 C C . PRO A 1 328 ? -2.457 -13.307 -4.091 1.00 91.38 328 PRO A C 1
ATOM 2656 O O . PRO A 1 328 ? -1.880 -12.958 -5.122 1.00 91.38 328 PRO A O 1
ATOM 2659 N N . TRP A 1 329 ? -2.348 -12.621 -2.954 1.00 95.25 329 TRP A N 1
ATOM 2660 C CA . TRP A 1 329 ? -1.521 -11.419 -2.822 1.00 95.25 329 TRP A CA 1
ATOM 2661 C C . TRP A 1 329 ? -0.168 -11.755 -2.196 1.00 95.25 329 TRP A C 1
ATOM 2663 O O . TRP A 1 329 ? -0.089 -12.576 -1.283 1.00 95.25 329 TRP A O 1
ATOM 2673 N N . ARG A 1 330 ? 0.908 -11.116 -2.666 1.00 93.31 330 ARG A N 1
ATOM 2674 C CA . ARG A 1 330 ? 2.256 -11.312 -2.114 1.00 93.31 330 ARG A CA 1
ATOM 2675 C C . ARG A 1 330 ? 2.452 -10.474 -0.852 1.00 93.31 330 ARG A C 1
ATOM 2677 O O . ARG A 1 330 ? 2.711 -9.275 -0.937 1.00 93.31 330 ARG A O 1
ATOM 2684 N N . CYS A 1 331 ? 2.359 -11.140 0.290 1.00 92.44 331 CYS A N 1
ATOM 2685 C CA . CYS A 1 331 ? 2.428 -10.569 1.630 1.00 92.44 331 CYS A CA 1
ATOM 2686 C C . CYS A 1 331 ? 3.832 -10.707 2.221 1.00 92.44 331 CYS A C 1
ATOM 2688 O O . CYS A 1 331 ? 4.578 -11.606 1.842 1.00 92.44 331 CYS A O 1
ATOM 2690 N N . SER A 1 332 ? 4.196 -9.808 3.127 1.00 89.25 332 SER A N 1
ATOM 2691 C CA . SER A 1 332 ? 5.525 -9.769 3.741 1.00 89.25 332 SER A CA 1
ATOM 2692 C C . SER A 1 332 ? 5.688 -10.860 4.804 1.00 89.25 332 SER A C 1
ATOM 2694 O O . SER A 1 332 ? 4.837 -10.964 5.681 1.00 89.25 332 SER A O 1
ATOM 2696 N N . THR A 1 333 ? 6.774 -11.640 4.781 1.00 87.62 333 THR A N 1
ATOM 2697 C CA . THR A 1 333 ? 6.976 -12.743 5.746 1.00 87.62 333 THR A CA 1
ATOM 2698 C C . THR A 1 333 ? 7.187 -12.257 7.178 1.00 87.62 333 THR A C 1
ATOM 2700 O O . THR A 1 333 ? 6.909 -12.994 8.113 1.00 87.62 333 THR A O 1
ATOM 2703 N N . PHE A 1 334 ? 7.622 -11.007 7.391 1.00 85.38 334 PHE A N 1
ATOM 2704 C CA . PHE A 1 334 ? 7.774 -10.462 8.752 1.00 85.38 334 PHE A CA 1
ATOM 2705 C C . PHE A 1 334 ? 6.437 -10.386 9.509 1.00 85.38 334 PHE A C 1
ATOM 2707 O O . PHE A 1 334 ? 6.424 -10.393 10.736 1.00 85.38 334 PHE A O 1
ATOM 2714 N N . LEU A 1 335 ? 5.314 -10.330 8.783 1.00 90.19 335 LEU A N 1
ATOM 2715 C CA . LEU A 1 335 ? 3.978 -10.286 9.368 1.00 90.19 335 LEU A CA 1
ATOM 2716 C C . LEU A 1 335 ? 3.466 -11.669 9.780 1.00 90.19 335 LEU A C 1
ATOM 2718 O O . LEU A 1 335 ? 2.460 -11.729 10.479 1.00 90.19 335 LEU A O 1
ATOM 2722 N N . GLU A 1 336 ? 4.116 -12.769 9.381 1.00 89.44 336 GLU A N 1
ATOM 2723 C CA . GLU A 1 336 ? 3.647 -14.129 9.684 1.00 89.44 336 GLU A CA 1
ATOM 2724 C C . GLU A 1 336 ? 3.450 -14.352 11.193 1.00 89.44 336 GLU A C 1
ATOM 2726 O O . GLU A 1 336 ? 2.301 -14.604 11.574 1.00 89.44 336 GLU A O 1
ATOM 2731 N N . PRO A 1 337 ? 4.457 -14.128 12.070 1.00 88.81 337 PRO A N 1
ATOM 2732 C CA . PRO A 1 337 ? 4.318 -14.398 13.506 1.00 88.81 337 PRO A CA 1
ATOM 2733 C C . PRO A 1 337 ? 3.272 -13.507 14.188 1.00 88.81 337 PRO A C 1
ATOM 2735 O O . PRO A 1 337 ? 2.627 -13.902 15.157 1.00 88.81 337 PRO A O 1
ATOM 2738 N N . ILE A 1 338 ? 3.099 -12.285 13.678 1.00 92.06 338 ILE A N 1
ATOM 2739 C CA . ILE A 1 338 ? 2.122 -11.318 14.190 1.00 92.06 338 ILE A CA 1
ATOM 2740 C C . ILE A 1 338 ? 0.709 -11.747 13.774 1.00 92.06 338 ILE A C 1
ATOM 2742 O O . ILE A 1 338 ? -0.223 -11.754 14.578 1.00 92.06 338 ILE A O 1
ATOM 2746 N N . SER A 1 339 ? 0.554 -12.152 12.512 1.00 93.94 339 SER A N 1
ATOM 2747 C CA . SER A 1 339 ? -0.729 -12.523 11.922 1.00 93.94 339 SER A CA 1
ATOM 2748 C C . SER A 1 339 ? -1.303 -13.823 12.487 1.00 93.94 339 SER A C 1
ATOM 2750 O O . SER A 1 339 ? -2.519 -13.996 12.503 1.00 93.94 339 SER A O 1
ATOM 2752 N N . GLU A 1 340 ? -0.474 -14.736 12.998 1.00 93.50 340 GLU A N 1
ATOM 2753 C CA . GLU A 1 340 ? -0.936 -15.974 13.644 1.00 93.50 340 GLU A CA 1
ATOM 2754 C C . GLU A 1 340 ? -1.869 -15.708 14.831 1.00 93.50 340 GLU A C 1
ATOM 2756 O O . GLU A 1 340 ? -2.803 -16.472 15.065 1.00 93.50 340 GLU A O 1
ATOM 2761 N N . ARG A 1 341 ? -1.679 -14.577 15.522 1.00 93.44 341 ARG A N 1
ATOM 2762 C CA . ARG A 1 341 ? -2.506 -14.157 16.662 1.00 93.44 341 ARG A CA 1
ATOM 2763 C C . ARG A 1 341 ? -3.857 -13.572 16.256 1.00 93.44 341 ARG A C 1
ATOM 2765 O O . ARG A 1 341 ? -4.667 -13.272 17.127 1.00 93.44 341 ARG A O 1
ATOM 2772 N N . PHE A 1 342 ? -4.109 -13.378 14.959 1.00 96.69 342 PHE A N 1
ATOM 2773 C CA . PHE A 1 342 ? -5.365 -12.798 14.499 1.00 96.69 342 PHE A CA 1
ATOM 2774 C C . PHE A 1 342 ? -6.526 -13.749 14.785 1.00 96.69 342 PHE A C 1
ATOM 2776 O O . PHE A 1 342 ? -6.564 -14.900 14.328 1.00 96.69 342 PHE A O 1
ATOM 2783 N N . GLN A 1 343 ? -7.514 -13.220 15.494 1.00 95.31 343 GLN A N 1
ATOM 2784 C CA . GLN A 1 343 ? -8.734 -13.924 15.829 1.00 95.31 343 GLN A CA 1
ATOM 2785 C C . GLN A 1 343 ? -9.745 -13.845 14.690 1.00 95.31 343 GLN A C 1
ATOM 2787 O O . GLN A 1 343 ? -9.770 -12.903 13.893 1.00 95.31 343 GLN A O 1
ATOM 2792 N N . TRP A 1 344 ? -10.589 -14.865 14.612 1.00 96.06 344 TRP A N 1
ATOM 2793 C CA . TRP A 1 344 ? -11.736 -14.856 13.721 1.00 96.06 344 TRP A CA 1
ATOM 2794 C C . TRP A 1 344 ? -12.884 -14.073 14.353 1.00 96.06 344 TRP A C 1
ATOM 2796 O O . TRP A 1 344 ? -13.244 -14.314 15.501 1.00 96.06 344 TRP A O 1
ATOM 2806 N N . VAL A 1 345 ? -13.454 -13.148 13.586 1.00 95.56 345 VAL A N 1
ATOM 2807 C CA . VAL A 1 345 ? -14.577 -12.299 13.984 1.00 95.56 345 VAL A CA 1
ATOM 2808 C C . VAL A 1 345 ? -15.780 -12.653 13.116 1.00 95.56 345 VAL A C 1
ATOM 2810 O O . VAL A 1 345 ? -15.669 -12.679 11.889 1.00 95.56 345 VAL A O 1
ATOM 2813 N N . ALA A 1 346 ? -16.924 -12.937 13.740 1.00 93.75 346 ALA A N 1
ATOM 2814 C CA . ALA A 1 346 ? -18.117 -13.415 13.043 1.00 93.75 346 ALA A CA 1
ATOM 2815 C C . ALA A 1 346 ? -18.777 -12.323 12.164 1.00 93.75 346 ALA A C 1
ATOM 2817 O O . ALA A 1 346 ? -18.764 -11.155 12.564 1.00 93.75 346 ALA A O 1
ATOM 2818 N N . PRO A 1 347 ? -19.393 -12.691 11.015 1.00 90.19 347 PRO A N 1
ATOM 2819 C CA . PRO A 1 347 ? -20.013 -11.755 10.065 1.00 90.19 347 PRO A CA 1
ATOM 2820 C C . PRO A 1 347 ? -21.041 -10.792 10.675 1.00 90.19 347 PRO A C 1
ATOM 2822 O O . PRO A 1 347 ? -21.07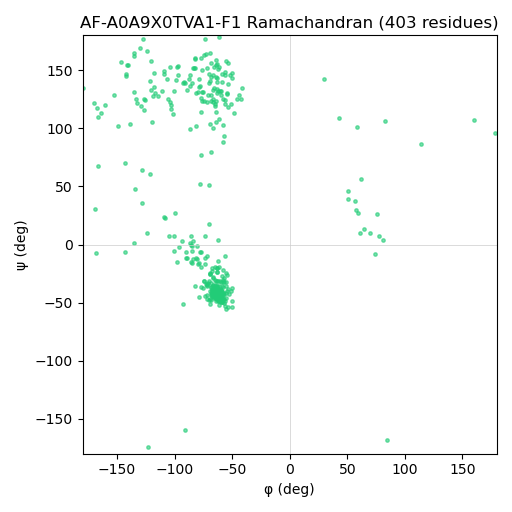9 -9.624 10.305 1.00 90.19 347 PRO A O 1
ATOM 2825 N N . ASP A 1 348 ? -21.847 -11.279 11.618 1.00 89.44 348 ASP A N 1
ATOM 2826 C CA . ASP A 1 348 ? -22.965 -10.532 12.210 1.00 89.44 348 ASP A CA 1
ATOM 2827 C C . ASP A 1 348 ? -22.679 -10.128 13.666 1.00 89.44 348 ASP A C 1
ATOM 2829 O O . ASP A 1 348 ? -23.589 -9.941 14.468 1.00 89.44 348 ASP A O 1
ATOM 2833 N N . SER A 1 349 ? -21.398 -10.040 14.041 1.00 94.00 349 SER A N 1
ATOM 2834 C CA . SER A 1 349 ? -21.002 -9.637 15.393 1.00 94.00 349 SER A CA 1
ATOM 2835 C C . SER A 1 349 ? -20.888 -8.121 15.539 1.00 94.00 349 SER A C 1
ATOM 2837 O O . SER A 1 349 ? -20.382 -7.431 14.651 1.00 94.00 349 SER A O 1
ATOM 2839 N N . GLU A 1 350 ? -21.239 -7.614 16.723 1.00 94.69 350 GLU A N 1
ATOM 2840 C CA . GLU A 1 350 ? -20.955 -6.227 17.120 1.00 94.69 350 GLU A CA 1
ATOM 2841 C C . GLU A 1 350 ? -19.457 -5.901 17.055 1.00 94.69 350 GLU A C 1
ATOM 2843 O O . GLU A 1 350 ? -19.072 -4.773 16.748 1.00 94.69 350 GLU A O 1
ATOM 2848 N N . LEU A 1 351 ? -18.593 -6.903 17.251 1.00 95.25 351 LEU A N 1
ATOM 2849 C CA . LEU A 1 351 ? -17.151 -6.749 17.086 1.00 95.25 351 LEU A CA 1
ATOM 2850 C C . LEU A 1 351 ? -16.771 -6.439 15.627 1.00 95.25 351 LEU A C 1
ATOM 2852 O O . LEU A 1 351 ? -15.956 -5.548 15.392 1.00 95.25 351 LEU A O 1
ATOM 2856 N N . LEU A 1 352 ? -17.370 -7.105 14.629 1.00 94.31 352 LEU A N 1
ATOM 2857 C CA . LEU A 1 352 ? -17.125 -6.760 13.221 1.00 94.31 352 LEU A CA 1
ATOM 2858 C C . LEU A 1 352 ? -17.673 -5.370 12.881 1.00 94.31 352 LEU A C 1
ATOM 2860 O O . LEU A 1 352 ? -17.045 -4.621 12.128 1.00 94.31 352 LEU A O 1
ATOM 2864 N N . ALA A 1 353 ? -18.823 -5.007 13.454 1.00 94.38 353 ALA A N 1
ATOM 2865 C CA . ALA A 1 353 ? -19.383 -3.670 13.309 1.00 94.38 353 ALA A CA 1
ATOM 2866 C C . ALA A 1 353 ? -18.445 -2.597 13.896 1.00 94.38 353 ALA A C 1
ATOM 2868 O O . ALA A 1 353 ? -18.223 -1.575 13.245 1.00 94.38 353 ALA A O 1
ATOM 2869 N N . ALA A 1 354 ? -17.829 -2.846 15.057 1.00 96.56 354 ALA A N 1
ATOM 2870 C CA . ALA A 1 354 ? -16.813 -1.971 15.648 1.00 96.56 354 ALA A CA 1
ATOM 2871 C C . ALA A 1 354 ? -15.567 -1.846 14.754 1.00 96.56 354 ALA A C 1
ATOM 2873 O O . ALA A 1 354 ? -15.104 -0.736 14.490 1.00 96.56 354 ALA A O 1
ATOM 2874 N N . TRP A 1 355 ? -15.078 -2.951 14.179 1.00 96.31 355 TRP A N 1
ATOM 2875 C CA . TRP A 1 355 ? -13.989 -2.924 13.192 1.00 96.31 355 TRP A CA 1
ATOM 2876 C C . TRP A 1 355 ? -14.318 -2.071 11.963 1.00 96.31 355 TRP A C 1
ATOM 2878 O O . TRP A 1 355 ? -13.468 -1.313 11.485 1.00 96.31 355 TRP A O 1
ATOM 2888 N N . LYS A 1 356 ? -15.556 -2.154 11.465 1.00 95.06 356 LYS A N 1
ATOM 2889 C CA . LYS A 1 356 ? -16.036 -1.326 10.353 1.00 95.06 356 LYS A CA 1
ATOM 2890 C C . LYS A 1 356 ? -16.088 0.157 10.731 1.00 95.06 356 LYS A C 1
ATOM 2892 O O . LYS A 1 356 ? -15.628 0.987 9.948 1.00 95.06 356 LYS A O 1
ATOM 2897 N N . ARG A 1 357 ? -16.585 0.491 11.929 1.00 96.25 357 ARG A N 1
ATOM 2898 C CA . ARG A 1 357 ? -16.590 1.871 12.448 1.00 96.25 357 ARG A CA 1
ATOM 2899 C C . ARG A 1 357 ? -15.174 2.418 12.621 1.00 96.25 357 ARG A C 1
ATOM 2901 O O . ARG A 1 357 ? -14.940 3.569 12.270 1.00 96.25 357 ARG A O 1
ATOM 2908 N N . LEU A 1 358 ? -14.216 1.608 13.082 1.00 96.50 358 LEU A N 1
ATOM 2909 C CA . LEU A 1 358 ? -12.804 2.003 13.142 1.00 96.50 358 LEU A CA 1
ATOM 2910 C C . LEU A 1 358 ? -12.265 2.369 11.757 1.00 96.50 358 LEU A C 1
ATOM 2912 O O . LEU A 1 358 ? -11.634 3.414 11.611 1.00 96.50 358 LEU A O 1
ATOM 2916 N N . HIS A 1 359 ? -12.539 1.551 10.735 1.00 95.75 359 HIS A N 1
ATOM 2917 C CA . HIS A 1 359 ? -12.092 1.860 9.373 1.00 95.75 359 HIS A CA 1
ATOM 2918 C C . HIS A 1 359 ? -12.689 3.183 8.888 1.00 95.75 359 HIS A C 1
ATOM 2920 O O . HIS A 1 359 ? -11.969 4.017 8.352 1.00 95.75 359 HIS A O 1
ATOM 2926 N N . GLU A 1 360 ? -13.973 3.427 9.148 1.00 94.25 360 GLU A N 1
ATOM 2927 C CA . GLU A 1 360 ? -14.619 4.695 8.808 1.00 94.25 360 GLU A CA 1
ATOM 2928 C C . GLU A 1 360 ? -13.985 5.894 9.535 1.00 94.25 360 GLU A C 1
ATOM 2930 O O . GLU A 1 360 ? -13.614 6.873 8.883 1.00 94.25 360 GLU A O 1
ATOM 2935 N N . ARG A 1 361 ? -13.773 5.802 10.858 1.00 94.38 361 ARG A N 1
ATOM 2936 C CA . ARG A 1 361 ? -13.113 6.855 11.655 1.00 94.38 361 ARG A CA 1
ATOM 2937 C C . ARG A 1 361 ? -11.697 7.151 11.165 1.00 94.38 361 ARG A C 1
ATOM 2939 O O . ARG A 1 361 ? -11.301 8.312 11.111 1.00 94.38 361 ARG A O 1
ATOM 2946 N N . ARG A 1 362 ? -10.947 6.118 10.768 1.00 93.62 362 ARG A N 1
ATOM 2947 C CA . ARG A 1 362 ? -9.576 6.245 10.246 1.00 93.62 362 ARG A CA 1
ATOM 2948 C C . ARG A 1 362 ? -9.502 6.524 8.744 1.00 93.62 362 ARG A C 1
ATOM 2950 O O . ARG A 1 362 ? -8.405 6.571 8.193 1.00 93.62 362 ARG A O 1
ATOM 2957 N N . CYS A 1 363 ? -10.639 6.767 8.084 1.00 94.12 363 CYS A N 1
ATOM 2958 C CA . CYS A 1 363 ? -10.712 7.020 6.640 1.00 94.12 363 CYS A CA 1
ATOM 2959 C C . CYS A 1 363 ? -10.166 5.866 5.782 1.00 94.12 363 CYS A C 1
ATOM 2961 O O . CYS A 1 363 ? -9.702 6.066 4.659 1.00 94.12 363 CYS A O 1
ATOM 2963 N N . TRP A 1 364 ? -10.218 4.648 6.310 1.00 95.38 364 TRP A N 1
ATOM 2964 C CA . TRP A 1 364 ? -9.790 3.440 5.634 1.00 95.38 364 TRP A CA 1
ATOM 2965 C C . TRP A 1 364 ? -10.925 2.848 4.794 1.00 95.38 364 TRP A C 1
ATOM 2967 O O . TRP A 1 364 ? -12.088 2.855 5.208 1.00 95.38 364 TRP A O 1
ATOM 2977 N N . PRO A 1 365 ? -10.613 2.294 3.611 1.00 93.88 365 PRO A N 1
ATOM 2978 C CA . PRO A 1 365 ? -11.594 1.576 2.815 1.00 93.88 365 PRO A CA 1
ATOM 2979 C C . PRO A 1 365 ? -12.126 0.351 3.570 1.00 93.88 365 PRO A C 1
ATOM 2981 O O . PRO A 1 365 ? -11.430 -0.256 4.378 1.00 93.88 365 PRO A O 1
ATOM 2984 N N . TRP A 1 366 ? -13.354 -0.055 3.253 1.00 92.50 366 TRP A N 1
ATOM 2985 C CA . TRP A 1 366 ? -13.955 -1.297 3.744 1.00 92.50 366 TRP A CA 1
ATOM 2986 C C . TRP A 1 366 ? -14.336 -2.213 2.579 1.00 92.50 366 TRP A C 1
ATOM 2988 O O . TRP A 1 366 ? -14.554 -1.766 1.450 1.00 92.50 366 TRP A O 1
ATOM 2998 N N . PHE A 1 367 ? -14.467 -3.509 2.850 1.00 87.88 367 PHE A N 1
ATOM 2999 C CA . PHE A 1 367 ? -14.771 -4.542 1.858 1.00 87.88 367 PHE A CA 1
ATOM 3000 C C . PHE A 1 367 ? -16.259 -4.589 1.464 1.00 87.88 367 PHE A C 1
ATOM 3002 O O . PHE A 1 367 ? -16.887 -5.639 1.500 1.00 87.88 367 PHE A O 1
ATOM 3009 N N . SER A 1 368 ? -16.848 -3.459 1.068 1.00 80.94 368 SER A N 1
ATOM 3010 C CA . SER A 1 368 ? -18.295 -3.327 0.800 1.00 80.94 368 SER A CA 1
ATOM 3011 C C . SER A 1 368 ? -18.842 -4.210 -0.330 1.00 80.94 368 SER A C 1
ATOM 3013 O O . SER A 1 368 ? -20.044 -4.440 -0.402 1.00 80.94 368 SER A O 1
ATOM 3015 N N . TRP A 1 369 ? -17.975 -4.698 -1.219 1.00 82.38 369 TRP A N 1
ATOM 3016 C CA . TRP A 1 369 ? -18.339 -5.601 -2.314 1.00 82.38 369 TRP A CA 1
ATOM 3017 C C . TRP A 1 369 ? -18.388 -7.075 -1.892 1.00 82.38 369 TRP A C 1
ATOM 3019 O O . TRP A 1 369 ? -18.848 -7.914 -2.666 1.00 82.38 369 TRP A O 1
ATOM 3029 N N . VAL A 1 370 ? -17.875 -7.400 -0.706 1.00 81.62 370 VAL A N 1
ATOM 3030 C CA . VAL A 1 370 ? -17.879 -8.758 -0.169 1.00 81.62 370 VAL A CA 1
ATOM 3031 C C . VAL A 1 370 ? -19.183 -8.946 0.608 1.00 81.62 370 VAL A C 1
ATOM 3033 O O . VAL A 1 370 ? -19.533 -8.072 1.405 1.00 81.62 370 VAL A O 1
ATOM 3036 N N . PRO A 1 371 ? -19.915 -10.056 0.402 1.00 80.75 371 PRO A N 1
ATOM 3037 C CA . PRO A 1 371 ? -21.039 -10.407 1.264 1.00 80.75 371 PRO A CA 1
ATOM 3038 C C . PRO A 1 371 ? -20.612 -10.436 2.739 1.0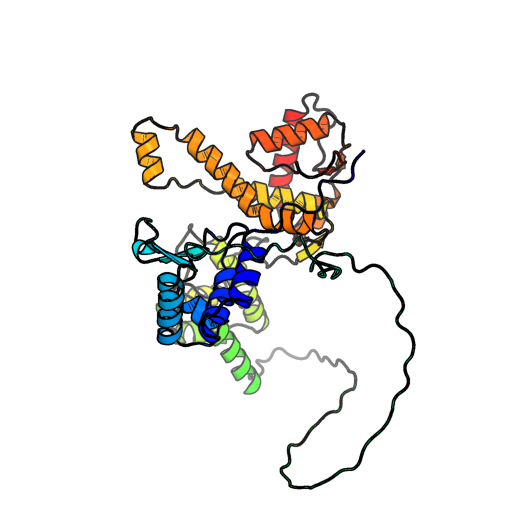0 80.75 371 PRO A C 1
ATOM 3040 O O . PRO A 1 371 ? -19.429 -10.666 3.006 1.00 80.75 371 PRO A O 1
ATOM 3043 N N . PRO A 1 372 ? -21.540 -10.257 3.698 1.00 79.94 372 PRO A N 1
ATOM 3044 C CA . PRO A 1 372 ? -21.235 -10.443 5.112 1.00 79.94 372 PRO A CA 1
ATOM 3045 C C . PRO A 1 372 ? -20.511 -11.777 5.322 1.00 79.94 372 PRO A C 1
ATOM 3047 O O . PRO A 1 372 ? -21.052 -12.850 5.059 1.00 79.94 372 PRO A O 1
ATOM 3050 N N . MET A 1 373 ? -19.243 -11.705 5.725 1.00 87.31 373 MET A N 1
ATOM 3051 C CA . MET A 1 373 ? -18.416 -12.866 6.021 1.00 87.31 373 MET A CA 1
ATOM 3052 C C . MET A 1 373 ? -17.533 -12.587 7.226 1.00 87.31 373 MET A C 1
ATOM 3054 O O . MET A 1 373 ? -17.194 -11.438 7.508 1.00 87.31 373 MET A O 1
ATOM 3058 N N . GLY A 1 374 ? -17.146 -13.654 7.920 1.00 88.38 374 GLY A N 1
ATOM 3059 C CA . GLY A 1 374 ? -16.225 -13.544 9.035 1.00 88.38 374 GLY A CA 1
ATOM 3060 C C . GLY A 1 374 ? -14.829 -13.195 8.536 1.00 88.38 374 GLY A C 1
ATOM 3061 O O . GLY A 1 374 ? -14.370 -13.732 7.527 1.00 88.38 374 GLY A O 1
ATOM 3062 N N . MET A 1 375 ? -14.158 -12.298 9.246 1.00 93.75 375 MET A N 1
ATOM 3063 C CA . MET A 1 375 ? -12.838 -11.781 8.884 1.00 93.75 375 MET A CA 1
ATOM 3064 C C . MET A 1 375 ? -11.846 -12.006 10.022 1.00 93.75 375 MET A C 1
ATOM 3066 O O . MET A 1 375 ? -12.220 -12.365 11.137 1.00 93.75 375 MET A O 1
ATOM 3070 N N . ARG A 1 376 ? -10.558 -11.838 9.721 1.00 95.38 376 ARG A N 1
ATOM 3071 C CA . ARG A 1 376 ? -9.465 -12.032 10.676 1.00 95.38 376 ARG A CA 1
ATOM 3072 C C . ARG A 1 376 ? -8.917 -10.679 11.098 1.00 95.38 376 ARG A C 1
ATOM 3074 O O . ARG A 1 376 ? -8.508 -9.904 10.240 1.00 95.38 376 ARG A O 1
ATOM 3081 N N . PHE A 1 377 ? -8.884 -10.418 12.396 1.00 97.00 377 PHE A N 1
ATOM 3082 C CA . PHE A 1 377 ? -8.403 -9.157 12.957 1.00 97.00 377 PHE A CA 1
ATOM 3083 C C . PHE A 1 377 ? -7.490 -9.402 14.161 1.00 97.00 377 PHE A C 1
ATOM 3085 O O . PHE A 1 377 ? -7.529 -10.497 14.728 1.00 97.00 377 PHE A O 1
ATOM 3092 N N . PRO A 1 378 ? -6.679 -8.409 14.568 1.00 97.00 378 PRO A N 1
ATOM 3093 C CA . PRO A 1 378 ? -5.953 -8.465 15.829 1.00 97.00 378 PRO A CA 1
ATOM 3094 C C . PRO A 1 378 ? -6.871 -8.828 17.014 1.00 97.00 378 PRO A C 1
ATOM 3096 O O . PRO A 1 378 ? -8.064 -8.491 17.002 1.00 97.00 378 PRO A O 1
ATOM 3099 N N . PRO A 1 379 ? -6.341 -9.538 18.025 1.00 95.31 379 PRO A N 1
ATOM 3100 C CA . PRO A 1 379 ? -7.095 -9.847 19.230 1.00 95.31 379 PRO A CA 1
ATOM 3101 C C . PRO A 1 379 ? -7.459 -8.553 19.965 1.00 95.31 379 PRO A C 1
ATOM 3103 O O . PRO A 1 379 ? -6.653 -7.627 20.029 1.00 95.31 379 PRO A O 1
ATOM 3106 N N . VAL A 1 380 ? -8.678 -8.501 20.496 1.00 95.69 380 VAL A N 1
ATOM 3107 C CA . VAL A 1 380 ? -9.147 -7.406 21.355 1.00 95.69 380 VAL A CA 1
ATOM 3108 C C . VAL A 1 380 ? -9.163 -7.880 22.802 1.00 95.69 380 VAL A C 1
ATOM 3110 O O . VAL A 1 380 ? -9.300 -9.080 23.047 1.00 95.69 380 VAL A O 1
ATOM 3113 N N . ASP A 1 381 ? -9.018 -6.950 23.739 1.00 90.56 381 ASP A N 1
ATOM 3114 C CA . ASP A 1 381 ? -9.137 -7.245 25.165 1.00 90.56 381 ASP A CA 1
ATOM 3115 C C . ASP A 1 381 ? -10.580 -7.687 25.485 1.00 90.56 381 ASP A C 1
ATOM 3117 O O . ASP A 1 381 ? -11.510 -6.931 25.185 1.00 90.56 381 ASP A O 1
ATOM 3121 N N . PRO A 1 382 ? -10.801 -8.901 26.028 1.00 85.19 382 PRO A N 1
ATOM 3122 C CA . PRO A 1 382 ? -12.137 -9.364 26.391 1.00 85.19 382 PRO A CA 1
ATOM 3123 C C . PRO A 1 382 ? -12.755 -8.586 27.562 1.00 85.19 382 PRO A C 1
ATOM 3125 O O . PRO A 1 382 ? -13.977 -8.616 27.702 1.00 85.19 382 PRO A O 1
ATOM 3128 N N . ASP A 1 383 ? -11.947 -7.904 28.380 1.00 85.75 383 ASP A N 1
ATOM 3129 C CA . ASP A 1 383 ? -12.414 -7.166 29.557 1.00 85.75 383 ASP A CA 1
ATOM 3130 C C . ASP A 1 383 ? -12.883 -5.737 29.206 1.00 85.75 383 ASP A C 1
ATOM 3132 O O . ASP A 1 383 ? -13.591 -5.092 29.986 1.00 85.75 383 ASP A O 1
ATOM 3136 N N . GLU A 1 384 ? -12.544 -5.234 28.013 1.00 90.00 384 GLU A N 1
ATOM 3137 C CA . GLU A 1 384 ? -12.993 -3.925 27.535 1.00 90.00 384 GLU A CA 1
ATOM 3138 C C . GLU A 1 384 ? -14.449 -3.993 27.050 1.00 90.00 384 GLU A C 1
ATOM 3140 O O . GLU A 1 384 ? -14.786 -4.612 26.039 1.00 90.00 384 GLU A O 1
ATOM 3145 N N . THR A 1 385 ? -15.333 -3.296 27.766 1.00 88.25 385 THR A N 1
ATOM 3146 C CA . THR A 1 385 ? -16.770 -3.279 27.462 1.00 88.25 385 THR A CA 1
ATOM 3147 C C . THR A 1 385 ? -17.075 -2.431 26.225 1.00 88.25 385 THR A C 1
ATOM 3149 O O . THR A 1 385 ? -18.016 -2.720 25.481 1.00 88.25 385 THR A O 1
ATOM 3152 N N . ASN A 1 386 ? -16.292 -1.377 25.977 1.00 94.88 386 ASN A N 1
ATOM 3153 C CA . ASN A 1 386 ? -16.457 -0.540 24.799 1.00 94.88 386 ASN A CA 1
ATOM 3154 C C . ASN A 1 386 ? -15.675 -1.112 23.612 1.00 94.88 386 ASN A C 1
ATOM 3156 O O . ASN A 1 386 ? -14.483 -0.858 23.439 1.00 94.88 386 ASN A O 1
ATOM 3160 N N . LEU A 1 387 ? -16.386 -1.814 22.729 1.00 95.12 387 LEU A N 1
ATOM 3161 C CA . LEU A 1 387 ? -15.796 -2.427 21.539 1.00 95.12 387 LEU A CA 1
ATOM 3162 C C . LEU A 1 387 ? -15.068 -1.432 20.626 1.00 95.12 387 LEU A C 1
ATOM 3164 O O . LEU A 1 387 ? -14.082 -1.820 20.009 1.00 95.12 387 LEU A O 1
ATOM 3168 N N . ASP A 1 388 ? -15.510 -0.171 20.536 1.00 96.06 388 ASP A N 1
ATOM 3169 C CA . ASP A 1 388 ? -14.821 0.842 19.728 1.00 96.06 388 ASP A CA 1
ATOM 3170 C C . ASP A 1 388 ? -13.453 1.210 20.325 1.00 96.06 388 ASP A C 1
ATOM 3172 O O . ASP A 1 388 ? -12.497 1.389 19.570 1.00 96.06 388 ASP A O 1
ATOM 3176 N N . THR A 1 389 ? -13.342 1.256 21.656 1.00 95.38 389 THR A N 1
ATOM 3177 C CA . THR A 1 389 ? -12.063 1.413 22.369 1.00 95.38 389 THR A CA 1
ATOM 3178 C C . THR A 1 389 ? -11.194 0.167 22.205 1.00 95.38 389 THR A C 1
ATOM 3180 O O . THR A 1 389 ? -10.005 0.281 21.902 1.00 95.38 389 THR A O 1
ATOM 3183 N N . ALA A 1 390 ? -11.790 -1.023 22.326 1.00 96.19 390 ALA A N 1
ATOM 3184 C CA . ALA A 1 390 ? -11.082 -2.298 22.234 1.00 96.19 390 ALA A CA 1
ATOM 3185 C C . ALA A 1 390 ? -10.395 -2.485 20.868 1.00 96.19 390 ALA A C 1
ATOM 3187 O O . ALA A 1 390 ? -9.234 -2.892 20.801 1.00 96.19 390 ALA A O 1
ATOM 3188 N N . VAL A 1 391 ? -11.080 -2.145 19.766 1.00 97.19 391 VAL A N 1
ATOM 3189 C CA . VAL A 1 391 ? -10.499 -2.251 18.414 1.00 97.19 391 VAL A CA 1
ATOM 3190 C C . VAL A 1 391 ? -9.414 -1.199 18.148 1.00 97.19 391 VAL A C 1
ATOM 3192 O O . VAL A 1 391 ? -8.440 -1.501 17.458 1.00 97.19 391 VAL A O 1
ATOM 3195 N N . GLU A 1 392 ? -9.524 0.013 18.709 1.00 96.12 392 GLU A N 1
ATOM 3196 C CA . GLU A 1 392 ? -8.468 1.038 18.610 1.00 96.12 392 GLU A CA 1
ATOM 3197 C C . GLU A 1 392 ? -7.205 0.619 19.369 1.00 96.12 392 GLU A C 1
ATOM 3199 O O . GLU A 1 392 ? -6.092 0.751 18.850 1.00 96.12 392 GLU A O 1
ATOM 3204 N N . ALA A 1 393 ? -7.371 0.065 20.574 1.00 95.88 393 ALA A N 1
ATOM 3205 C CA . ALA A 1 393 ? -6.268 -0.482 21.357 1.00 95.88 393 ALA A CA 1
ATOM 3206 C C . ALA A 1 393 ? -5.586 -1.641 20.611 1.00 95.88 393 ALA A C 1
ATOM 3208 O O . ALA A 1 393 ? -4.361 -1.661 20.489 1.00 95.88 393 ALA A O 1
ATOM 3209 N N . ALA A 1 394 ? -6.370 -2.546 20.018 1.00 96.62 394 ALA A N 1
ATOM 3210 C CA . ALA A 1 394 ? -5.854 -3.665 19.234 1.00 96.62 394 ALA A CA 1
ATOM 3211 C C . ALA A 1 394 ? -5.058 -3.216 17.992 1.00 96.62 394 ALA A C 1
ATOM 3213 O O . ALA A 1 394 ? -4.020 -3.803 17.678 1.00 96.62 394 ALA A O 1
ATOM 3214 N N . ILE A 1 395 ? -5.497 -2.158 17.296 1.00 96.56 395 ILE A N 1
ATOM 3215 C CA . ILE A 1 395 ? -4.733 -1.560 16.187 1.00 96.56 395 ILE A CA 1
ATOM 3216 C C . ILE A 1 395 ? -3.447 -0.898 16.670 1.00 96.56 395 ILE A C 1
ATOM 3218 O O . ILE A 1 395 ? -2.415 -1.057 16.025 1.00 96.56 395 ILE A O 1
ATOM 3222 N N . THR A 1 396 ? -3.490 -0.189 17.794 1.00 94.44 396 THR A N 1
ATOM 3223 C CA . THR A 1 396 ? -2.314 0.489 18.360 1.00 94.44 396 THR A CA 1
ATOM 3224 C C . THR A 1 396 ? -1.248 -0.520 18.795 1.00 94.44 396 THR A C 1
ATOM 3226 O O . THR A 1 396 ? -0.054 -0.338 18.542 1.00 94.44 396 THR A O 1
ATOM 3229 N N . GLU A 1 397 ? -1.668 -1.630 19.401 1.00 94.00 397 GLU A N 1
ATOM 3230 C CA . GLU A 1 397 ? -0.775 -2.734 19.746 1.00 94.00 397 GLU A CA 1
ATOM 3231 C C . GLU A 1 397 ? -0.210 -3.404 18.484 1.00 94.00 397 GLU A C 1
ATOM 3233 O O . GLU A 1 397 ? 0.993 -3.651 18.402 1.00 94.00 397 GLU A O 1
ATOM 3238 N N . PHE A 1 398 ? -1.035 -3.625 17.454 1.00 94.12 398 PHE A N 1
ATOM 3239 C CA . PHE A 1 398 ? -0.560 -4.134 16.165 1.00 94.12 398 PHE A CA 1
ATOM 3240 C C . PHE A 1 398 ? 0.478 -3.197 15.517 1.00 94.12 398 PHE A C 1
ATOM 3242 O O . PHE A 1 398 ? 1.533 -3.666 15.090 1.00 94.12 398 PHE A O 1
ATOM 3249 N N . GLU A 1 399 ? 0.240 -1.881 15.512 1.00 91.88 399 GLU A N 1
ATOM 3250 C CA . GLU A 1 399 ? 1.184 -0.860 15.029 1.00 91.88 399 GLU A CA 1
ATOM 3251 C C . GLU A 1 399 ? 2.510 -0.877 15.815 1.00 91.88 399 GLU A C 1
ATOM 3253 O O . GLU A 1 399 ? 3.608 -0.763 15.257 1.00 91.88 399 GLU A O 1
ATOM 3258 N N . THR A 1 400 ? 2.423 -1.093 17.125 1.00 88.06 400 THR A N 1
ATOM 3259 C CA . THR A 1 400 ? 3.592 -1.228 17.996 1.00 88.06 400 THR A CA 1
ATOM 3260 C C . THR A 1 400 ? 4.380 -2.501 17.682 1.00 88.06 400 THR A C 1
ATOM 3262 O O . THR A 1 400 ? 5.612 -2.479 17.678 1.00 88.06 400 THR A O 1
ATOM 3265 N N . GLN A 1 401 ? 3.699 -3.614 17.396 1.00 84.19 401 GLN A N 1
ATOM 3266 C CA . GLN A 1 401 ? 4.334 -4.883 17.035 1.00 84.19 401 GLN A CA 1
ATOM 3267 C C . GLN A 1 401 ? 5.048 -4.805 15.684 1.00 84.19 401 GLN A C 1
ATOM 3269 O O . GLN A 1 401 ? 6.193 -5.241 15.600 1.00 84.19 401 GLN A O 1
ATOM 3274 N N . ILE A 1 402 ? 4.436 -4.202 14.657 1.00 84.38 402 ILE A N 1
ATOM 3275 C CA . ILE A 1 402 ? 5.089 -4.034 13.345 1.00 84.38 402 ILE A CA 1
ATOM 3276 C C . ILE A 1 402 ? 6.294 -3.088 13.404 1.00 84.38 402 ILE A C 1
ATOM 3278 O O . ILE A 1 402 ? 7.217 -3.248 12.620 1.00 84.38 402 ILE A O 1
ATOM 3282 N N . SER A 1 403 ? 6.312 -2.129 14.336 1.00 76.19 403 SER A N 1
ATOM 3283 C CA . SER A 1 403 ? 7.419 -1.171 14.489 1.00 76.19 403 SER A CA 1
ATOM 3284 C C . SER A 1 403 ? 8.633 -1.747 15.233 1.00 76.19 403 SER A C 1
ATOM 3286 O O . SER A 1 403 ? 9.711 -1.152 15.204 1.00 76.19 403 SER A O 1
ATOM 3288 N N . LYS A 1 404 ? 8.460 -2.871 15.944 1.00 68.06 404 LYS A N 1
ATOM 3289 C CA . LYS A 1 404 ? 9.518 -3.573 16.699 1.00 68.06 404 LYS A CA 1
ATOM 3290 C C . LYS A 1 404 ? 10.267 -4.620 15.862 1.00 68.06 404 LYS A C 1
ATOM 3292 O O . LYS A 1 404 ? 11.274 -5.141 16.340 1.00 68.06 404 LYS A O 1
ATOM 3297 N N . VAL A 1 405 ? 9.751 -4.947 14.677 1.00 57.09 405 VAL A N 1
ATOM 3298 C CA . VAL A 1 405 ? 10.280 -5.940 13.723 1.00 57.09 405 VAL A CA 1
ATOM 3299 C C . VAL A 1 405 ? 10.964 -5.221 12.569 1.00 57.09 405 VAL A C 1
ATOM 3301 O O . VAL A 1 405 ? 11.973 -5.764 12.066 1.00 57.09 405 VAL A O 1
#

Foldseek 3Di:
DPPDPPDDCDQCLVLLLVDLVVDPADPLLNLLVVLQSVQADSQQWPGFDDLVSSCVVSVDDSVSSVVSQVVCVVQFQKDWDQPPDDDPSSRIITIGGGHGPPDDDPPPPPDDDDDDDDPPDDPDDDDDDDDDDDDDDDDDDDDDDDDDDDDDDDDDDDDDDDDDDPDPPPDDPVRVVVLVVLLVVQLVVDVPSVVADSVLLVVLSVPDDPVLSVLCSQQVVLVCVVCPPPDDDDHSNVCSNVVCSVVDDVPRGPFAWDWDWPQALQLVLQLLVLLVVLLPDDDDDDPVVVVCCVVVVDPPVVVSLVVSLVRLCVSCVVVVVCNVVRHTDTGGPLCVVVSVQWDKD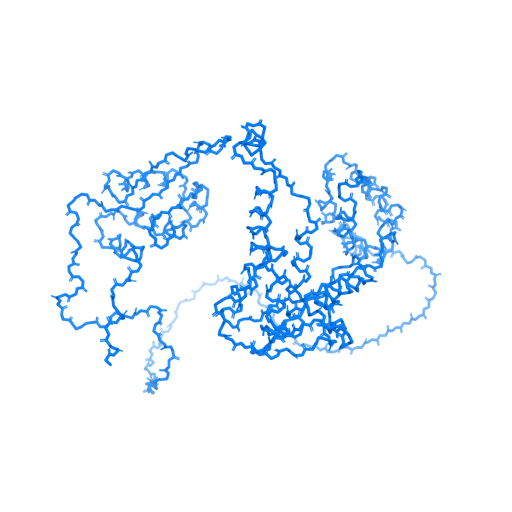ALPDVLVVLVVVLCVVSSHDDPVVDPRGIGTAFDFDPVDPDSNVRRVVRSVVSVVSSVVD

Solvent-accessible surface area (backbone atoms only — not comparable to full-atom values): 25010 Å² total; per-residue (Å²): 143,89,84,86,85,86,78,85,80,72,47,56,35,58,56,49,55,52,49,49,73,74,43,94,59,54,70,69,36,41,51,53,51,55,60,53,51,73,54,32,46,63,76,24,36,86,19,61,76,54,69,65,59,53,24,68,74,68,75,44,55,71,66,59,53,52,54,35,53,49,54,35,34,78,59,29,43,31,45,82,42,70,34,93,45,86,68,92,49,46,77,40,52,31,43,34,65,44,68,33,89,87,68,71,75,76,72,90,81,76,77,81,94,70,89,74,84,57,100,80,66,78,96,69,89,78,91,80,81,91,79,84,88,84,86,86,87,83,87,86,86,91,84,89,85,89,75,88,83,87,85,81,85,88,86,86,86,79,92,76,83,76,93,76,77,99,63,91,73,78,78,48,75,68,54,52,52,50,56,49,54,52,47,69,62,50,51,73,74,41,85,71,41,84,83,45,67,64,66,59,27,46,58,36,55,70,72,49,52,77,66,55,48,53,50,45,66,61,24,47,67,38,47,54,58,71,36,57,94,74,54,85,80,70,54,68,31,58,36,51,69,66,45,52,62,75,73,52,66,86,60,50,63,82,70,56,66,45,76,29,52,69,68,34,39,49,36,34,45,44,53,52,50,55,44,53,58,49,68,72,50,84,83,77,79,52,75,67,54,47,51,33,36,78,69,65,77,40,56,66,64,60,55,49,50,52,50,44,33,54,48,35,39,59,74,45,42,66,58,53,54,31,41,77,71,73,38,61,44,78,29,56,53,84,45,46,79,63,17,69,60,36,38,81,36,52,50,88,34,69,64,43,52,29,52,51,50,50,28,58,76,68,36,40,74,75,72,79,89,53,73,88,54,63,44,41,40,68,56,55,60,87,84,49,85,52,50,64,57,22,50,52,52,25,50,52,51,49,54,52,54,64,73,72,73

Mean predicted aligned error: 21.38 Å

pLDDT: mean 77.45, std 22.16, range [24.19, 97.19]

Secondary structure (DSSP, 8-state):
----SSSS---HHHHHHHHHHTSSS-HHHHHHHHHHGGGS-TTS--B---HHHHHHHH---HHHHHHHHHHHHHTTSEEEEE---SSGGGGPEEEEE---TT-PPP-TTSS-------TTS----------PPPP---------------------------------PPPPHHHHHHHHHHHHHHGGGSTTGGGS-HHHHHHHHHTS-HHHHHHHHHHHHHHHHHHTTTSPPPPHHHHHHHTGGGGS-TT-S---EEEE-TTSHHHHHHHHHHHHHHHTSPPPPPHHHHHHHHTTSS-HHHHHHHHHHHHHHHHHHHHHHHHHTTPPEEEEGGGHHHHTTPEEE-TT-HHHHHHHHHHHHTT----TTS-S--EEE----TT-S-HHHHHHHHHHHHHHHHHT-

Sequence (405 aa):
MSENRTRKEQSRMWRWRWAIGNSDLPATTRDVLRVLSEFMNREGDRCFPPIGDLVEKSGRDRKTIRIHLRAAEEKGWLRVENAGMKGQKWRQKKYVARWPDGYSHPELLQQGGGVMPSPYDDAGTGEVGELRPEAGGAAPHKLGAERPLYNNSPLTSPINSPERGAGERALTPTERKRINREFERWKPTWPRHEDYSRDEAKAEWDKLADADRRDCIRLTPSYLRWIEGRVKPYSPAIYLRKKAWKELPPASGPVAKVPAKSFSNLWMATWLEMLLTASNQPIRLAPIEKIMVDSGQKSFEEISRNKLIDYCASVVEGMLFAARRREPWRCSTFLEPISERFQWVAPDSELLAAWKRLHERRCWPWFSWVPPMGMRFPPVDPDETNLDTAVEAAITEFETQISKV

Radius of gyration: 30.78 Å; Cα contacts (8 Å, |Δi|>4): 362; chains: 1; bounding box: 86×71×82 Å

Nearest PDB structures (foldseek):
  4aso-assembly1_A  TM=5.893E-01  e=1.228E-01  Bacillus thuringiensis
  5jbr-assembly1_B  TM=6.771E-01  e=3.135E-01  Beutenbergia cavernae DSM 12333
  6xjf-assembly3_C  TM=6.212E-01  e=7.209E-01  Pyrococcus furiosus DSM 3638
  6pln-assembly2_B  TM=6.302E-01  e=1.213E+00  Pyrococcus furiosus